Protein 6ERO (pdb70)

Organism: Homo sapiens (NCBI:txid9606)

InterPro domains:
  IPR001737 Ribosomal RNA adenine methyltransferase KsgA/Erm [PF00398] (95-377)
  IPR001737 Ribosomal RNA adenine methyltransferase KsgA/Erm [PS51689] (66-381)
  IPR001737 Ribosomal RNA adenine methyltransferase KsgA/Erm [PTHR11727] (72-380)
  IPR020598 Ribosomal RNA adenine methylase transferase, N-terminal [SM00650] (76-278)
  IPR029063 S-adenosyl-L-methionine-dependent methyltransferase superfamily [G3DSA:3.40.50.150] (61-304)
  IPR029063 S-adenosyl-L-methionine-dependent methyltransferase superfamily [SSF53335] (73-379)

Sequence (573 aa):
KRYVTDRRLAETLAQIYLGHLLLECNPGPGILTQALLEAGAKVVALESDKTFIPHLESLGKNLDGKLRVIHCDFFKLDPRSGGVIKPPAMSSRGLFKNLGIEAVPWTADIPLKVVGMFPSRGEKRALWKLAYDLYSCTSIYKFGRIEVNMFIGEKEFQKLMADPGNPDLYHVLSVIWQLACEIKVLHMEPGSSGKLYLIQMIPRQNLFTKNLTPMNYNIFFHLLKHCFGRRSATVIDHLRSLTPLDARDILMQIGKQEDEKVVNMHPQDFKTLFETIERSKDCAYKWLYDETLEDRRYVTDRRLAETLAQIYLHLLLECNPGPGILTQALLEAGAKVVALESDKTFIPHLESLGKNLDGKLRVIHCDFFKLDPPAMSSRGLFKNLGIEAVPWTADIPLKVVGMFPSRGEKRALWKLAYDLYSCTSIYKFGRIEVNMFIGEKEFQKLMADPGNPDLYHVLSVIWQLACEIKVLHMEPGKLYLIQMIPRQNLFTKNLTPMNYNIFFHLLKHCFGRRSATVIDHLRSLTPLDARDILMQIGKQEDEKVVNMHPQDFKTLFETIERSKDCAYKWLYD

B-factor: mean 57.51, std 21.39, range [27.42, 178.95]

Radius of gyration: 29.41 Å; Cα contacts (8 Å, |Δi|>4): 1023; chains: 2; bounding box: 67×97×58 Å

Structure (mmCIF, N/CA/C/O backbone):
data_6ERO
#
_entry.id   6ERO
#
_cell.length_a   43.950
_cell.length_b   165.650
_cell.length_c   44.730
_cell.angle_alpha   90.00
_cell.angle_beta   97.97
_cell.angle_gamma   90.00
#
_symmetry.space_group_name_H-M   'P 1 21 1'
#
loop_
_entity.id
_entity.type
_entity.pdbx_description
1 polymer 'Dimethyladenosine transferase 2, mitochondrial,Dimethyladenosine transferase 2, mitochondrial'
2 non-polymer 'CHLORIDE ION'
3 non-polymer GLYCEROL
4 water water
#
loop_
_atom_site.group_PDB
_atom_site.id
_atom_site.type_symbol
_atom_site.label_atom_id
_atom_site.label_alt_id
_atom_site.label_comp_id
_atom_site.label_asym_id
_atom_site.label_entity_id
_atom_site.label_seq_id
_atom_site.pdbx_PDB_ins_code
_atom_site.Cartn_x
_atom_site.Cartn_y
_atom_site.Cartn_z
_atom_site.occupancy
_atom_site.B_iso_or_equiv
_atom_site.auth_seq_id
_atom_site.auth_comp_id
_atom_site.auth_asym_id
_atom_site.auth_atom_id
_atom_site.pdbx_PDB_model_num
ATOM 1 N N . LYS A 1 12 ? 7.836 49.138 22.187 1.00 81.34 12 LYS A N 1
ATOM 2 C CA . LYS A 1 12 ? 7.079 49.937 23.144 1.00 78.28 12 LYS A CA 1
ATOM 3 C C . LYS A 1 12 ? 7.683 49.817 24.539 1.00 70.02 12 LYS A C 1
ATOM 4 O O . LYS A 1 12 ? 8.840 49.431 24.706 1.00 71.54 12 LYS A O 1
ATOM 22 N N . ARG A 1 13 ? 6.878 50.166 25.535 1.00 61.34 13 ARG A N 1
ATOM 23 C CA . ARG A 1 13 ? 7.227 50.017 26.941 1.00 50.35 13 ARG A CA 1
ATOM 24 C C . ARG A 1 13 ? 6.621 48.730 27.477 1.00 43.13 13 ARG A C 1
ATOM 25 O O . ARG A 1 13 ? 5.433 48.466 27.267 1.00 43.71 13 ARG A O 1
ATOM 46 N N . TYR A 1 14 ? 7.444 47.920 28.136 1.00 40.93 14 TYR A N 1
ATOM 47 C CA . TYR A 1 14 ? 6.985 46.684 28.750 1.00 41.17 14 TYR A CA 1
ATOM 48 C C . TYR A 1 14 ? 7.588 46.561 30.139 1.00 40.34 14 TYR A C 1
ATOM 49 O O . TYR A 1 14 ? 8.725 46.974 30.379 1.00 40.47 14 TYR A O 1
ATOM 67 N N . VAL A 1 15 ? 6.813 45.984 31.054 1.00 39.50 15 VAL A N 1
ATOM 68 C CA . VAL A 1 15 ? 7.333 45.603 32.362 1.00 41.50 15 VAL A CA 1
ATOM 69 C C . VAL A 1 15 ? 8.113 44.307 32.178 1.00 44.61 15 VAL A C 1
ATOM 70 O O . VAL A 1 15 ? 7.533 43.256 31.899 1.00 44.75 15 VAL A O 1
ATOM 83 N N . THR A 1 16 ? 9.433 44.384 32.330 1.00 44.97 16 THR A N 1
ATOM 84 C CA . THR A 1 16 ? 10.294 43.222 32.193 1.00 49.43 16 THR A CA 1
ATOM 85 C C . THR A 1 16 ? 11.007 42.850 33.484 1.00 46.38 16 THR A C 1
ATOM 86 O O . THR A 1 16 ? 11.627 41.782 33.540 1.00 46.71 16 THR A O 1
ATOM 97 N N . ASP A 1 17 ? 10.947 43.694 34.508 1.00 44.18 17 ASP A N 1
ATOM 98 C CA . ASP A 1 17 ? 11.589 43.424 35.787 1.00 44.55 17 ASP A CA 1
ATOM 99 C C . ASP A 1 17 ? 10.627 42.671 36.701 1.00 43.68 17 ASP A C 1
ATOM 100 O O . ASP A 1 17 ? 9.508 43.134 36.949 1.00 42.44 17 ASP A O 1
ATOM 109 N N . ARG A 1 18 ? 11.064 41.511 37.199 1.00 45.08 18 ARG A N 1
ATOM 110 C CA . ARG A 1 18 ? 10.206 40.693 38.054 1.00 45.25 18 ARG A CA 1
ATOM 111 C C . ARG A 1 18 ? 9.806 41.433 39.323 1.00 44.67 18 ARG A C 1
ATOM 112 O O . ARG A 1 18 ? 8.655 41.343 39.766 1.00 44.02 18 ARG A O 1
ATOM 133 N N . ARG A 1 19 ? 10.745 42.157 39.932 1.00 46.31 19 ARG A N 1
ATOM 134 C CA . ARG A 1 19 ? 10.439 42.877 41.163 1.00 48.72 19 ARG A CA 1
ATOM 135 C C . ARG A 1 19 ? 9.386 43.952 40.923 1.00 42.88 19 ARG A C 1
ATOM 136 O O . ARG A 1 19 ? 8.448 44.101 41.715 1.00 42.40 19 ARG A O 1
ATOM 157 N N . LEU A 1 20 ? 9.518 44.712 39.835 1.00 42.03 20 LEU A N 1
ATOM 158 C CA . LEU A 1 20 ? 8.491 45.694 39.506 1.00 40.46 20 LEU A CA 1
ATOM 159 C C . LEU A 1 20 ? 7.146 45.017 39.289 1.00 39.91 20 LEU A C 1
ATOM 160 O O . LEU A 1 20 ? 6.111 45.513 39.748 1.00 39.05 20 LEU A O 1
ATOM 176 N N . ALA A 1 21 ? 7.144 43.874 38.595 1.00 40.53 21 ALA A N 1
ATOM 177 C CA . ALA A 1 21 ? 5.894 43.169 38.328 1.00 40.18 21 ALA A CA 1
ATOM 178 C C . ALA A 1 21 ? 5.201 42.776 39.624 1.00 40.52 21 ALA A C 1
ATOM 179 O O . ALA A 1 21 ? 3.978 42.910 39.751 1.00 39.81 21 ALA A O 1
ATOM 186 N N . GLU A 1 22 ? 5.965 42.285 40.599 1.00 41.75 22 GLU A N 1
ATOM 187 C CA . GLU A 1 22 ? 5.373 41.890 41.871 1.00 42.34 22 GLU A CA 1
ATOM 188 C C . GLU A 1 22 ? 4.814 43.100 42.611 1.00 41.38 22 GLU A C 1
ATOM 189 O O . GLU A 1 22 ? 3.736 43.023 43.213 1.00 41.25 22 GLU A O 1
ATOM 201 N N . THR A 1 23 ? 5.526 44.228 42.566 1.00 40.83 23 THR A N 1
ATOM 202 C CA . THR A 1 23 ? 5.020 45.454 43.178 1.00 39.94 23 THR A CA 1
ATOM 203 C C . THR A 1 23 ? 3.709 45.886 42.536 1.00 38.64 23 THR A C 1
ATOM 204 O O . THR A 1 23 ? 2.738 46.205 43.233 1.00 38.96 23 THR A O 1
ATOM 215 N N . LEU A 1 24 ? 3.664 45.909 41.202 1.00 37.99 24 LEU A N 1
ATOM 216 C CA . LEU A 1 24 ? 2.451 46.332 40.510 1.00 36.88 24 LEU A CA 1
ATOM 217 C C . LEU A 1 24 ? 1.281 45.412 40.820 1.00 37.18 24 LEU A C 1
ATOM 218 O O . LEU A 1 24 ? 0.147 45.877 40.978 1.00 38.92 24 LEU A O 1
ATOM 234 N N . ALA A 1 25 ? 1.530 44.103 40.905 1.00 38.28 25 ALA A N 1
ATOM 235 C CA . ALA A 1 25 ? 0.443 43.170 41.179 1.00 38.79 25 ALA A CA 1
ATOM 236 C C . ALA A 1 25 ? -0.220 43.478 42.514 1.00 39.04 25 ALA A C 1
ATOM 237 O O . ALA A 1 25 ? -1.451 43.427 42.631 1.00 40.25 25 ALA A O 1
ATOM 244 N N . GLN A 1 26 ? 0.576 43.798 43.535 1.00 39.59 26 GLN A N 1
ATOM 245 C CA . GLN A 1 26 ? 0.001 44.142 44.831 1.00 41.72 26 GLN A CA 1
ATOM 246 C C . GLN A 1 26 ? -0.767 45.454 44.755 1.00 40.48 26 GLN A C 1
ATOM 247 O O . GLN A 1 26 ? -1.842 45.587 45.350 1.00 42.69 26 GLN A O 1
ATOM 261 N N . ILE A 1 27 ? -0.232 46.436 44.030 1.00 38.39 27 ILE A N 1
ATOM 262 C CA . ILE A 1 27 ? -0.957 47.690 43.841 1.00 38.31 27 ILE A CA 1
ATOM 263 C C . ILE A 1 27 ? -2.306 47.421 43.189 1.00 39.47 27 ILE A C 1
ATOM 264 O O . ILE A 1 27 ? -3.355 47.849 43.686 1.00 42.38 27 ILE A O 1
ATOM 280 N N . TYR A 1 28 ? -2.299 46.702 42.064 1.00 38.01 28 TYR A N 1
ATOM 281 C CA . TYR A 1 28 ? -3.517 46.539 41.283 1.00 39.54 28 TYR A CA 1
ATOM 282 C C . TYR A 1 28 ? -4.540 45.639 41.966 1.00 42.94 28 TYR A C 1
ATOM 283 O O . TYR A 1 28 ? -5.735 45.746 41.671 1.00 41.40 28 TYR A O 1
ATOM 301 N N . LEU A 1 29 ? -4.105 44.756 42.861 1.00 48.47 29 LEU A N 1
ATOM 302 C CA . LEU A 1 29 ? -5.028 43.888 43.582 1.00 57.79 29 LEU A CA 1
ATOM 303 C C . LEU A 1 29 ? -5.511 44.504 44.890 1.00 69.58 29 LEU A C 1
ATOM 304 O O . LEU A 1 29 ? -6.710 44.468 45.187 1.00 71.42 29 LEU A O 1
ATOM 320 N N . GLY A 1 30 ? -4.601 45.065 45.678 1.00 76.06 30 GLY A N 1
ATOM 321 C CA . GLY A 1 30 ? -4.968 45.672 46.945 1.00 81.65 30 GLY A CA 1
ATOM 322 C C . GLY A 1 30 ? -5.994 46.778 46.795 1.00 82.60 30 GLY A C 1
ATOM 323 O O . GLY A 1 30 ? -6.879 46.937 47.637 1.00 83.11 30 GLY A O 1
ATOM 327 N N . HIS A 1 37 ? -12.757 42.251 41.101 1.00 87.42 37 HIS A N 1
ATOM 328 C CA . HIS A 1 37 ? -12.763 43.195 39.988 1.00 86.17 37 HIS A CA 1
ATOM 329 C C . HIS A 1 37 ? -11.870 42.732 38.835 1.00 78.24 37 HIS A C 1
ATOM 330 O O . HIS A 1 37 ? -10.812 42.137 39.043 1.00 79.87 37 HIS A O 1
ATOM 344 N N . LEU A 1 38 ? -12.330 43.007 37.617 1.00 69.48 38 LEU A N 1
ATOM 345 C CA . LEU A 1 38 ? -11.650 42.566 36.407 1.00 61.03 38 LEU A CA 1
ATOM 346 C C . LEU A 1 38 ? -10.527 43.521 36.017 1.00 52.12 38 LEU A C 1
ATOM 347 O O . LEU A 1 38 ? -10.647 44.740 36.172 1.00 52.43 38 LEU A O 1
ATOM 363 N N . LEU A 1 39 ? -9.436 42.958 35.500 1.00 48.70 39 LEU A N 1
ATOM 364 C CA . LEU A 1 39 ? -8.250 43.718 35.120 1.00 44.06 39 LEU A CA 1
ATOM 365 C C . LEU A 1 39 ? -7.998 43.512 33.634 1.00 39.06 39 LEU A C 1
ATOM 366 O O . LEU A 1 39 ? -7.838 42.375 33.180 1.00 40.11 39 LEU A O 1
ATOM 382 N N . LEU A 1 40 ? -7.970 44.608 32.882 1.00 37.53 40 LEU A N 1
ATOM 383 C CA . LEU A 1 40 ? -7.559 44.598 31.482 1.00 39.32 40 LEU A CA 1
ATOM 384 C C . LEU A 1 40 ? -6.120 45.086 31.410 1.00 35.96 40 LEU A C 1
ATOM 385 O O . LEU A 1 40 ? -5.846 46.263 31.664 1.00 37.82 40 LEU A O 1
ATOM 401 N N . GLU A 1 41 ? -5.202 44.182 31.077 1.00 35.72 41 GLU A N 1
ATOM 402 C CA . GLU A 1 41 ? -3.789 44.516 30.956 1.00 34.51 41 GLU A CA 1
ATOM 403 C C . GLU A 1 41 ? -3.474 44.790 29.491 1.00 35.18 41 GLU A C 1
ATOM 404 O O . GLU A 1 41 ? -3.677 43.924 28.631 1.00 38.38 41 GLU A O 1
ATOM 416 N N . CYS A 1 42 ? -2.973 45.991 29.213 1.00 35.68 42 CYS A N 1
ATOM 417 C CA . CYS A 1 42 ? -2.649 46.405 27.855 1.00 35.34 42 CYS A CA 1
ATOM 418 C C . CYS A 1 42 ? -1.210 46.045 27.520 1.00 37.99 42 CYS A C 1
ATOM 419 O O . CYS A 1 42 ? -0.302 46.293 28.318 1.00 37.81 42 CYS A O 1
ATOM 427 N N . ASN A 1 43 ? -1.013 45.469 26.337 1.00 37.62 43 ASN A N 1
ATOM 428 C CA . ASN A 1 43 ? 0.311 45.183 25.800 1.00 38.16 43 ASN A CA 1
ATOM 429 C C . ASN A 1 43 ? 1.209 44.515 26.845 1.00 37.30 43 ASN A C 1
ATOM 430 O O . ASN A 1 43 ? 2.275 45.037 27.183 1.00 38.24 43 ASN A O 1
ATOM 441 N N . PRO A 1 44 ? 0.817 43.345 27.350 1.00 38.59 44 PRO A N 1
ATOM 442 C CA . PRO A 1 44 ? 1.662 42.656 28.338 1.00 39.52 44 PRO A CA 1
ATOM 443 C C . PRO A 1 44 ? 3.026 42.270 27.804 1.00 41.60 44 PRO A C 1
ATOM 444 O O . PRO A 1 44 ? 3.952 42.090 28.603 1.00 41.45 44 PRO A O 1
ATOM 455 N N . GLY A 1 45 ? 3.185 42.147 26.489 1.00 41.73 45 GLY A N 1
ATOM 456 C CA . GLY A 1 45 ? 4.453 41.774 25.915 1.00 44.20 45 GLY A CA 1
ATOM 457 C C . GLY A 1 45 ? 4.946 40.437 26.438 1.00 43.85 45 GLY A C 1
ATOM 458 O O . GLY A 1 45 ? 4.242 39.426 26.358 1.00 43.09 45 GLY A O 1
ATOM 462 N N . PRO A 1 46 ? 6.167 40.401 26.984 1.00 46.72 46 PRO A N 1
ATOM 463 C CA . PRO A 1 46 ? 6.692 39.133 27.521 1.00 45.95 46 PRO A CA 1
ATOM 464 C C . PRO A 1 46 ? 5.832 38.513 28.610 1.00 43.17 46 PRO A C 1
ATOM 465 O O . PRO A 1 46 ? 6.038 37.340 28.941 1.00 45.17 46 PRO A O 1
ATOM 476 N N . GLY A 1 47 ? 4.905 39.260 29.203 1.00 41.85 47 GLY A N 1
ATOM 477 C CA . GLY A 1 47 ? 4.017 38.685 30.194 1.00 41.72 47 GLY A CA 1
ATOM 478 C C . GLY A 1 47 ? 4.613 38.517 31.573 1.00 42.20 47 GLY A C 1
ATOM 479 O O . GLY A 1 47 ? 4.197 37.618 32.315 1.00 42.81 47 GLY A O 1
ATOM 483 N N . ILE A 1 48 ? 5.589 39.349 31.942 1.00 40.84 48 ILE A N 1
ATOM 484 C CA . ILE A 1 48 ? 6.133 39.290 33.295 1.00 39.72 48 ILE A CA 1
ATOM 485 C C . ILE A 1 48 ? 5.107 39.814 34.293 1.00 38.25 48 ILE A C 1
ATOM 486 O O . ILE A 1 48 ? 4.871 39.208 35.344 1.00 38.05 48 ILE A O 1
ATOM 502 N N . LEU A 1 49 ? 4.480 40.952 33.979 1.00 37.29 49 LEU A N 1
ATOM 503 C CA . LEU A 1 49 ? 3.397 41.445 34.823 1.00 36.06 49 LEU A CA 1
ATOM 504 C C . LEU A 1 49 ? 2.195 40.510 34.774 1.00 37.40 49 LEU A C 1
ATOM 505 O O . LEU A 1 49 ? 1.562 40.251 35.806 1.00 36.65 49 LEU A O 1
ATOM 521 N N . THR A 1 50 ? 1.869 39.979 33.591 1.00 38.70 50 THR A N 1
ATOM 522 C CA . THR A 1 50 ? 0.745 39.055 33.499 1.00 39.88 50 THR A CA 1
ATOM 523 C C . THR A 1 50 ? 0.930 37.889 34.458 1.00 40.45 50 THR A C 1
ATOM 524 O O . THR A 1 50 ? 0.008 37.524 35.194 1.00 40.41 50 THR A O 1
ATOM 535 N N . GLN A 1 51 ? 2.127 37.298 34.471 1.00 41.04 51 GLN A N 1
ATOM 536 C CA . GLN A 1 51 ? 2.378 36.163 35.353 1.00 41.69 51 GLN A CA 1
ATOM 537 C C . GLN A 1 51 ? 2.295 36.572 36.820 1.00 40.10 51 GLN A C 1
ATOM 538 O O . GLN A 1 51 ? 1.695 35.863 37.637 1.00 40.45 51 GLN A O 1
ATOM 552 N N . ALA A 1 52 ? 2.883 37.716 37.175 1.00 39.04 52 ALA A N 1
ATOM 553 C CA . ALA A 1 52 ? 2.819 38.170 38.561 1.00 38.81 52 ALA A CA 1
ATOM 554 C C . ALA A 1 52 ? 1.375 38.387 38.996 1.00 41.09 52 ALA A C 1
ATOM 555 O O . ALA A 1 52 ? 0.998 38.036 40.121 1.00 43.42 52 ALA A O 1
ATOM 562 N N . LEU A 1 53 ? 0.550 38.960 38.116 1.00 41.59 53 LEU A N 1
ATOM 563 C CA . LEU A 1 53 ? -0.862 39.147 38.434 1.00 40.62 53 LEU A CA 1
ATOM 564 C C . LEU A 1 53 ? -1.550 37.807 38.668 1.00 42.48 53 LEU A C 1
ATOM 565 O O . LEU A 1 53 ? -2.299 37.639 39.638 1.00 42.08 53 LEU A O 1
ATOM 581 N N . LEU A 1 54 ? -1.306 36.834 37.787 1.00 44.20 54 LEU A N 1
ATOM 582 C CA . LEU A 1 54 ? -1.942 35.528 37.946 1.00 46.81 54 LEU A CA 1
ATOM 583 C C . LEU A 1 54 ? -1.465 34.831 39.216 1.00 48.17 54 LEU A C 1
ATOM 584 O O . LEU A 1 54 ? -2.273 34.248 39.948 1.00 50.00 54 LEU A O 1
ATOM 600 N N . GLU A 1 55 ? -0.157 34.859 39.487 1.00 48.22 55 GLU A N 1
ATOM 601 C CA . GLU A 1 55 ? 0.346 34.269 40.725 1.00 49.42 55 GLU A CA 1
ATOM 602 C C . GLU A 1 55 ? -0.319 34.902 41.942 1.00 49.96 55 GLU A C 1
ATOM 603 O O . GLU A 1 55 ? -0.566 34.226 42.946 1.00 52.78 55 GLU A O 1
ATOM 615 N N . ALA A 1 56 ? -0.613 36.199 41.873 1.00 49.35 56 ALA A N 1
ATOM 616 C CA . ALA A 1 56 ? -1.232 36.906 42.986 1.00 50.22 56 ALA A CA 1
ATOM 617 C C . ALA A 1 56 ? -2.739 36.700 43.066 1.00 54.25 56 ALA A C 1
ATOM 618 O O . ALA A 1 56 ? -3.361 37.195 44.011 1.00 56.41 56 ALA A O 1
ATOM 625 N N . GLY A 1 57 ? -3.341 35.991 42.114 1.00 56.65 57 GLY A N 1
ATOM 626 C CA . GLY A 1 57 ? -4.757 35.692 42.167 1.00 59.51 57 GLY A CA 1
ATOM 627 C C . GLY A 1 57 ? -5.646 36.603 41.350 1.00 60.93 57 GLY A C 1
ATOM 628 O O . GLY A 1 57 ? -6.868 36.577 41.540 1.00 63.34 57 GLY A O 1
ATOM 632 N N . ALA A 1 58 ? -5.084 37.394 40.441 1.00 58.44 58 ALA A N 1
ATOM 633 C CA . ALA A 1 58 ? -5.874 38.341 39.671 1.00 55.64 58 ALA A CA 1
ATOM 634 C C . ALA A 1 58 ? -6.663 37.637 38.575 1.00 57.20 58 ALA A C 1
ATOM 635 O O . ALA A 1 58 ? -6.289 36.562 38.098 1.00 58.58 58 ALA A O 1
ATOM 642 N N . LYS A 1 59 ? -7.776 38.258 38.185 1.00 58.11 59 LYS A N 1
ATOM 643 C CA . LYS A 1 59 ? -8.538 37.863 37.005 1.00 59.57 59 LYS A CA 1
ATOM 644 C C . LYS A 1 59 ? -8.183 38.848 35.898 1.00 53.73 59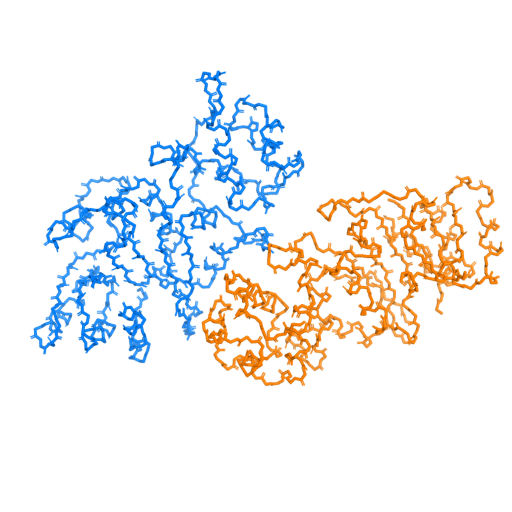 LYS A C 1
ATOM 645 O O . LYS A 1 59 ? -8.496 40.039 35.999 1.00 53.27 59 LYS A O 1
ATOM 664 N N . VAL A 1 60 ? -7.538 38.358 34.842 1.00 50.86 60 VAL A N 1
ATOM 665 C CA . VAL A 1 60 ? -6.873 39.216 33.868 1.00 46.13 60 VAL A CA 1
ATOM 666 C C . VAL A 1 60 ? -7.410 38.924 32.475 1.00 47.49 60 VAL A C 1
ATOM 667 O O . VAL A 1 60 ? -7.607 37.762 32.103 1.00 47.24 60 VAL A O 1
ATOM 680 N N . VAL A 1 61 ? -7.643 39.986 31.709 1.00 47.59 61 VAL A N 1
ATOM 681 C CA . VAL A 1 61 ? -7.838 39.906 30.266 1.00 47.26 61 VAL A CA 1
ATOM 682 C C . VAL A 1 61 ? -6.691 40.665 29.619 1.00 45.21 61 VAL A C 1
ATOM 683 O O . VAL A 1 61 ? -6.528 41.870 29.851 1.00 41.70 61 VAL A O 1
ATOM 696 N N . ALA A 1 62 ? -5.895 39.963 28.821 1.00 43.90 62 ALA A N 1
ATOM 697 C CA . ALA A 1 62 ? -4.762 40.563 28.131 1.00 43.44 62 ALA A CA 1
ATOM 698 C C . ALA A 1 62 ? -5.220 41.121 26.790 1.00 44.14 62 ALA A C 1
ATOM 699 O O . ALA A 1 62 ? -5.775 40.390 25.962 1.00 45.87 62 ALA A O 1
ATOM 706 N N . LEU A 1 63 ? -5.006 42.419 26.590 1.00 42.86 63 LEU A N 1
ATOM 707 C CA . LEU A 1 63 ? -5.230 43.076 25.303 1.00 43.47 63 LEU A CA 1
ATOM 708 C C . LEU A 1 63 ? -3.853 43.301 24.688 1.00 43.78 63 LEU A C 1
ATOM 709 O O . LEU A 1 63 ? -3.197 44.312 24.942 1.00 42.43 63 LEU A O 1
ATOM 725 N N . GLU A 1 64 ? -3.404 42.342 23.884 1.00 45.65 64 GLU A N 1
ATOM 726 C CA . GLU A 1 64 ? -2.066 42.371 23.307 1.00 46.22 64 GLU A CA 1
ATOM 727 C C . GLU A 1 64 ? -2.157 42.828 21.856 1.00 47.40 64 GLU A C 1
ATOM 728 O O . GLU A 1 64 ? -2.864 42.216 21.049 1.00 48.99 64 GLU A O 1
ATOM 740 N N . SER A 1 65 ? -1.449 43.911 21.531 1.00 46.68 65 SER A N 1
ATOM 741 C CA . SER A 1 65 ? -1.473 44.441 20.174 1.00 49.04 65 SER A CA 1
ATOM 742 C C . SER A 1 65 ? -0.608 43.626 19.218 1.00 50.38 65 SER A C 1
ATOM 743 O O . SER A 1 65 ? -0.887 43.599 18.014 1.00 51.40 65 SER A O 1
ATOM 751 N N . ASP A 1 66 ? 0.435 42.971 19.724 1.00 50.94 66 ASP A N 1
ATOM 752 C CA . ASP A 1 66 ? 1.440 42.306 18.898 1.00 54.98 66 ASP A CA 1
ATOM 753 C C . ASP A 1 66 ? 1.261 40.793 18.982 1.00 55.91 66 ASP A C 1
ATOM 754 O O . ASP A 1 66 ? 1.439 40.202 20.053 1.00 52.56 66 ASP A O 1
ATOM 763 N N . LYS A 1 67 ? 0.929 40.171 17.843 1.00 60.74 67 LYS A N 1
ATOM 764 C CA . LYS A 1 67 ? 0.623 38.741 17.812 1.00 65.69 67 LYS A CA 1
ATOM 765 C C . LYS A 1 67 ? 1.763 37.872 18.324 1.00 65.77 67 LYS A C 1
ATOM 766 O O . LYS A 1 67 ? 1.512 36.793 18.873 1.00 66.86 67 LYS A O 1
ATOM 785 N N . THR A 1 68 ? 3.013 38.296 18.143 1.00 66.06 68 THR A N 1
ATOM 786 C CA . THR A 1 68 ? 4.129 37.412 18.463 1.00 67.66 68 THR A CA 1
ATOM 787 C C . THR A 1 68 ? 4.203 37.081 19.947 1.00 58.72 68 THR A C 1
ATOM 788 O O . THR A 1 68 ? 4.804 36.064 20.310 1.00 59.40 68 THR A O 1
ATOM 799 N N . PHE A 1 69 ? 3.607 37.902 20.812 1.00 53.68 69 PHE A N 1
ATOM 800 C CA . PHE A 1 69 ? 3.626 37.630 22.243 1.00 50.47 69 PHE A CA 1
ATOM 801 C C . PHE A 1 69 ? 2.518 36.686 22.689 1.00 52.15 69 PHE A C 1
ATOM 802 O O . PHE A 1 69 ? 2.568 36.195 23.823 1.00 50.49 69 PHE A O 1
ATOM 819 N N . ILE A 1 70 ? 1.531 36.417 21.839 1.00 52.95 70 ILE A N 1
ATOM 820 C CA . ILE A 1 70 ? 0.308 35.738 22.265 1.00 53.81 70 ILE A CA 1
ATOM 821 C C . ILE A 1 70 ? 0.580 34.279 22.620 1.00 55.07 70 ILE A C 1
ATOM 822 O O . ILE A 1 70 ? 0.010 33.783 23.603 1.00 53.48 70 ILE A O 1
ATOM 838 N N . PRO A 1 71 ? 1.407 33.546 21.866 1.00 56.54 71 PRO A N 1
ATOM 839 C CA . PRO A 1 71 ? 1.659 32.142 22.242 1.00 58.65 71 PRO A CA 1
ATOM 840 C C . PRO A 1 71 ? 2.109 31.964 23.684 1.00 56.59 71 PRO A C 1
ATOM 841 O O . PRO A 1 71 ? 1.572 31.103 24.393 1.00 56.41 71 PRO A O 1
ATOM 852 N N . HIS A 1 72 ? 3.071 32.764 24.151 1.00 53.72 72 HIS A N 1
ATOM 853 C CA . HIS A 1 72 ? 3.524 32.621 25.531 1.00 51.60 72 HIS A CA 1
ATOM 854 C C . HIS A 1 72 ? 2.434 33.027 26.516 1.00 50.10 72 HIS A C 1
ATOM 855 O O . HIS A 1 72 ? 2.254 32.376 27.552 1.00 51.20 72 HIS A O 1
ATOM 869 N N . LEU A 1 73 ? 1.711 34.109 26.224 1.00 48.81 73 LEU A N 1
ATOM 870 C CA . LEU A 1 73 ? 0.614 34.516 27.097 1.00 47.75 73 LEU A CA 1
ATOM 871 C C . LEU A 1 73 ? -0.411 33.397 27.236 1.00 49.25 73 LEU A C 1
ATOM 872 O O . LEU A 1 73 ? -0.845 33.070 28.346 1.00 48.37 73 LEU A O 1
ATOM 888 N N . GLU A 1 74 ? -0.803 32.787 26.114 1.00 51.59 74 GLU A N 1
ATOM 889 C CA . GLU A 1 74 ? -1.750 31.679 26.176 1.00 57.00 74 GLU A CA 1
ATOM 890 C C . GLU A 1 74 ? -1.146 30.480 26.894 1.00 56.94 74 GLU A C 1
ATOM 891 O O . GLU A 1 74 ? -1.873 29.710 27.531 1.00 58.82 74 GLU A O 1
ATOM 903 N N . SER A 1 75 ? 0.173 30.301 26.800 1.00 55.27 75 SER A N 1
ATOM 904 C CA . SER A 1 75 ? 0.832 29.254 27.573 1.00 57.21 75 SER A CA 1
ATOM 905 C C . SER A 1 75 ? 0.723 29.528 29.069 1.00 53.51 75 SER A C 1
ATOM 906 O O . SER A 1 75 ? 0.594 28.595 29.871 1.00 55.00 75 SER A O 1
ATOM 914 N N . LEU A 1 76 ? 0.771 30.803 29.466 1.00 53.07 76 LEU A N 1
ATOM 915 C CA . LEU A 1 76 ? 0.636 31.140 30.881 1.00 51.35 76 LEU A CA 1
ATOM 916 C C . LEU A 1 76 ? -0.737 30.773 31.424 1.00 55.43 76 LEU A C 1
ATOM 917 O O . LEU A 1 76 ? -0.853 30.331 32.572 1.00 56.69 76 LEU A O 1
ATOM 933 N N . GLY A 1 77 ? -1.794 30.946 30.626 1.00 58.65 77 GLY A N 1
ATOM 934 C CA . GLY A 1 77 ? -3.112 30.725 31.189 1.00 62.30 77 GLY A CA 1
ATOM 935 C C . GLY A 1 77 ? -3.497 29.269 31.288 1.00 69.70 77 GLY A C 1
ATOM 936 O O . GLY A 1 77 ? -4.353 28.920 32.107 1.00 69.71 77 GLY A O 1
ATOM 940 N N . LYS A 1 78 ? -2.876 28.404 30.487 1.00 75.85 78 LYS A N 1
ATOM 941 C CA . LYS A 1 78 ? -3.190 26.985 30.580 1.00 85.03 78 LYS A CA 1
ATOM 942 C C . LYS A 1 78 ? -2.608 26.392 31.857 1.00 86.92 78 LYS A C 1
ATOM 943 O O . LYS A 1 78 ? -3.214 25.505 32.469 1.00 88.01 78 LYS A O 1
ATOM 962 N N . ASN A 1 79 ? -1.425 26.864 32.269 1.00 87.48 79 ASN A N 1
ATOM 963 C CA . ASN A 1 79 ? -0.657 26.197 33.311 1.00 90.93 79 ASN A CA 1
ATOM 964 C C . ASN A 1 79 ? -0.705 26.883 34.674 1.00 87.76 79 ASN A C 1
ATOM 965 O O . ASN A 1 79 ? -0.279 26.274 35.659 1.00 93.28 79 ASN A O 1
ATOM 976 N N . LEU A 1 80 ? -1.216 28.108 34.774 1.00 87.47 80 LEU A N 1
ATOM 977 C CA . LEU A 1 80 ? -1.242 28.823 36.044 1.00 81.07 80 LEU A CA 1
ATOM 978 C C . LEU A 1 80 ? -2.642 28.860 36.638 1.00 96.01 80 LEU A C 1
ATOM 979 O O . LEU A 1 80 ? -3.649 28.788 35.926 1.00 88.69 80 LEU A O 1
ATOM 995 N N . ASP A 1 81 ? -2.683 28.985 37.966 1.00 107.77 81 ASP A N 1
ATOM 996 C CA . ASP A 1 81 ? -3.936 29.087 38.712 1.00 120.87 81 ASP A CA 1
ATOM 997 C C . ASP A 1 81 ? -4.442 30.527 38.633 1.00 119.28 81 ASP A C 1
ATOM 998 O O . ASP A 1 81 ? -4.428 31.293 39.599 1.00 119.01 81 ASP A O 1
ATOM 1007 N N . GLY A 1 82 ? -4.897 30.887 37.439 1.00 119.07 82 GLY A N 1
ATOM 1008 C CA . GLY A 1 82 ? -5.534 32.166 37.212 1.00 114.66 82 GLY A CA 1
ATOM 1009 C C . GLY A 1 82 ? -6.225 32.182 35.868 1.00 111.99 82 GLY A C 1
ATOM 1010 O O . GLY A 1 82 ? -5.606 31.867 34.846 1.00 115.84 82 GLY A O 1
ATOM 1014 N N . LYS A 1 83 ? -7.508 32.528 35.850 1.00 103.87 83 LYS A N 1
ATOM 1015 C CA . LYS A 1 83 ? -8.244 32.587 34.593 1.00 96.05 83 LYS A CA 1
ATOM 1016 C C . LYS A 1 83 ? -7.733 33.760 33.768 1.00 83.75 83 LYS A C 1
ATOM 1017 O O . LYS A 1 83 ? -7.880 34.924 34.156 1.00 86.23 83 LYS A O 1
ATOM 1036 N N . LEU A 1 84 ? -7.122 33.440 32.632 1.00 75.71 84 LEU A N 1
ATOM 1037 C CA . LEU A 1 84 ? -6.556 34.416 31.715 1.00 63.68 84 LEU A CA 1
ATOM 1038 C C . LEU A 1 84 ? -7.244 34.298 30.367 1.00 59.13 84 LEU A C 1
ATOM 1039 O O . LEU A 1 84 ? -7.425 33.189 29.853 1.00 57.48 84 LEU A O 1
ATOM 1055 N N . ARG A 1 85 ? -7.624 35.439 29.802 1.00 53.73 85 ARG A N 1
ATOM 1056 C CA . ARG A 1 85 ? -8.091 35.518 28.426 1.00 57.95 85 ARG A CA 1
ATOM 1057 C C . ARG A 1 85 ? -7.170 36.460 27.670 1.00 50.30 85 ARG A C 1
ATOM 1058 O O . ARG A 1 85 ? -6.855 37.550 28.156 1.00 50.02 85 ARG A O 1
ATOM 1079 N N . VAL A 1 86 ? -6.733 36.032 26.490 1.00 51.15 86 VAL A N 1
ATOM 1080 C CA . VAL A 1 86 ? -5.804 36.794 25.665 1.00 49.45 86 VAL A CA 1
ATOM 1081 C C . VAL A 1 86 ? -6.540 37.197 24.397 1.00 51.11 86 VAL A C 1
ATOM 1082 O O . VAL A 1 86 ? -7.067 36.340 23.676 1.00 52.87 86 VAL A O 1
ATOM 1095 N N . ILE A 1 87 ? -6.587 38.500 24.133 1.00 47.35 87 ILE A N 1
ATOM 1096 C CA . ILE A 1 87 ? -7.234 39.047 22.948 1.00 49.41 87 ILE A CA 1
ATOM 1097 C C . ILE A 1 87 ? -6.173 39.770 22.133 1.00 49.07 87 ILE A C 1
ATOM 1098 O O . ILE A 1 87 ? -5.373 40.534 22.687 1.00 47.23 87 ILE A O 1
ATOM 1114 N N . HIS A 1 88 ? -6.167 39.533 20.824 1.00 51.63 88 HIS A N 1
ATOM 1115 C CA . HIS A 1 88 ? -5.334 40.318 19.916 1.00 51.93 88 HIS A CA 1
ATOM 1116 C C . HIS A 1 88 ? -6.048 41.644 19.701 1.00 50.83 88 HIS A C 1
ATOM 1117 O O . HIS A 1 88 ? -6.914 41.783 18.837 1.00 52.91 88 HIS A O 1
ATOM 1131 N N . CYS A 1 89 ? -5.682 42.629 20.515 1.00 47.61 89 CYS A N 1
ATOM 1132 C CA . CYS A 1 89 ? -6.390 43.899 20.549 1.00 47.80 89 CYS A CA 1
ATOM 1133 C C . CYS A 1 89 ? -5.428 44.976 21.021 1.00 43.68 89 CYS A C 1
ATOM 1134 O O . CYS A 1 89 ? -4.756 44.800 22.041 1.00 41.33 89 CYS A O 1
ATOM 1142 N N . ASP A 1 90 ? -5.367 46.079 20.279 1.00 43.86 90 ASP A N 1
ATOM 1143 C CA . ASP A 1 90 ? -4.564 47.242 20.654 1.00 41.56 90 ASP A CA 1
ATOM 1144 C C . ASP A 1 90 ? -5.494 48.226 21.360 1.00 38.98 90 ASP A C 1
ATOM 1145 O O . ASP A 1 90 ? -6.308 48.897 20.721 1.00 40.34 90 ASP A O 1
ATOM 1154 N N . PHE A 1 91 ? -5.370 48.302 22.687 1.00 37.50 91 PHE A N 1
ATOM 1155 C CA . PHE A 1 91 ? -6.264 49.146 23.476 1.00 38.70 91 PHE A CA 1
ATOM 1156 C C . PHE A 1 91 ? -6.257 50.584 22.980 1.00 35.37 91 PHE A C 1
ATOM 1157 O O . PHE A 1 91 ? -7.297 51.252 22.970 1.00 35.99 91 PHE A O 1
ATOM 1174 N N . PHE A 1 92 ? -5.099 51.075 22.559 1.00 37.27 92 PHE A N 1
ATOM 1175 C CA . PHE A 1 92 ? -4.974 52.466 22.149 1.00 39.39 92 PHE A CA 1
ATOM 1176 C C . PHE A 1 92 ? -5.531 52.740 20.756 1.00 41.98 92 PHE A C 1
ATOM 1177 O O . PHE A 1 92 ? -5.508 53.898 20.321 1.00 43.21 92 PHE A O 1
ATOM 1194 N N . LYS A 1 93 ? -6.046 51.726 20.055 1.00 41.56 93 LYS A N 1
ATOM 1195 C CA . LYS A 1 93 ? -6.709 51.924 18.770 1.00 46.03 93 LYS A CA 1
ATOM 1196 C C . LYS A 1 93 ? -8.201 51.611 18.815 1.00 41.97 93 LYS A C 1
ATOM 1197 O O . LYS A 1 93 ? -8.850 51.590 17.763 1.00 46.43 93 LYS A O 1
ATOM 1216 N N . LEU A 1 94 ? -8.763 51.372 19.998 1.00 51.19 94 LEU A N 1
ATOM 1217 C CA . LEU A 1 94 ? -10.191 51.102 20.109 1.00 48.74 94 LEU A CA 1
ATOM 1218 C C . LEU A 1 94 ? -11.015 52.298 19.648 1.00 48.99 94 LEU A C 1
ATOM 1219 O O . LEU A 1 94 ? -10.668 53.450 19.916 1.00 49.37 94 LEU A O 1
ATOM 1235 N N . ASP A 1 95 ? -12.108 52.014 18.938 1.00 48.89 95 ASP A N 1
ATOM 1236 C CA . ASP A 1 95 ? -13.104 53.015 18.563 1.00 55.62 95 ASP A CA 1
ATOM 1237 C C . ASP A 1 95 ? -12.455 54.274 18.000 1.00 59.91 95 ASP A C 1
ATOM 1238 O O . ASP A 1 95 ? -12.514 55.334 18.637 1.00 62.98 95 ASP A O 1
ATOM 1247 N N . PRO A 1 96 ? -11.834 54.207 16.826 1.00 60.60 96 PRO A N 1
ATOM 1248 C CA . PRO A 1 96 ? -11.208 55.407 16.257 1.00 62.26 96 PRO A CA 1
ATOM 1249 C C . PRO A 1 96 ? -12.194 56.566 16.183 1.00 72.96 96 PRO A C 1
ATOM 1250 O O . PRO A 1 96 ? -13.350 56.397 15.788 1.00 64.65 96 PRO A O 1
ATOM 1261 N N . ARG A 1 97 ? -11.725 57.755 16.580 1.00 85.42 97 ARG A N 1
ATOM 1262 C CA . ARG A 1 97 ? -12.597 58.926 16.638 1.00 102.38 97 ARG A CA 1
ATOM 1263 C C . ARG A 1 97 ? -13.328 59.143 15.321 1.00 104.85 97 ARG A C 1
ATOM 1264 O O . ARG A 1 97 ? -14.482 59.589 15.315 1.00 106.55 97 ARG A O 1
ATOM 1285 N N . SER A 1 98 ? -12.676 58.844 14.201 1.00 107.23 98 SER A N 1
ATOM 1286 C CA . SER A 1 98 ? -13.347 58.763 12.913 1.00 107.46 98 SER A CA 1
ATOM 1287 C C . SER A 1 98 ? -12.658 57.683 12.096 1.00 112.79 98 SER A C 1
ATOM 1288 O O . SER A 1 98 ? -11.429 57.573 12.106 1.00 112.80 98 SER A O 1
ATOM 1296 N N . GLY A 1 99 ? -13.455 56.891 11.403 1.00 118.27 99 GLY A N 1
ATOM 1297 C CA . GLY A 1 99 ? -12.961 55.711 10.721 1.00 125.76 99 GLY A CA 1
ATOM 1298 C C . GLY A 1 99 ? -14.047 54.662 10.634 1.00 128.17 99 GLY A C 1
ATOM 1299 O O . GLY A 1 99 ? -15.133 54.803 11.191 1.00 127.56 99 GLY A O 1
ATOM 1303 N N . GLY A 1 100 ? -13.728 53.586 9.923 1.00 131.02 100 GLY A N 1
ATOM 1304 C CA . GLY A 1 100 ? -14.701 52.563 9.603 1.00 129.63 100 GLY A CA 1
ATOM 1305 C C . GLY A 1 100 ? -14.628 51.292 10.420 1.00 126.35 100 GLY A C 1
ATOM 1306 O O . GLY A 1 100 ? -15.373 50.350 10.122 1.00 125.78 100 GLY A O 1
ATOM 1310 N N . VAL A 1 101 ? -13.778 51.230 11.446 1.00 124.09 101 VAL A N 1
ATOM 1311 C CA . VAL A 1 101 ? -13.558 49.987 12.180 1.00 120.82 101 VAL A CA 1
ATOM 1312 C C . VAL A 1 101 ? -13.306 48.888 11.156 1.00 119.84 101 VAL A C 1
ATOM 1313 O O . VAL A 1 101 ? -14.149 48.010 10.945 1.00 119.43 101 VAL A O 1
ATOM 1326 N N . ILE A 1 102 ? -12.159 48.956 10.480 1.00 119.27 102 ILE A N 1
ATOM 1327 C CA . ILE A 1 102 ? -11.785 47.938 9.505 1.00 118.99 102 ILE A CA 1
ATOM 1328 C C . ILE A 1 102 ? -10.317 47.588 9.707 1.00 122.28 102 ILE A C 1
ATOM 1329 O O . ILE A 1 102 ? -9.472 47.870 8.851 1.00 125.31 102 ILE A O 1
ATOM 1345 N N . LYS A 1 103 ? -10.009 46.968 10.847 1.00 121.81 103 LYS A N 1
ATOM 1346 C CA . LYS A 1 103 ? -8.663 46.537 11.176 1.00 125.74 103 LYS A CA 1
ATOM 1347 C C . LYS A 1 103 ? -8.801 45.372 12.150 1.00 131.28 103 LYS A C 1
ATOM 1348 O O . LYS A 1 103 ? -9.522 45.506 13.147 1.00 126.72 103 LYS A O 1
ATOM 1367 N N . PRO A 1 104 ? -8.158 44.236 11.900 1.00 141.20 104 PRO A N 1
ATOM 1368 C CA . PRO A 1 104 ? -8.310 43.087 12.804 1.00 142.34 104 PRO A CA 1
ATOM 1369 C C . PRO A 1 104 ? -7.915 43.439 14.227 1.00 138.21 104 PRO A C 1
ATOM 1370 O O . PRO A 1 104 ? -8.677 43.174 15.169 1.00 139.51 104 PRO A O 1
ATOM 1374 N N . PRO A 1 105 ? -6.730 44.034 14.438 1.00 134.64 105 PRO A N 1
ATOM 1375 C CA . PRO A 1 105 ? -6.301 44.333 15.814 1.00 125.89 105 PRO A CA 1
ATOM 1376 C C . PRO A 1 105 ? -7.008 45.533 16.432 1.00 122.58 105 PRO A C 1
ATOM 1377 O O . PRO A 1 105 ? -7.158 45.600 17.656 1.00 111.92 105 PRO A O 1
ATOM 1381 N N . ALA A 1 106 ? -7.440 46.485 15.607 1.00 122.48 106 ALA A N 1
ATOM 1382 C CA . ALA A 1 106 ? -8.208 47.635 16.073 1.00 121.40 106 ALA A CA 1
ATOM 1383 C C . ALA A 1 106 ? -9.691 47.285 16.029 1.00 112.24 106 ALA A C 1
ATOM 1384 O O . ALA A 1 106 ? -10.199 46.858 14.989 1.00 116.60 106 ALA A O 1
ATOM 1391 N N . MET A 1 107 ? -10.389 47.487 17.144 1.00 101.34 107 MET A N 1
ATOM 1392 C CA . MET A 1 107 ? -11.760 47.007 17.272 1.00 90.51 107 MET A CA 1
ATOM 1393 C C . MET A 1 107 ? -12.633 48.085 17.897 1.00 79.58 107 MET A C 1
ATOM 1394 O O . MET A 1 107 ? -12.206 49.224 18.111 1.00 77.96 107 MET A O 1
ATOM 1408 N N . SER A 1 108 ? -13.874 47.696 18.180 1.00 71.59 108 SER A N 1
ATOM 1409 C CA . SER A 1 108 ? -14.821 48.515 18.918 1.00 64.71 108 SER A CA 1
ATOM 1410 C C . SER A 1 108 ? -14.927 47.984 20.341 1.00 56.17 108 SER A C 1
ATOM 1411 O O . SER A 1 108 ? -14.965 46.769 20.561 1.00 57.16 108 SER A O 1
ATOM 1419 N N . SER A 1 109 ? -14.981 48.901 21.305 1.00 55.56 109 SER A N 1
ATOM 1420 C CA . SER A 1 109 ? -15.117 48.494 22.697 1.00 50.64 109 SER A CA 1
ATOM 1421 C C . SER A 1 109 ? -16.457 47.818 22.951 1.00 51.81 109 SER A C 1
ATOM 1422 O O . SER A 1 109 ? -16.548 46.926 23.803 1.00 51.21 109 SER A O 1
ATOM 1430 N N . ARG A 1 110 ? -17.504 48.223 22.227 1.00 55.30 110 ARG A N 1
ATOM 1431 C CA . ARG A 1 110 ? -18.812 47.602 22.406 1.00 63.07 110 ARG A CA 1
ATOM 1432 C C . ARG A 1 110 ? -18.757 46.106 22.120 1.00 63.02 110 ARG A C 1
ATOM 1433 O O . ARG A 1 110 ? -19.321 45.302 22.871 1.00 63.37 110 ARG A O 1
ATOM 1454 N N . GLY A 1 111 ? -18.081 45.713 21.040 1.00 62.23 111 GLY A N 1
ATOM 1455 C CA . GLY A 1 111 ? -17.978 44.297 20.725 1.00 62.63 111 GLY A CA 1
ATOM 1456 C C . GLY A 1 111 ? -17.064 43.557 21.681 1.00 60.54 111 GLY A C 1
ATOM 1457 O O . GLY A 1 111 ? -17.346 42.420 22.069 1.00 60.87 111 GLY A O 1
ATOM 1461 N N . LEU A 1 112 ? -15.957 44.189 22.072 1.00 57.38 112 LEU A N 1
ATOM 1462 C CA . LEU A 1 112 ? -15.043 43.579 23.032 1.00 57.42 112 LEU A CA 1
ATOM 1463 C C . LEU A 1 112 ? -15.721 43.375 24.382 1.00 56.41 112 LEU A C 1
ATOM 1464 O O . LEU A 1 112 ? -15.690 42.276 24.947 1.00 56.99 112 LEU A O 1
ATOM 1480 N N . PHE A 1 113 ? -16.339 44.431 24.918 1.00 53.39 113 PHE A N 1
ATOM 1481 C CA . PHE A 1 113 ? -16.952 44.337 26.239 1.00 53.67 113 PHE A CA 1
ATOM 1482 C C . PHE A 1 113 ? -18.117 43.356 26.258 1.00 55.87 113 PHE A C 1
ATOM 1483 O O . PHE A 1 113 ? -18.362 42.705 27.280 1.00 56.57 113 PHE A O 1
ATOM 1500 N N . LYS A 1 114 ? -18.845 43.234 25.147 1.00 57.09 114 LYS A N 1
ATOM 1501 C CA . LYS A 1 114 ? -19.912 42.241 25.077 1.00 60.09 114 LYS A CA 1
ATOM 1502 C C . LYS A 1 114 ? -19.341 40.833 25.193 1.00 66.45 114 LYS A C 1
ATOM 1503 O O . LYS A 1 114 ? -19.831 40.013 25.979 1.00 65.00 114 LYS A O 1
ATOM 1522 N N . ASN A 1 115 ? -18.301 40.533 24.410 1.00 70.99 115 ASN A N 1
ATOM 1523 C CA . ASN A 1 115 ? -17.677 39.215 24.479 1.00 77.67 115 ASN A CA 1
ATOM 1524 C C . ASN A 1 115 ? -17.149 38.926 25.879 1.00 73.44 115 ASN A C 1
ATOM 1525 O O . ASN A 1 115 ? -17.226 37.788 26.355 1.00 75.33 115 ASN A O 1
ATOM 1536 N N . LEU A 1 116 ? -16.604 39.939 26.553 1.00 69.49 116 LEU A N 1
ATOM 1537 C CA . LEU A 1 116 ? -16.072 39.756 27.897 1.00 65.40 116 LEU A CA 1
ATOM 1538 C C . LEU A 1 116 ? -17.152 39.774 28.972 1.00 63.40 116 LEU A C 1
ATOM 1539 O O . LEU A 1 116 ? -16.841 39.525 30.142 1.00 63.70 116 LEU A O 1
ATOM 1555 N N . GLY A 1 117 ? -18.399 40.061 28.611 1.00 62.06 117 GLY A N 1
ATOM 1556 C CA . GLY A 1 117 ? -19.468 40.117 29.588 1.00 62.49 117 GLY A CA 1
ATOM 1557 C C . GLY A 1 117 ? -19.401 41.310 30.515 1.00 61.74 117 GLY A C 1
ATOM 1558 O O . GLY A 1 117 ? -19.863 41.222 31.658 1.00 62.09 117 GLY A O 1
ATOM 1562 N N . ILE A 1 118 ? -18.844 42.428 30.054 1.00 59.84 118 ILE A N 1
ATOM 1563 C CA . ILE A 1 118 ? -18.768 43.643 30.856 1.00 58.37 118 ILE A CA 1
ATOM 1564 C C . ILE A 1 118 ? -20.040 44.448 30.624 1.00 60.16 118 ILE A C 1
ATOM 1565 O O . ILE A 1 118 ? -20.411 44.726 29.477 1.00 60.66 118 ILE A O 1
ATOM 1581 N N . GLU A 1 119 ? -20.707 44.821 31.712 1.00 60.69 119 GLU A N 1
ATOM 1582 C CA . GLU A 1 119 ? -21.992 45.503 31.665 1.00 63.77 119 GLU A CA 1
ATOM 1583 C C . GLU A 1 119 ? -21.828 46.978 32.016 1.00 55.94 119 GLU A C 1
ATOM 1584 O O . GLU A 1 119 ? -21.121 47.324 32.968 1.00 54.39 119 GLU A O 1
ATOM 1596 N N . ALA A 1 120 ? -22.486 47.839 31.243 1.00 55.67 120 ALA A N 1
ATOM 1597 C CA . ALA A 1 120 ? -22.439 49.276 31.485 1.00 54.25 120 ALA A CA 1
ATOM 1598 C C . ALA A 1 120 ? -23.175 49.653 32.767 1.00 54.68 120 ALA A C 1
ATOM 1599 O O . ALA A 1 120 ? -24.202 49.061 33.113 1.00 56.44 120 ALA A O 1
ATOM 1606 N N . VAL A 1 121 ? -22.644 50.654 33.465 1.00 53.12 121 VAL A N 1
ATOM 1607 C CA . VAL A 1 121 ? -23.245 51.165 34.696 1.00 53.35 121 VAL A CA 1
ATOM 1608 C C . VAL A 1 121 ? -23.335 52.682 34.594 1.00 52.14 121 VAL A C 1
ATOM 1609 O O . VAL A 1 121 ? -22.580 53.316 33.839 1.00 50.73 121 VAL A O 1
ATOM 1622 N N . PRO A 1 122 ? -24.246 53.299 35.346 1.00 52.70 122 PRO A N 1
ATOM 1623 C CA . PRO A 1 122 ? -24.357 54.760 35.290 1.00 51.61 122 PRO A CA 1
ATOM 1624 C C . PRO A 1 122 ? -23.075 55.437 35.754 1.00 49.58 122 PRO A C 1
ATOM 1625 O O . 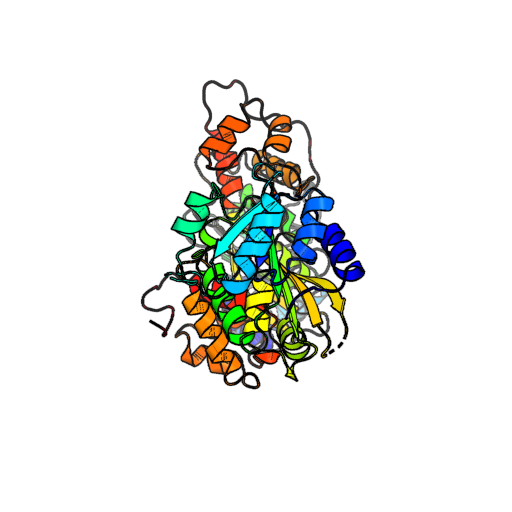PRO A 1 122 ? -22.294 54.885 36.534 1.00 49.16 122 PRO A O 1
ATOM 1636 N N . TRP A 1 123 ? -22.866 56.651 35.245 1.00 48.35 123 TRP A N 1
ATOM 1637 C CA . TRP A 1 123 ? -21.677 57.419 35.594 1.00 46.42 123 TRP A CA 1
ATOM 1638 C C . TRP A 1 123 ? -21.498 57.510 37.103 1.00 46.25 123 TRP A C 1
ATOM 1639 O O . TRP A 1 123 ? -20.374 57.441 37.613 1.00 45.10 123 TRP A O 1
ATOM 1660 N N . THR A 1 124 ? -22.603 57.656 37.834 1.00 47.96 124 THR A N 1
ATOM 1661 C CA . THR A 1 124 ? -22.539 57.841 39.278 1.00 53.51 124 THR A CA 1
ATOM 1662 C C . THR A 1 124 ? -22.177 56.560 40.019 1.00 54.91 124 THR A C 1
ATOM 1663 O O . THR A 1 124 ? -21.741 56.631 41.173 1.00 56.83 124 THR A O 1
ATOM 1674 N N . ALA A 1 125 ? -22.333 55.399 39.386 1.00 54.19 125 ALA A N 1
ATOM 1675 C CA . ALA A 1 125 ? -22.031 54.138 40.044 1.00 52.22 125 ALA A CA 1
ATOM 1676 C C . ALA A 1 125 ? -20.522 53.969 40.213 1.00 51.29 125 ALA A C 1
ATOM 1677 O O . ALA A 1 125 ? -19.711 54.706 39.644 1.00 49.18 125 ALA A O 1
ATOM 1684 N N . ASP A 1 126 ? -20.148 52.970 41.005 1.00 53.95 126 ASP A N 1
ATOM 1685 C CA . ASP A 1 126 ? -18.745 52.760 41.312 1.00 57.50 126 ASP A CA 1
ATOM 1686 C C . ASP A 1 126 ? -18.020 52.169 40.104 1.00 57.84 126 ASP A C 1
ATOM 1687 O O . ASP A 1 126 ? -18.629 51.695 39.140 1.00 57.36 126 ASP A O 1
ATOM 1696 N N . ILE A 1 127 ? -16.694 52.215 40.169 1.00 58.09 127 ILE A N 1
ATOM 1697 C CA . ILE A 1 127 ? -15.816 51.824 39.067 1.00 58.66 127 ILE A CA 1
ATOM 1698 C C . ILE A 1 127 ? -16.142 50.403 38.614 1.00 58.76 127 ILE A C 1
ATOM 1699 O O . ILE A 1 127 ? -15.934 49.450 39.377 1.00 61.80 127 ILE A O 1
ATOM 1715 N N . PRO A 1 128 ? -16.634 50.206 37.386 1.00 58.09 128 PRO A N 1
ATOM 1716 C CA . PRO A 1 128 ? -16.934 48.838 36.937 1.00 56.40 128 PRO A CA 1
ATOM 1717 C C . PRO A 1 128 ? -15.699 48.010 36.624 1.00 56.21 128 PRO A C 1
ATOM 1718 O O . PRO A 1 128 ? -15.751 46.780 36.743 1.00 57.39 128 PRO A O 1
ATOM 1729 N N . LEU A 1 129 ? -14.593 48.633 36.223 1.00 52.09 129 LEU A N 1
ATOM 1730 C CA . LEU A 1 129 ? -13.484 47.873 35.667 1.00 48.74 129 LEU A CA 1
ATOM 1731 C C . LEU A 1 129 ? -12.194 48.673 35.790 1.00 45.70 129 LEU A C 1
ATOM 1732 O O . LEU A 1 129 ? -12.220 49.889 35.982 1.00 42.39 129 LEU A O 1
ATOM 1748 N N . LYS A 1 130 ? -11.061 47.976 35.677 1.00 35.26 130 LYS A N 1
ATOM 1749 C CA . LYS A 1 130 ? -9.747 48.609 35.769 1.00 42.14 130 LYS A CA 1
ATOM 1750 C C . LYS A 1 130 ? -8.907 48.245 34.550 1.00 38.02 130 LYS A C 1
ATOM 1751 O O . LYS A 1 130 ? -8.808 47.066 34.193 1.00 39.06 130 LYS A O 1
ATOM 1770 N N . VAL A 1 131 ? -8.274 49.251 33.943 1.00 36.91 131 VAL A N 1
ATOM 1771 C CA . VAL A 1 131 ? -7.363 49.078 32.812 1.00 35.62 131 VAL A CA 1
ATOM 1772 C C . VAL A 1 131 ? -5.967 49.508 33.247 1.00 33.63 131 VAL A C 1
ATOM 1773 O O . VAL A 1 131 ? -5.796 50.601 33.796 1.00 33.91 131 VAL A O 1
ATOM 1786 N N . VAL A 1 132 ? -4.969 48.660 32.992 1.00 33.43 132 VAL A N 1
ATOM 1787 C CA . VAL A 1 132 ? -3.594 48.949 33.388 1.00 32.67 132 VAL A CA 1
ATOM 1788 C C . VAL A 1 132 ? -2.659 48.783 32.198 1.00 32.50 132 VAL A C 1
ATOM 1789 O O . VAL A 1 132 ? -2.880 47.952 31.311 1.00 33.53 132 VAL A O 1
ATOM 1802 N N . GLY A 1 133 ? -1.599 49.582 32.185 1.00 32.47 133 GLY A N 1
ATOM 1803 C CA . GLY A 1 133 ? -0.580 49.424 31.160 1.00 33.74 133 GLY A CA 1
ATOM 1804 C C . GLY A 1 133 ? 0.404 50.572 31.163 1.00 33.48 133 GLY A C 1
ATOM 1805 O O . GLY A 1 133 ? 0.673 51.183 32.206 1.00 32.97 133 GLY A O 1
ATOM 1809 N N . MET A 1 134 ? 0.931 50.857 29.975 1.00 34.76 134 MET A N 1
ATOM 1810 C CA . MET A 1 134 ? 1.942 51.887 29.783 1.00 34.17 134 MET A CA 1
ATOM 1811 C C . MET A 1 134 ? 1.619 52.645 28.505 1.00 34.41 134 MET A C 1
ATOM 1812 O O . MET A 1 134 ? 1.403 52.030 27.457 1.00 35.98 134 MET A O 1
ATOM 1826 N N . PHE A 1 135 ? 1.561 53.971 28.592 1.00 35.87 135 PHE A N 1
ATOM 1827 C CA . PHE A 1 135 ? 1.398 54.765 27.386 1.00 35.99 135 PHE A CA 1
ATOM 1828 C C . PHE A 1 135 ? 2.553 54.482 26.426 1.00 35.70 135 PHE A C 1
ATOM 1829 O O . PHE A 1 135 ? 3.670 54.192 26.860 1.00 36.07 135 PHE A O 1
ATOM 1846 N N . PRO A 1 136 ? 2.317 54.547 25.115 1.00 38.84 136 PRO A N 1
ATOM 1847 C CA . PRO A 1 136 ? 3.435 54.443 24.168 1.00 41.55 136 PRO A CA 1
ATOM 1848 C C . PRO A 1 136 ? 4.429 55.578 24.375 1.00 42.14 136 PRO A C 1
ATOM 1849 O O . PRO A 1 136 ? 4.048 56.731 24.586 1.00 41.64 136 PRO A O 1
ATOM 1860 N N . SER A 1 137 ? 5.719 55.242 24.304 1.00 42.62 137 SER A N 1
ATOM 1861 C CA . SER A 1 137 ? 6.757 56.203 24.668 1.00 45.62 137 SER A CA 1
ATOM 1862 C C . SER A 1 137 ? 6.695 57.474 23.825 1.00 50.59 137 SER A C 1
ATOM 1863 O O . SER A 1 137 ? 7.051 58.554 24.313 1.00 54.70 137 SER A O 1
ATOM 1871 N N . ARG A 1 138 ? 6.282 57.376 22.561 1.00 48.29 138 ARG A N 1
ATOM 1872 C CA . ARG A 1 138 ? 6.223 58.552 21.698 1.00 52.29 138 ARG A CA 1
ATOM 1873 C C . ARG A 1 138 ? 4.807 58.905 21.247 1.00 55.02 138 ARG A C 1
ATOM 1874 O O . ARG A 1 138 ? 4.639 59.643 20.271 1.00 58.78 138 ARG A O 1
ATOM 1895 N N . GLY A 1 139 ? 3.786 58.415 21.943 1.00 52.98 139 GLY A N 1
ATOM 1896 C CA . GLY A 1 139 ? 2.417 58.759 21.606 1.00 49.42 139 GLY A CA 1
ATOM 1897 C C . GLY A 1 139 ? 1.607 59.161 22.820 1.00 43.04 139 GLY A C 1
ATOM 1898 O O . GLY A 1 139 ? 0.386 58.984 22.847 1.00 41.09 139 GLY A O 1
ATOM 1902 N N . GLU A 1 140 ? 2.276 59.728 23.827 1.00 40.85 140 GLU A N 1
ATOM 1903 C CA . GLU A 1 140 ? 1.606 60.027 25.090 1.00 37.02 140 GLU A CA 1
ATOM 1904 C C . GLU A 1 140 ? 0.555 61.118 24.920 1.00 33.32 140 GLU A C 1
ATOM 1905 O O . GLU A 1 140 ? -0.586 60.960 25.362 1.00 33.62 140 GLU A O 1
ATOM 1917 N N . LYS A 1 141 ? 0.916 62.236 24.288 1.00 36.52 141 LYS A N 1
ATOM 1918 C CA . LYS A 1 141 ? -0.065 63.298 24.086 1.00 39.45 141 LYS A CA 1
ATOM 1919 C C . LYS A 1 141 ? -1.225 62.808 23.232 1.00 35.35 141 LYS A C 1
ATOM 1920 O O . LYS A 1 141 ? -2.396 63.046 23.552 1.00 34.13 141 LYS A O 1
ATOM 1939 N N . ARG A 1 142 ? -0.914 62.118 22.136 1.00 33.88 142 ARG A N 1
ATOM 1940 C CA . ARG A 1 142 ? -1.958 61.571 21.278 1.00 33.82 142 ARG A CA 1
ATOM 1941 C C . ARG A 1 142 ? -2.906 60.684 22.075 1.00 32.79 142 ARG A C 1
ATOM 1942 O O . ARG A 1 142 ? -4.131 60.783 21.938 1.00 33.52 142 ARG A O 1
ATOM 1963 N N . ALA A 1 143 ? -2.356 59.812 22.924 1.00 32.73 143 ALA A N 1
ATOM 1964 C CA . ALA A 1 143 ? -3.200 58.897 23.688 1.00 31.93 143 ALA A CA 1
ATOM 1965 C C . ALA A 1 143 ? -4.038 59.648 24.712 1.00 30.57 143 ALA A C 1
ATOM 1966 O O . ALA A 1 143 ? -5.209 59.316 24.924 1.00 34.20 143 ALA A O 1
ATOM 1973 N N . LEU A 1 144 ? -3.451 60.662 25.355 1.00 31.30 144 LEU A N 1
ATOM 1974 C CA . LEU A 1 144 ? -4.179 61.451 26.342 1.00 29.97 144 LEU A CA 1
ATOM 1975 C C . LEU A 1 144 ? -5.329 62.218 25.703 1.00 29.95 144 LEU A C 1
ATOM 1976 O O . LEU A 1 144 ? -6.404 62.347 26.299 1.00 31.97 144 LEU A O 1
ATOM 1992 N N . TRP A 1 145 ? -5.120 62.751 24.498 1.00 30.12 145 TRP A N 1
ATOM 1993 C CA . TRP A 1 145 ? -6.212 63.427 23.804 1.00 31.18 145 TRP A CA 1
ATOM 1994 C C . TRP A 1 145 ? -7.318 62.444 23.445 1.00 30.26 145 TRP A C 1
ATOM 1995 O O . TRP A 1 145 ? -8.505 62.728 23.638 1.00 32.19 145 TRP A O 1
ATOM 2016 N N . LYS A 1 146 ? -6.945 61.280 22.916 1.00 34.45 146 LYS A N 1
ATOM 2017 C CA . LYS A 1 146 ? -7.945 60.298 22.511 1.00 32.78 146 LYS A CA 1
ATOM 2018 C C . LYS A 1 146 ? -8.795 59.872 23.699 1.00 30.66 146 LYS A C 1
ATOM 2019 O O . LYS A 1 146 ? -10.030 59.827 23.612 1.00 32.75 146 LYS A O 1
ATOM 2038 N N . LEU A 1 147 ? -8.149 59.555 24.824 1.00 32.54 147 LEU A N 1
ATOM 2039 C CA . LEU A 1 147 ? -8.891 59.145 26.011 1.00 33.26 147 LEU A CA 1
ATOM 2040 C C . LEU A 1 147 ? -9.760 60.279 26.535 1.00 30.18 147 LEU A C 1
ATOM 2041 O O . LEU A 1 147 ? -10.875 60.044 27.012 1.00 33.36 147 LEU A O 1
ATOM 2057 N N . ALA A 1 148 ? -9.271 61.520 26.447 1.00 32.51 148 ALA A N 1
ATOM 2058 C CA . ALA A 1 148 ? -10.050 62.657 26.928 1.00 28.56 148 ALA A CA 1
ATOM 2059 C C . ALA A 1 148 ? -11.325 62.841 26.113 1.00 28.11 148 ALA A C 1
ATOM 2060 O O . ALA A 1 148 ? -12.402 63.071 26.677 1.00 31.84 148 ALA A O 1
ATOM 2067 N N . TYR A 1 149 ? -11.227 62.757 24.784 1.00 31.08 149 TYR A N 1
ATOM 2068 C CA . TYR A 1 149 ? -12.425 62.834 23.953 1.00 33.50 149 TYR A CA 1
ATOM 2069 C C . TYR A 1 149 ? -13.401 61.721 24.310 1.00 34.08 149 TYR A C 1
ATOM 2070 O O . TYR A 1 149 ? -14.606 61.957 24.452 1.00 34.32 149 TYR A O 1
ATOM 2088 N N . ASP A 1 150 ? -12.891 60.497 24.470 1.00 34.98 150 ASP A N 1
ATOM 2089 C CA . ASP A 1 150 ? -13.744 59.374 24.852 1.00 34.25 150 ASP A CA 1
ATOM 2090 C C . ASP A 1 150 ? -14.406 59.618 26.204 1.00 30.61 150 ASP A C 1
ATOM 2091 O O . ASP A 1 150 ? -15.596 59.327 26.385 1.00 32.96 150 ASP A O 1
ATOM 2100 N N . LEU A 1 151 ? -13.644 60.131 27.172 1.00 31.39 151 LEU A N 1
ATOM 2101 C CA . LEU A 1 151 ? -14.164 60.319 28.523 1.00 32.43 151 LEU A CA 1
ATOM 2102 C C . LEU A 1 151 ? -15.247 61.393 28.553 1.00 32.69 151 LEU A C 1
ATOM 2103 O O . LEU A 1 151 ? -16.357 61.152 29.041 1.00 32.14 151 LEU A O 1
ATOM 2119 N N . TYR A 1 152 ? -14.940 62.593 28.046 1.00 32.34 152 TYR A N 1
ATOM 2120 C CA . TYR A 1 152 ? -15.908 63.688 28.097 1.00 33.25 152 TYR A CA 1
ATOM 2121 C C . TYR A 1 152 ? -17.151 63.397 27.259 1.00 34.19 152 TYR A C 1
ATOM 2122 O O . TYR A 1 152 ? -18.225 63.938 27.546 1.00 36.16 152 TYR A O 1
ATOM 2140 N N . SER A 1 153 ? -17.032 62.573 26.217 1.00 34.98 153 SER A N 1
ATOM 2141 C CA . SER A 1 153 ? -18.179 62.206 25.393 1.00 34.35 153 SER A CA 1
ATOM 2142 C C . SER A 1 153 ? -18.890 60.951 25.884 1.00 35.52 153 SER A C 1
ATOM 2143 O O . SER A 1 153 ? -19.953 60.615 25.352 1.00 35.59 153 SER A O 1
ATOM 2151 N N . CYS A 1 154 ? -18.335 60.259 26.878 1.00 35.06 154 CYS A N 1
ATOM 2152 C CA . CYS A 1 154 ? -18.884 58.995 27.363 1.00 36.01 154 CYS A CA 1
ATOM 2153 C C . CYS A 1 154 ? -19.074 58.000 26.220 1.00 36.01 154 CYS A C 1
ATOM 2154 O O . CYS A 1 154 ? -20.117 57.353 26.087 1.00 37.61 154 CYS A O 1
ATOM 2162 N N . THR A 1 155 ? -18.050 57.889 25.382 1.00 35.74 155 THR A N 1
ATOM 2163 C CA . THR A 1 155 ? -18.011 56.907 24.307 1.00 34.36 155 THR A CA 1
ATOM 2164 C C . THR A 1 155 ? -16.806 55.993 24.505 1.00 35.95 155 THR A C 1
ATOM 2165 O O . THR A 1 155 ? -16.030 56.140 25.452 1.00 34.31 155 THR A O 1
ATOM 2176 N N . SER A 1 156 ? -16.646 55.044 23.585 1.00 36.78 156 SER A N 1
ATOM 2177 C CA . SER A 1 156 ? -15.631 54.012 23.739 1.00 40.03 156 SER A CA 1
ATOM 2178 C C . SER A 1 156 ? -15.816 53.347 25.099 1.00 37.86 156 SER A C 1
ATOM 2179 O O . SER A 1 156 ? -16.950 53.042 25.484 1.00 39.79 156 SER A O 1
ATOM 2187 N N . ILE A 1 157 ? -14.727 53.126 25.843 1.00 36.57 157 ILE A N 1
ATOM 2188 C CA . ILE A 1 157 ? -14.836 52.395 27.105 1.00 34.98 157 ILE A CA 1
ATOM 2189 C C . ILE A 1 157 ? -15.706 53.151 28.099 1.00 35.04 157 ILE A C 1
ATOM 2190 O O . ILE A 1 157 ? -16.358 52.540 28.954 1.00 37.32 157 ILE A O 1
ATOM 2206 N N . TYR A 1 158 ? -15.725 54.484 28.018 1.00 34.89 158 TYR A N 1
ATOM 2207 C CA . TYR A 1 158 ? -16.461 55.288 28.987 1.00 33.58 158 TYR A CA 1
ATOM 2208 C C . TYR A 1 158 ? -17.963 55.272 28.751 1.00 35.26 158 TYR A C 1
ATOM 2209 O O . TYR A 1 158 ? -18.711 55.813 29.573 1.00 36.63 158 TYR A O 1
ATOM 2227 N N . LYS A 1 159 ? -18.420 54.664 27.657 1.00 38.88 159 LYS A N 1
ATOM 2228 C CA . LYS A 1 159 ? -19.831 54.329 27.534 1.00 42.36 159 LYS A CA 1
ATOM 2229 C C . LYS A 1 159 ? -20.288 53.404 28.651 1.00 40.58 159 LYS A C 1
ATOM 2230 O O . LYS A 1 159 ? -21.484 53.360 28.957 1.00 42.32 159 LYS A O 1
ATOM 2249 N N . PHE A 1 160 ? -19.363 52.682 29.278 1.00 38.57 160 PHE A N 1
ATOM 2250 C CA . PHE A 1 160 ? -19.701 51.681 30.278 1.00 41.82 160 PHE A CA 1
ATOM 2251 C C . PHE A 1 160 ? -19.560 52.182 31.710 1.00 41.90 160 PHE A C 1
ATOM 2252 O O . PHE A 1 160 ? -19.908 51.448 32.642 1.00 42.47 160 PHE A O 1
ATOM 2269 N N . GLY A 1 161 ? -19.080 53.408 31.915 1.00 39.98 161 GLY A N 1
ATOM 2270 C CA . GLY A 1 161 ? -18.976 53.980 33.239 1.00 38.54 161 GLY A CA 1
ATOM 2271 C C . GLY A 1 161 ? -17.618 54.597 33.467 1.00 35.32 161 GLY A C 1
ATOM 2272 O O . GLY A 1 161 ? -16.831 54.806 32.536 1.00 35.53 161 GLY A O 1
ATOM 2276 N N . ARG A 1 162 ? -17.335 54.900 34.736 1.00 33.31 162 ARG A N 1
ATOM 2277 C CA . ARG A 1 162 ? -16.098 55.583 35.122 1.00 31.30 162 ARG A CA 1
ATOM 2278 C C . ARG A 1 162 ? -14.973 54.554 35.228 1.00 34.17 162 ARG A C 1
ATOM 2279 O O . ARG A 1 162 ? -14.569 54.123 36.311 1.00 34.85 162 ARG A O 1
ATOM 2300 N N . ILE A 1 163 ? -14.438 54.182 34.064 1.00 36.61 163 ILE A N 1
ATOM 2301 C CA . ILE A 1 163 ? -13.355 53.205 33.999 1.00 36.30 163 ILE A CA 1
ATOM 2302 C C . ILE A 1 163 ? -12.112 53.777 34.667 1.00 32.93 163 ILE A C 1
ATOM 2303 O O . ILE A 1 163 ? -11.666 54.884 34.340 1.00 31.83 163 ILE A O 1
ATOM 2319 N N . GLU A 1 164 ? -11.535 53.014 35.596 1.00 34.40 164 GLU A N 1
ATOM 2320 C CA . GLU A 1 164 ? -10.250 53.375 36.177 1.00 33.63 164 GLU A CA 1
ATOM 2321 C C . GLU A 1 164 ? -9.136 52.973 35.221 1.00 32.90 164 GLU A C 1
ATOM 2322 O O . GLU A 1 164 ? -9.068 51.821 34.781 1.00 34.69 164 GLU A O 1
ATOM 2334 N N . VAL A 1 165 ? -8.268 53.924 34.899 1.00 33.27 165 VAL A N 1
ATOM 2335 C CA . VAL A 1 165 ? -7.152 53.699 33.988 1.00 34.70 165 VAL A CA 1
ATOM 2336 C C . VAL A 1 165 ? -5.870 54.019 34.741 1.00 33.57 165 VAL A C 1
ATOM 2337 O O . VAL A 1 165 ? -5.717 55.128 35.269 1.00 34.70 165 VAL A O 1
ATOM 2350 N N . ASN A 1 166 ? -4.960 53.049 34.801 1.00 34.30 166 ASN A N 1
ATOM 2351 C CA . ASN A 1 166 ? -3.639 53.236 35.392 1.00 32.99 166 ASN A CA 1
ATOM 2352 C C . ASN A 1 166 ? -2.597 53.052 34.298 1.00 27.58 166 ASN A C 1
ATOM 2353 O O . ASN A 1 166 ? -2.498 51.972 33.708 1.00 32.89 166 ASN A O 1
ATOM 2364 N N . MET A 1 167 ? -1.812 54.095 34.037 1.00 35.22 167 MET A N 1
ATOM 2365 C CA . MET A 1 167 ? -0.859 54.073 32.937 1.00 29.16 167 MET A CA 1
ATOM 2366 C C . MET A 1 167 ? 0.465 54.672 33.379 1.00 27.68 167 MET A C 1
ATOM 2367 O O . MET A 1 167 ? 0.501 55.723 34.025 1.00 35.18 167 MET A O 1
ATOM 2381 N N . PHE A 1 168 ? 1.553 54.007 33.007 1.00 29.81 168 PHE A N 1
ATOM 2382 C CA . PHE A 1 168 ? 2.869 54.615 33.122 1.00 31.38 168 PHE A CA 1
ATOM 2383 C C . PHE A 1 168 ? 3.020 55.715 32.081 1.00 27.76 168 PHE A C 1
ATOM 2384 O O . PHE A 1 168 ? 2.638 55.550 30.918 1.00 31.09 168 PHE A O 1
ATOM 2401 N N . ILE A 1 169 ? 3.567 56.852 32.514 1.00 30.26 169 ILE A N 1
ATOM 2402 C CA . ILE A 1 169 ? 3.785 58.003 31.650 1.00 30.29 169 ILE A CA 1
ATOM 2403 C C . ILE A 1 169 ? 5.166 58.567 31.944 1.00 31.12 169 ILE A C 1
ATOM 2404 O O . ILE A 1 169 ? 5.660 58.496 33.074 1.00 32.52 169 ILE A O 1
ATOM 2420 N N . GLY A 1 170 ? 5.796 59.127 30.914 1.00 32.84 170 GLY A N 1
ATOM 2421 C CA . GLY A 1 170 ? 7.092 59.740 31.098 1.00 32.47 170 GLY A CA 1
ATOM 2422 C C . GLY A 1 170 ? 7.008 61.017 31.911 1.00 31.86 170 GLY A C 1
ATOM 2423 O O . GLY A 1 170 ? 5.948 61.627 32.065 1.00 33.10 170 GLY A O 1
ATOM 2427 N N . GLU A 1 171 ? 8.169 61.439 32.417 1.00 34.88 171 GLU A N 1
ATOM 2428 C CA . GLU A 1 171 ? 8.209 62.542 33.373 1.00 37.23 171 GLU A CA 1
ATOM 2429 C C . GLU A 1 171 ? 7.784 63.858 32.734 1.00 35.73 171 GLU A C 1
ATOM 2430 O O . GLU A 1 171 ? 7.040 64.635 33.343 1.00 35.56 171 GLU A O 1
ATOM 2442 N N . LYS A 1 172 ? 8.245 64.130 31.512 1.00 36.49 172 LYS A N 1
ATOM 2443 C CA . LYS A 1 172 ? 7.929 65.408 30.880 1.00 38.90 172 LYS A CA 1
ATOM 2444 C C . LYS A 1 172 ? 6.423 65.599 30.751 1.00 35.96 172 LYS A C 1
ATOM 2445 O O . LYS A 1 172 ? 5.886 66.647 31.129 1.00 35.86 172 LYS A O 1
ATOM 2464 N N . GLU A 1 173 ? 5.718 64.598 30.214 1.00 32.90 173 GLU A N 1
ATOM 2465 C C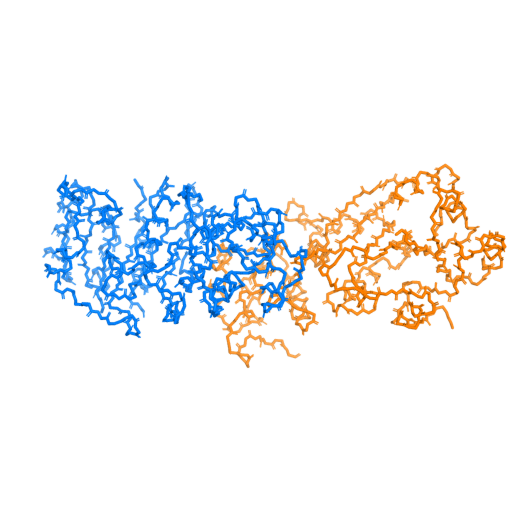A . GLU A 1 173 ? 4.270 64.728 30.076 1.00 33.45 173 GLU A CA 1
ATOM 2466 C C . GLU A 1 173 ? 3.565 64.651 31.423 1.00 30.83 173 GLU A C 1
ATOM 2467 O O . GLU A 1 173 ? 2.513 65.275 31.601 1.00 32.27 173 GLU A O 1
ATOM 2479 N N . PHE A 1 174 ? 4.113 63.894 32.379 1.00 33.61 174 PHE A N 1
ATOM 2480 C CA . PHE A 1 174 ? 3.540 63.884 33.722 1.00 31.52 174 PHE A CA 1
ATOM 2481 C C . PHE A 1 174 ? 3.562 65.282 34.329 1.00 30.53 174 PHE A C 1
ATOM 2482 O O . PHE A 1 174 ? 2.548 65.761 34.848 1.00 33.05 174 PHE A O 1
ATOM 2499 N N . GLN A 1 175 ? 4.714 65.954 34.271 1.00 32.99 175 GLN A N 1
ATOM 2500 C CA . GLN A 1 175 ? 4.822 67.281 34.872 1.00 34.03 175 GLN A CA 1
ATOM 2501 C C . GLN A 1 175 ? 3.896 68.278 34.185 1.00 35.92 175 GLN A C 1
ATOM 2502 O O . GLN A 1 175 ? 3.309 69.145 34.842 1.00 36.41 175 GLN A O 1
ATOM 2516 N N . LYS A 1 176 ? 3.750 68.173 32.864 1.00 35.60 176 LYS A N 1
ATOM 2517 C CA . LYS A 1 176 ? 2.802 69.033 32.161 1.00 37.60 176 LYS A CA 1
ATOM 2518 C C . LYS A 1 176 ? 1.367 68.725 32.570 1.00 30.93 176 LYS A C 1
ATOM 2519 O O . LYS A 1 176 ? 0.565 69.642 32.782 1.00 34.05 176 LYS A O 1
ATOM 2538 N N . LEU A 1 177 ? 1.031 67.442 32.718 1.00 30.89 177 LEU A N 1
ATOM 2539 C CA . LEU A 1 177 ? -0.337 67.069 33.066 1.00 28.58 177 LEU A CA 1
ATOM 2540 C C . LEU A 1 177 ? -0.744 67.610 34.430 1.00 32.83 177 LEU A C 1
ATOM 2541 O O . LEU A 1 177 ? -1.910 67.973 34.630 1.00 33.93 177 LEU A O 1
ATOM 2557 N N . MET A 1 178 ? 0.192 67.672 35.373 1.00 33.38 178 MET A N 1
ATOM 2558 C CA . MET A 1 178 ? -0.107 68.077 36.739 1.00 35.17 178 MET A CA 1
ATOM 2559 C C . MET A 1 178 ? 0.139 69.558 36.983 1.00 36.69 178 MET A C 1
ATOM 2560 O O . MET A 1 178 ? -0.070 70.027 38.106 1.00 40.12 178 MET A O 1
ATOM 2574 N N . ALA A 1 179 ? 0.582 70.301 35.974 1.00 34.80 179 ALA A N 1
ATOM 2575 C CA . ALA A 1 179 ? 0.878 71.711 36.165 1.00 36.25 179 ALA A CA 1
ATOM 2576 C C . ALA A 1 179 ? -0.412 72.516 36.310 1.00 34.60 179 ALA A C 1
ATOM 2577 O O . ALA A 1 179 ? -1.505 72.071 35.947 1.00 33.19 179 ALA A O 1
ATOM 2584 N N . ASP A 1 180 ? -0.269 73.723 36.848 1.00 37.90 180 ASP A N 1
ATOM 2585 C CA . ASP A 1 180 ? -1.393 74.624 37.078 1.00 37.71 180 ASP A CA 1
ATOM 2586 C C . ASP A 1 180 ? -0.804 76.021 37.227 1.00 38.64 180 ASP A C 1
ATOM 2587 O O . ASP A 1 180 ? 0.392 76.197 36.965 1.00 38.59 180 ASP A O 1
ATOM 2596 N N . PRO A 1 181 ? -1.580 77.042 37.601 1.00 40.55 181 PRO A N 1
ATOM 2597 C CA . PRO A 1 181 ? -0.980 78.379 37.752 1.00 42.81 181 PRO A CA 1
ATOM 2598 C C . PRO A 1 181 ? 0.206 78.406 38.698 1.00 46.33 181 PRO A C 1
ATOM 2599 O O . PRO A 1 181 ? 1.027 79.329 38.610 1.00 48.05 181 PRO A O 1
ATOM 2610 N N . GLY A 1 182 ? 0.328 77.433 39.603 1.00 47.71 182 GLY A N 1
ATOM 2611 C CA . GLY A 1 182 ? 1.475 77.400 40.489 1.00 52.57 182 GLY A CA 1
ATOM 2612 C C . GLY A 1 182 ? 2.773 77.119 39.761 1.00 53.68 182 GLY A C 1
ATOM 2613 O O . GLY A 1 182 ? 3.849 77.496 40.237 1.00 56.27 182 GLY A O 1
ATOM 2617 N N . ASN A 1 183 ? 2.697 76.436 38.620 1.00 53.41 183 ASN A N 1
ATOM 2618 C CA . ASN A 1 183 ? 3.849 76.160 37.760 1.00 56.85 183 ASN A CA 1
ATOM 2619 C C . ASN A 1 183 ? 3.446 76.517 36.335 1.00 52.18 183 ASN A C 1
ATOM 2620 O O . ASN A 1 183 ? 3.143 75.632 35.523 1.00 52.34 183 ASN A O 1
ATOM 2631 N N . PRO A 1 184 ? 3.440 77.808 35.990 1.00 54.53 184 PRO A N 1
ATOM 2632 C CA . PRO A 1 184 ? 2.783 78.219 34.737 1.00 52.41 184 PRO A CA 1
ATOM 2633 C C . PRO A 1 184 ? 3.471 77.731 33.471 1.00 53.10 184 PRO A C 1
ATOM 2634 O O . PRO A 1 184 ? 2.783 77.466 32.477 1.00 50.15 184 PRO A O 1
ATOM 2645 N N . ASP A 1 185 ? 4.800 77.595 33.470 1.00 53.93 185 ASP A N 1
ATOM 2646 C CA . ASP A 1 185 ? 5.520 77.327 32.227 1.00 54.33 185 ASP A CA 1
ATOM 2647 C C . ASP A 1 185 ? 5.099 76.010 31.577 1.00 49.75 185 ASP A C 1
ATOM 2648 O O . ASP A 1 185 ? 5.228 75.856 30.357 1.00 50.69 185 ASP A O 1
ATOM 2657 N N . LEU A 1 186 ? 4.598 75.056 32.358 1.00 45.37 186 LEU A N 1
ATOM 2658 C CA . LEU A 1 186 ? 4.199 73.752 31.839 1.00 44.23 186 LEU A CA 1
ATOM 2659 C C . LEU A 1 186 ? 2.686 73.589 31.733 1.00 40.13 186 LEU A C 1
ATOM 2660 O O . LEU A 1 186 ? 2.215 72.544 31.273 1.00 40.58 186 LEU A O 1
ATOM 2676 N N . TYR A 1 187 ? 1.925 74.590 32.155 1.00 35.22 187 TYR A N 1
ATOM 2677 C CA . TYR A 1 187 ? 0.467 74.528 32.195 1.00 35.62 187 TYR A CA 1
ATOM 2678 C C . TYR A 1 187 ? -0.107 74.617 30.782 1.00 35.57 187 TYR A C 1
ATOM 2679 O O . TYR A 1 187 ? 0.189 75.567 30.050 1.00 36.93 187 TYR A O 1
ATOM 2697 N N . HIS A 1 188 ? -0.918 73.633 30.385 1.00 36.16 188 HIS A N 1
ATOM 2698 C CA . HIS A 1 188 ? -1.456 73.621 29.029 1.00 38.87 188 HIS A CA 1
ATOM 2699 C C . HIS A 1 188 ? -2.834 72.961 29.029 1.00 33.85 188 HIS A C 1
ATOM 2700 O O . HIS A 1 188 ? -3.371 72.591 30.078 1.00 32.49 188 HIS A O 1
ATOM 2714 N N . VAL A 1 189 ? -3.401 72.802 27.825 1.00 32.97 189 VAL A N 1
ATOM 2715 C CA . VAL A 1 189 ? -4.815 72.445 27.701 1.00 32.36 189 VAL A CA 1
ATOM 2716 C C . VAL A 1 189 ? -5.093 71.100 28.355 1.00 28.56 189 VAL A C 1
ATOM 2717 O O . VAL A 1 189 ? -6.097 70.934 29.059 1.00 30.04 189 VAL A O 1
ATOM 2730 N N . LEU A 1 190 ? -4.224 70.112 28.125 1.00 30.92 190 LEU A N 1
ATOM 2731 C CA . LEU A 1 190 ? -4.468 68.787 28.687 1.00 28.86 190 LEU A CA 1
ATOM 2732 C C . LEU A 1 190 ? -4.400 68.800 30.208 1.00 27.91 190 LEU A C 1
ATOM 2733 O O . LEU A 1 190 ? -5.046 67.971 30.855 1.00 31.03 190 LEU A O 1
ATOM 2749 N N . SER A 1 191 ? -3.625 69.718 30.794 1.00 29.89 191 SER A N 1
ATOM 2750 C CA . SER A 1 191 ? -3.614 69.868 32.248 1.00 28.37 191 SER A CA 1
ATOM 2751 C C . SER A 1 191 ? -5.017 70.136 32.775 1.00 30.15 191 SER A C 1
ATOM 2752 O O . SER A 1 191 ? -5.472 69.495 33.729 1.00 30.42 191 SER A O 1
ATOM 2760 N N . VAL A 1 192 ? -5.709 71.103 32.172 1.00 29.18 192 VAL A N 1
ATOM 2761 C CA . VAL A 1 192 ? -7.059 71.452 32.603 1.00 30.08 192 VAL A CA 1
ATOM 2762 C C . VAL A 1 192 ? -8.014 70.296 32.332 1.00 28.42 192 VAL A C 1
ATOM 2763 O O . VAL A 1 192 ? -8.807 69.905 33.196 1.00 29.83 192 VAL A O 1
ATOM 2776 N N . ILE A 1 193 ? -7.953 69.739 31.123 1.00 27.79 193 ILE A N 1
ATOM 2777 C CA . ILE A 1 193 ? -8.892 68.695 30.722 1.00 29.89 193 ILE A CA 1
ATOM 2778 C C . ILE A 1 193 ? -8.814 67.514 31.681 1.00 28.49 193 ILE A C 1
ATOM 2779 O O . ILE A 1 193 ? -9.837 67.007 32.157 1.00 30.60 193 ILE A O 1
ATOM 2795 N N . TRP A 1 194 ? -7.601 67.061 31.990 1.00 29.44 194 TRP A N 1
ATOM 2796 C CA . TRP A 1 194 ? -7.474 65.851 32.792 1.00 28.03 194 TRP A CA 1
ATOM 2797 C C . TRP A 1 194 ? -7.646 66.111 34.282 1.00 28.78 194 TRP A C 1
ATOM 2798 O O . TRP A 1 194 ? -8.187 65.254 34.990 1.00 31.86 194 TRP A O 1
ATOM 2819 N N . GLN A 1 195 ? -7.239 67.280 34.783 1.00 29.71 195 GLN A N 1
ATOM 2820 C CA . GLN A 1 195 ? -7.444 67.549 36.202 1.00 28.84 195 GLN A CA 1
ATOM 2821 C C . GLN A 1 195 ? -8.921 67.760 36.522 1.00 28.56 195 GLN A C 1
ATOM 2822 O O . GLN A 1 195 ? -9.368 67.424 37.625 1.00 31.09 195 GLN A O 1
ATOM 2836 N N . LEU A 1 196 ? -9.695 68.307 35.582 1.00 30.41 196 LEU A N 1
ATOM 2837 C CA . LEU A 1 196 ? -11.139 68.384 35.781 1.00 30.31 196 LEU A CA 1
ATOM 2838 C C . LEU A 1 196 ? -11.789 67.016 35.647 1.00 28.91 196 LEU A C 1
ATOM 2839 O O . LEU A 1 196 ? -12.770 66.726 36.338 1.00 32.44 196 LEU A O 1
ATOM 2855 N N . ALA A 1 197 ? -11.256 66.168 34.770 1.00 30.95 197 ALA A N 1
ATOM 2856 C CA . ALA A 1 197 ? -11.881 64.878 34.504 1.00 29.77 197 ALA A CA 1
ATOM 2857 C C . ALA A 1 197 ? -11.625 63.884 35.630 1.00 31.19 197 ALA A C 1
ATOM 2858 O O . ALA A 1 197 ? -12.507 63.085 35.964 1.00 35.32 197 ALA A O 1
ATOM 2865 N N . CYS A 1 198 ? -10.434 63.921 36.222 1.00 35.80 198 CYS A N 1
ATOM 2866 C CA . CYS A 1 198 ? -9.969 62.856 37.095 1.00 33.80 198 CYS A CA 1
ATOM 2867 C C . CYS A 1 198 ? -9.239 63.439 38.291 1.00 36.27 198 CYS A C 1
ATOM 2868 O O . CYS A 1 198 ? -8.579 64.477 38.196 1.00 37.92 198 CYS A O 1
ATOM 2876 N N . GLU A 1 199 ? -9.353 62.752 39.419 1.00 40.26 199 GLU A N 1
ATOM 2877 C CA . GLU A 1 199 ? -8.363 62.891 40.474 1.00 48.81 199 GLU A CA 1
ATOM 2878 C C . GLU A 1 199 ? -7.190 61.996 40.094 1.00 45.37 199 GLU A C 1
ATOM 2879 O O . GLU A 1 199 ? -7.354 60.777 39.955 1.00 48.07 199 GLU A O 1
ATOM 2891 N N . ILE A 1 200 ? -6.026 62.601 39.873 1.00 41.86 200 ILE A N 1
ATOM 2892 C CA . ILE A 1 200 ? -4.852 61.896 39.365 1.00 37.50 200 ILE A CA 1
ATOM 2893 C C . ILE A 1 200 ? -3.863 61.703 40.505 1.00 35.29 200 ILE A C 1
ATOM 2894 O O . ILE A 1 200 ? -3.530 62.656 41.219 1.00 36.55 200 ILE A O 1
ATOM 2910 N N . LYS A 1 201 ? -3.412 60.467 40.692 1.00 35.54 201 LYS A N 1
ATOM 2911 C CA . LYS A 1 201 ? -2.497 60.116 41.767 1.00 38.25 201 LYS A CA 1
ATOM 2912 C C . LYS A 1 201 ? -1.366 59.260 41.219 1.00 34.05 201 LYS A C 1
ATOM 2913 O O . LYS A 1 201 ? -1.582 58.443 40.319 1.00 34.82 201 LYS A O 1
ATOM 2932 N N . VAL A 1 202 ? -0.164 59.454 41.756 1.00 32.03 202 VAL A N 1
ATOM 2933 C CA . VAL A 1 202 ? 0.967 58.592 41.428 1.00 30.79 202 VAL A CA 1
ATOM 2934 C C . VAL A 1 202 ? 0.915 57.357 42.320 1.00 28.84 202 VAL A C 1
ATOM 2935 O O . VAL A 1 202 ? 0.926 57.464 43.551 1.00 33.47 202 VAL A O 1
ATOM 2948 N N . LEU A 1 203 ? 0.861 56.182 41.694 1.00 29.05 203 LEU A N 1
ATOM 2949 C CA . LEU A 1 203 ? 0.865 54.907 42.399 1.00 33.16 203 LEU A CA 1
ATOM 2950 C C . LEU A 1 203 ? 2.252 54.304 42.501 1.00 32.63 203 LEU A C 1
ATOM 2951 O O . LEU A 1 203 ? 2.494 53.476 43.388 1.00 34.13 203 LEU A O 1
ATOM 2967 N N . HIS A 1 204 ? 3.157 54.695 41.612 1.00 34.70 204 HIS A N 1
ATOM 2968 C CA . HIS A 1 204 ? 4.505 54.161 41.595 1.00 30.56 204 HIS A CA 1
ATOM 2969 C C . HIS A 1 204 ? 5.348 55.047 40.695 1.00 32.01 204 HIS A C 1
ATOM 2970 O O . HIS A 1 204 ? 4.844 55.627 39.730 1.00 30.86 204 HIS A O 1
ATOM 2984 N N . MET A 1 205 ? 6.633 55.130 41.015 1.00 31.45 205 MET A N 1
ATOM 2985 C CA . MET A 1 205 ? 7.610 55.793 40.168 1.00 34.08 205 MET A CA 1
ATOM 2986 C C . MET A 1 205 ? 8.750 54.814 39.956 1.00 32.78 205 MET A C 1
ATOM 2987 O O . MET A 1 205 ? 9.321 54.303 40.924 1.00 34.01 205 MET A O 1
ATOM 3001 N N . GLU A 1 206 ? 9.090 54.567 38.694 1.00 34.00 206 GLU A N 1
ATOM 3002 C CA . GLU A 1 206 ? 10.124 53.600 38.352 1.00 35.90 206 GLU A CA 1
ATOM 3003 C C . GLU A 1 206 ? 11.253 54.334 37.649 1.00 35.14 206 GLU A C 1
ATOM 3004 O O . GLU A 1 206 ? 11.020 54.934 36.587 1.00 36.45 206 GLU A O 1
ATOM 3016 N N . PRO A 1 207 ? 12.480 54.302 38.175 1.00 39.32 207 PRO A N 1
ATOM 3017 C CA . PRO A 1 207 ? 13.623 54.909 37.481 1.00 43.37 207 PRO A CA 1
ATOM 3018 C C . PRO A 1 207 ? 14.232 53.943 36.477 1.00 53.23 207 PRO A C 1
ATOM 3019 O O . PRO A 1 207 ? 14.874 52.956 36.848 1.00 60.40 207 PRO A O 1
ATOM 3030 N N . GLY A 1 208 ? 14.025 54.227 35.195 1.00 53.34 208 GLY A N 1
ATOM 3031 C CA . GLY A 1 208 ? 14.577 53.401 34.140 1.00 54.47 208 GLY A CA 1
ATOM 3032 C C . GLY A 1 208 ? 15.735 54.069 33.432 1.00 56.21 208 GLY A C 1
ATOM 3033 O O . GLY A 1 208 ? 15.912 55.287 33.535 1.00 55.36 208 GLY A O 1
ATOM 3037 N N . SER A 1 209 ? 16.538 53.280 32.711 1.00 56.33 209 SER A N 1
ATOM 3038 C CA . SER A 1 209 ? 17.665 53.842 31.973 1.00 59.09 209 SER A CA 1
ATOM 3039 C C . SER A 1 209 ? 17.219 54.921 30.993 1.00 62.61 209 SER A C 1
ATOM 3040 O O . SER A 1 209 ? 17.993 55.834 30.686 1.00 64.47 209 SER A O 1
ATOM 3048 N N . SER A 1 210 ? 15.986 54.840 30.498 1.00 63.52 210 SER A N 1
ATOM 3049 C CA . SER A 1 210 ? 15.474 55.794 29.521 1.00 68.03 210 SER A CA 1
ATOM 3050 C C . SER A 1 210 ? 14.750 56.974 30.157 1.00 64.52 210 SER A C 1
ATOM 3051 O O . SER A 1 210 ? 14.252 57.838 29.428 1.00 68.72 210 SER A O 1
ATOM 3059 N N . GLY A 1 211 ? 14.678 57.036 31.484 1.00 59.72 211 GLY A N 1
ATOM 3060 C CA . GLY A 1 211 ? 14.018 58.137 32.160 1.00 50.58 211 GLY A CA 1
ATOM 3061 C C . GLY A 1 211 ? 12.994 57.675 33.176 1.00 44.43 211 GLY A C 1
ATOM 3062 O O . GLY A 1 211 ? 12.558 56.520 33.147 1.00 43.50 211 GLY A O 1
ATOM 3066 N N . LYS A 1 212 ? 12.601 58.571 34.079 1.00 41.38 212 LYS A N 1
ATOM 3067 C CA . LYS A 1 212 ? 11.622 58.232 35.103 1.00 40.07 212 LYS A CA 1
ATOM 3068 C C . LYS A 1 212 ? 10.244 58.011 34.496 1.00 36.19 212 LYS A C 1
ATOM 3069 O O . LYS A 1 212 ? 9.780 58.793 33.661 1.00 37.81 212 LYS A O 1
ATOM 3088 N N . LEU A 1 213 ? 9.584 56.944 34.934 1.00 34.90 213 LEU A N 1
ATOM 3089 C CA . LEU A 1 213 ? 8.215 56.645 34.543 1.00 32.26 213 LEU A CA 1
ATOM 3090 C C . LEU A 1 213 ? 7.316 56.765 35.768 1.00 31.20 213 LEU A C 1
ATOM 3091 O O . LEU A 1 213 ? 7.655 56.256 36.841 1.00 34.81 213 LEU A O 1
ATOM 3107 N N . TYR A 1 214 ? 6.184 57.443 35.608 1.00 31.03 214 TYR A N 1
ATOM 3108 C CA . TYR A 1 214 ? 5.200 57.611 36.670 1.00 31.14 214 TYR A CA 1
ATOM 3109 C C . TYR A 1 214 ? 3.964 56.794 36.332 1.00 29.69 214 TYR A C 1
ATOM 3110 O O . TYR A 1 214 ? 3.393 56.950 35.248 1.00 32.25 214 TYR A O 1
ATOM 3128 N N . LEU A 1 215 ? 3.542 55.940 37.261 1.00 29.71 215 LEU A N 1
ATOM 3129 C CA . LEU A 1 215 ? 2.274 55.232 37.136 1.00 27.60 215 LEU A CA 1
ATOM 3130 C C . LEU A 1 215 ? 1.187 56.128 37.713 1.00 27.56 215 LEU A C 1
ATOM 3131 O O . LEU A 1 215 ? 1.118 56.320 38.932 1.00 32.61 215 LEU A O 1
ATOM 3147 N N . ILE A 1 216 ? 0.351 56.692 36.844 1.00 28.12 216 ILE A N 1
ATOM 3148 C CA . ILE A 1 216 ? -0.717 57.583 37.274 1.00 32.97 216 ILE A CA 1
ATOM 3149 C C . ILE A 1 216 ? -2.041 56.844 37.219 1.00 31.75 216 ILE A C 1
ATOM 3150 O O . ILE A 1 216 ? -2.334 56.108 36.265 1.00 31.01 216 ILE A O 1
ATOM 3166 N N . GLN A 1 217 ? -2.848 57.065 38.247 1.00 32.81 217 GLN A N 1
ATOM 3167 C CA . GLN A 1 217 ? -4.185 56.511 38.353 1.00 35.03 217 GLN A CA 1
ATOM 3168 C C . GLN A 1 217 ? -5.177 57.578 37.917 1.00 32.14 217 GLN A C 1
ATOM 3169 O O . GLN A 1 217 ? -5.207 58.670 38.491 1.00 35.69 217 GLN A O 1
ATOM 3183 N N . MET A 1 218 ? -5.967 57.271 36.897 1.00 30.24 218 MET A N 1
ATOM 3184 C CA . MET A 1 218 ? -6.941 58.205 36.340 1.00 31.38 218 MET A CA 1
ATOM 3185 C C . MET A 1 218 ? -8.332 57.629 36.591 1.00 29.76 218 MET A C 1
ATOM 3186 O O . MET A 1 218 ? -8.801 56.768 35.840 1.00 32.50 218 MET A O 1
ATOM 3200 N N . ILE A 1 219 ? -8.988 58.107 37.640 1.00 31.53 219 ILE A N 1
ATOM 3201 C CA . ILE A 1 219 ? -10.353 57.715 37.975 1.00 31.93 219 ILE A CA 1
ATOM 3202 C C . ILE A 1 219 ? -11.267 58.888 37.631 1.00 31.91 219 ILE A C 1
ATOM 3203 O O . ILE A 1 219 ? -11.122 59.967 38.222 1.00 32.04 219 ILE A O 1
ATOM 3219 N N . PRO A 1 220 ? -12.210 58.733 36.702 1.00 34.12 220 PRO A N 1
ATOM 3220 C CA . PRO A 1 220 ? -13.103 59.850 36.365 1.00 34.45 220 PRO A CA 1
ATOM 3221 C C . PRO A 1 220 ? -13.895 60.327 37.576 1.00 34.68 220 PRO A C 1
ATOM 3222 O O . PRO A 1 220 ? -14.366 59.529 38.390 1.00 32.19 220 PRO A O 1
ATOM 3233 N N . ARG A 1 221 ? -14.042 61.646 37.686 1.00 33.76 221 ARG A N 1
ATOM 3234 C CA . ARG A 1 221 ? -14.764 62.223 38.810 1.00 32.54 221 ARG A CA 1
ATOM 3235 C C . ARG A 1 221 ? -16.265 62.017 38.657 1.00 31.21 221 ARG A C 1
ATOM 3236 O O . ARG A 1 221 ? -16.834 62.211 37.580 1.00 33.85 221 ARG A O 1
ATOM 3257 N N . GLN A 1 222 ? -16.910 61.647 39.763 1.00 34.76 222 GLN A N 1
ATOM 3258 C CA . GLN A 1 222 ? -18.362 61.513 39.778 1.00 37.50 222 GLN A CA 1
ATOM 3259 C C . GLN A 1 222 ? -19.053 62.803 39.359 1.00 36.86 222 GLN A C 1
ATOM 3260 O O . GLN A 1 222 ? -20.106 62.763 38.715 1.00 36.41 222 GLN A O 1
ATOM 3274 N N . ASN A 1 223 ? -18.474 63.953 39.701 1.00 37.17 223 ASN A N 1
ATOM 3275 C CA . ASN A 1 223 ? -19.106 65.242 39.465 1.00 38.83 223 ASN A CA 1
ATOM 3276 C C . ASN A 1 223 ? -18.518 65.983 38.264 1.00 35.20 223 ASN A C 1
ATOM 3277 O O . ASN A 1 223 ? -18.676 67.203 38.165 1.00 37.36 223 ASN A O 1
ATOM 3288 N N . LEU A 1 224 ? -17.848 65.282 37.345 1.00 34.31 224 LEU A N 1
ATOM 3289 C CA . LEU A 1 224 ? -17.361 65.954 36.142 1.00 32.74 224 LEU A CA 1
ATOM 3290 C C . LEU A 1 224 ? -18.512 66.618 35.397 1.00 35.93 224 LEU A C 1
ATOM 3291 O O . LEU A 1 224 ? -18.475 67.822 35.109 1.00 36.55 224 LEU A O 1
ATOM 3307 N N . PHE A 1 225 ? -19.550 65.850 35.088 1.00 34.02 225 PHE A N 1
ATOM 3308 C CA . PHE A 1 225 ? -20.659 66.363 34.305 1.00 35.10 225 PHE A CA 1
ATOM 3309 C C . PHE A 1 225 ? -21.667 67.066 35.203 1.00 33.35 225 PHE A C 1
ATOM 3310 O O . PHE A 1 225 ? -21.964 66.614 36.315 1.00 35.66 225 PHE A O 1
ATOM 3327 N N . THR A 1 226 ? -22.177 68.191 34.712 1.00 35.08 226 THR A N 1
ATOM 3328 C CA . THR A 1 226 ? -23.126 69.009 35.452 1.00 35.19 226 THR A CA 1
ATOM 3329 C C . THR A 1 226 ? -24.323 69.342 34.576 1.00 35.85 226 THR A C 1
ATOM 3330 O O . THR A 1 226 ? -24.447 68.832 33.458 1.00 37.82 226 THR A O 1
ATOM 3341 N N . LYS A 1 227 ? -25.207 70.208 35.072 1.00 37.73 227 LYS A N 1
ATOM 3342 C CA . LYS A 1 227 ? -26.314 70.671 34.247 1.00 39.07 227 LYS A CA 1
ATOM 3343 C C . LYS A 1 227 ? -25.824 71.367 32.988 1.00 37.31 227 LYS A C 1
ATOM 3344 O O . LYS A 1 227 ? -26.500 71.327 31.954 1.00 39.65 227 LYS A O 1
ATOM 3363 N N . ASN A 1 228 ? -24.651 71.993 33.047 1.00 35.62 228 ASN A N 1
ATOM 3364 C CA . ASN A 1 228 ? -24.186 72.851 31.970 1.00 35.14 228 ASN A CA 1
ATOM 3365 C C . ASN A 1 228 ? -22.948 72.335 31.248 1.00 33.81 228 ASN A C 1
ATOM 3366 O O . ASN A 1 228 ? -22.633 72.841 30.166 1.00 34.55 228 ASN A O 1
ATOM 3377 N N . LEU A 1 229 ? -22.239 71.355 31.805 1.00 35.15 229 LEU A N 1
ATOM 3378 C CA . LEU A 1 229 ? -21.171 70.655 31.096 1.00 31.92 229 LEU A CA 1
ATOM 3379 C C . LEU A 1 229 ? -21.596 69.202 30.938 1.00 33.14 229 LEU A C 1
ATOM 3380 O O . LEU A 1 229 ? -21.694 68.473 31.930 1.00 35.77 229 LEU A O 1
ATOM 3396 N N . THR A 1 230 ? -21.837 68.782 29.704 1.00 34.69 230 THR A N 1
ATOM 3397 C CA . THR A 1 230 ? -22.431 67.488 29.403 1.00 36.69 230 THR A CA 1
ATOM 3398 C C . THR A 1 230 ? -21.646 66.778 28.318 1.00 36.12 230 THR A C 1
ATOM 3399 O O . THR A 1 230 ? -20.804 67.379 27.642 1.00 36.26 230 THR A O 1
ATOM 3410 N N . PRO A 1 231 ? -21.909 65.483 28.113 1.00 36.83 231 PRO A N 1
ATOM 3411 C CA . PRO A 1 231 ? -21.323 64.788 26.955 1.00 38.18 231 PRO A CA 1
ATOM 3412 C C . PRO A 1 231 ? -21.784 65.338 25.616 1.00 39.67 231 PRO A C 1
ATOM 3413 O O . PRO A 1 231 ? -21.212 64.959 24.587 1.00 40.71 231 PRO A O 1
ATOM 3424 N N . MET A 1 232 ? -22.792 66.212 25.588 1.00 41.02 232 MET A N 1
ATOM 3425 C CA . MET A 1 232 ? -23.271 66.778 24.335 1.00 45.18 232 MET A CA 1
ATOM 3426 C C . MET A 1 232 ? -22.650 68.127 23.996 1.00 41.97 232 MET A C 1
ATOM 3427 O O . MET A 1 232 ? -22.715 68.538 22.833 1.00 44.85 232 MET A O 1
ATOM 3441 N N . ASN A 1 233 ? -22.059 68.833 24.965 1.00 38.68 233 ASN A N 1
ATOM 3442 C CA . ASN A 1 233 ? -21.488 70.146 24.689 1.00 37.95 233 ASN A CA 1
ATOM 3443 C C . ASN A 1 233 ? -20.035 70.280 25.132 1.00 36.60 233 ASN A C 1
ATOM 3444 O O . ASN A 1 233 ? -19.491 71.390 25.085 1.00 36.68 233 ASN A O 1
ATOM 3455 N N . TYR A 1 234 ? -19.388 69.186 25.555 1.00 36.21 234 TYR A N 1
ATOM 3456 C CA . TYR A 1 234 ? -17.997 69.272 25.993 1.00 36.46 234 TYR A CA 1
ATOM 3457 C C . TYR A 1 234 ? -17.093 69.840 24.905 1.00 30.74 234 TYR A C 1
ATOM 3458 O O . TYR A 1 234 ? -16.055 70.437 25.214 1.00 34.80 234 TYR A O 1
ATOM 3476 N N . ASN A 1 235 ? -17.453 69.654 23.631 1.00 35.35 235 ASN A N 1
ATOM 3477 C CA . ASN A 1 235 ? -16.600 70.143 22.551 1.00 35.64 235 ASN A CA 1
ATOM 3478 C C . ASN A 1 235 ? -16.491 71.662 22.574 1.00 35.57 235 ASN A C 1
ATOM 3479 O O . ASN A 1 235 ? -15.444 72.214 22.217 1.00 35.88 235 ASN A O 1
ATOM 3490 N N . ILE A 1 236 ? -17.554 72.354 22.990 1.00 34.49 236 ILE A N 1
ATOM 3491 C CA . ILE A 1 236 ? -17.482 73.806 23.131 1.00 33.59 236 ILE A CA 1
ATOM 3492 C C . ILE A 1 236 ? -16.521 74.179 24.255 1.00 30.46 236 ILE A C 1
ATOM 3493 O O . ILE A 1 236 ? -15.789 75.173 24.166 1.00 33.54 236 ILE A O 1
ATOM 3509 N N . PHE A 1 237 ? -16.503 73.385 25.327 1.00 28.46 237 PHE A N 1
ATOM 3510 C CA . PHE A 1 237 ? -15.555 73.605 26.415 1.00 30.52 237 PHE A CA 1
ATOM 3511 C C . PHE A 1 237 ? -14.125 73.365 25.947 1.00 27.68 237 PHE A C 1
ATOM 3512 O O . PHE A 1 237 ? -13.225 74.154 26.251 1.00 31.55 237 PHE A O 1
ATOM 3529 N N . PHE A 1 238 ? -13.890 72.272 25.212 1.00 31.51 238 PHE A N 1
ATOM 3530 C CA . PHE A 1 238 ? -12.566 72.037 24.644 1.00 28.64 238 PHE A CA 1
ATOM 3531 C C . PHE A 1 238 ? -12.143 73.199 23.752 1.00 29.40 238 PHE A C 1
ATOM 3532 O O . PHE A 1 238 ? -10.978 73.611 23.762 1.00 30.18 238 PHE A O 1
ATOM 3549 N N . HIS A 1 239 ? -13.078 73.724 22.960 1.00 31.09 239 HIS A N 1
ATOM 3550 C CA . HIS A 1 239 ? -12.770 74.844 22.079 1.00 30.30 239 HIS A CA 1
ATOM 3551 C C . HIS A 1 239 ? -12.349 76.070 22.880 1.00 30.16 239 HIS A C 1
ATOM 3552 O O . HIS A 1 239 ? -11.381 76.752 22.521 1.00 33.66 239 HIS A O 1
ATOM 3566 N N . LEU A 1 240 ? -13.070 76.370 23.961 1.00 31.18 240 LEU A N 1
ATOM 3567 C CA . LEU A 1 240 ? -12.690 77.486 24.822 1.00 31.45 240 LEU A CA 1
ATOM 3568 C C . LEU A 1 240 ? -11.262 77.327 25.329 1.00 30.25 240 LEU A C 1
ATOM 3569 O O . LEU A 1 240 ? -10.471 78.276 25.302 1.00 33.50 240 LEU A O 1
ATOM 3585 N N . LEU A 1 241 ? -10.918 76.131 25.809 1.00 30.40 241 LEU A N 1
ATOM 3586 C CA . LEU A 1 241 ? -9.586 75.905 26.363 1.00 29.92 241 LEU A CA 1
ATOM 3587 C C . LEU A 1 241 ? -8.511 76.028 25.292 1.00 31.38 241 LEU A C 1
ATOM 3588 O O . LEU A 1 241 ? -7.495 76.705 25.492 1.00 33.60 241 LEU A O 1
ATOM 3604 N N . LYS A 1 242 ? -8.709 75.372 24.145 1.00 33.61 242 LYS A N 1
ATOM 3605 C CA . LYS A 1 242 ? -7.724 75.465 23.075 1.00 33.04 242 LYS A CA 1
ATOM 3606 C C . LYS A 1 242 ? -7.553 76.903 22.623 1.00 33.70 242 LYS A C 1
ATOM 3607 O O . LYS A 1 242 ? -6.434 77.345 22.336 1.00 34.35 242 LYS A O 1
ATOM 3626 N N . HIS A 1 243 ? -8.653 77.650 22.550 1.00 35.99 243 HIS A N 1
ATOM 3627 C CA . HIS A 1 243 ? -8.561 79.048 22.151 1.00 36.47 243 HIS A CA 1
ATOM 3628 C C . HIS A 1 243 ? -7.711 79.827 23.149 1.00 31.83 243 HIS A C 1
ATOM 3629 O O . HIS A 1 243 ? -6.769 80.531 22.767 1.00 38.46 243 HIS A O 1
ATOM 3643 N N . CYS A 1 244 ? -8.017 79.685 24.442 1.00 42.16 244 CYS A N 1
ATOM 3644 C CA . CYS A 1 244 ? -7.300 80.422 25.479 1.00 31.58 244 CYS A CA 1
ATOM 3645 C C . CYS A 1 244 ? -5.818 80.067 25.497 1.00 37.55 244 CYS A C 1
ATOM 3646 O O . CYS A 1 244 ? -4.957 80.953 25.533 1.00 38.54 244 CYS A O 1
ATOM 3654 N N . PHE A 1 245 ? -5.495 78.775 25.478 1.00 33.53 245 PHE A N 1
ATOM 3655 C CA . PHE A 1 245 ? -4.094 78.381 25.546 1.00 37.66 245 PHE A CA 1
ATOM 3656 C C . PHE A 1 245 ? -3.358 78.592 24.227 1.00 41.70 245 PHE A C 1
ATOM 3657 O O . PHE A 1 245 ? -2.134 78.424 24.184 1.00 43.59 245 PHE A O 1
ATOM 3674 N N . GLY A 1 246 ? -4.067 78.963 23.158 1.00 41.92 246 GLY A N 1
ATOM 3675 C CA . GLY A 1 246 ? -3.399 79.401 21.944 1.00 44.50 246 GLY A CA 1
ATOM 3676 C C . GLY A 1 246 ? -2.601 80.678 22.129 1.00 46.27 246 GLY A C 1
ATOM 3677 O O . GLY A 1 246 ? -1.596 80.891 21.445 1.00 49.00 246 GLY A O 1
ATOM 3681 N N . ARG A 1 247 ? -3.043 81.553 23.037 1.00 44.96 247 ARG A N 1
ATOM 3682 C CA . ARG A 1 247 ? -2.299 82.757 23.428 1.00 48.20 247 ARG A CA 1
ATOM 3683 C C . ARG A 1 247 ? -2.365 82.813 24.952 1.00 45.24 247 ARG A C 1
ATOM 3684 O O . ARG A 1 247 ? -3.156 83.556 25.539 1.00 43.61 247 ARG A O 1
ATOM 3705 N N . ARG A 1 248 ? -1.514 82.009 25.587 1.00 48.47 248 ARG A N 1
ATOM 3706 C CA . ARG A 1 248 ? -1.596 81.769 27.022 1.00 50.37 248 ARG A CA 1
ATOM 3707 C C . ARG A 1 248 ? -1.220 82.988 27.855 1.00 50.50 248 ARG A C 1
ATOM 3708 O O . ARG A 1 248 ? -1.650 83.084 29.009 1.00 49.29 248 ARG A O 1
ATOM 3729 N N . SER A 1 249 ? -0.423 83.906 27.308 1.00 50.64 249 SER A N 1
ATOM 3730 C CA . SER A 1 249 ? -0.048 85.132 28.003 1.00 52.78 249 SER A 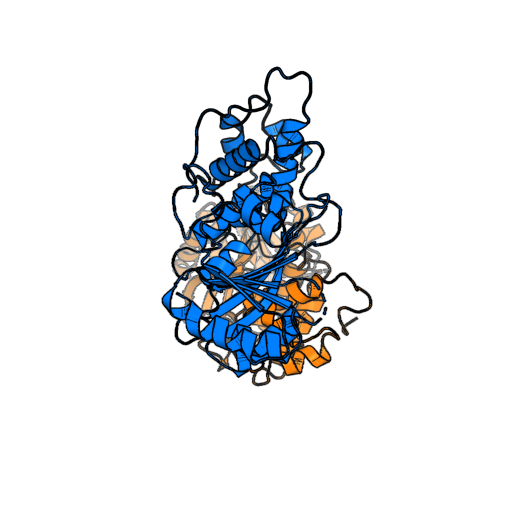CA 1
ATOM 3731 C C . SER A 1 249 ? -1.121 86.214 27.941 1.00 49.94 249 SER A C 1
ATOM 3732 O O . SER A 1 249 ? -1.033 87.190 28.695 1.00 49.83 249 SER A O 1
ATOM 3740 N N . ALA A 1 250 ? -2.108 86.080 27.061 1.00 46.66 250 ALA A N 1
ATOM 3741 C CA . ALA A 1 250 ? -3.126 87.102 26.892 1.00 45.78 250 ALA A CA 1
ATOM 3742 C C . ALA A 1 250 ? -4.144 87.064 28.030 1.00 43.29 250 ALA A C 1
ATOM 3743 O O . ALA A 1 250 ? -4.191 86.133 28.840 1.00 42.77 250 ALA A O 1
ATOM 3750 N N . THR A 1 251 ? -4.974 88.103 28.078 1.00 42.61 251 THR A N 1
ATOM 3751 C CA . THR A 1 251 ? -6.029 88.179 29.072 1.00 40.24 251 THR A CA 1
ATOM 3752 C C . THR A 1 251 ? -7.183 87.280 28.658 1.00 38.77 251 THR A C 1
ATOM 3753 O O . THR A 1 251 ? -7.444 87.076 27.467 1.00 37.58 251 THR A O 1
ATOM 3764 N N . VAL A 1 252 ? -7.873 86.733 29.658 1.00 35.84 252 VAL A N 1
ATOM 3765 C CA . VAL A 1 252 ? -9.065 85.938 29.378 1.00 34.30 252 VAL A CA 1
ATOM 3766 C C . VAL A 1 252 ? -10.083 86.771 28.609 1.00 33.38 252 VAL A C 1
ATOM 3767 O O . VAL A 1 252 ? -10.763 86.272 27.704 1.00 35.22 252 VAL A O 1
ATOM 3780 N N . ILE A 1 253 ? -10.193 88.057 28.945 1.00 36.68 253 ILE A N 1
ATOM 3781 C CA . ILE A 1 253 ? -11.185 88.914 28.300 1.00 38.68 253 ILE A CA 1
ATOM 3782 C C . ILE A 1 253 ? -10.869 89.072 26.814 1.00 40.86 253 ILE A C 1
ATOM 3783 O O . ILE A 1 253 ? -11.775 89.117 25.973 1.00 40.64 253 ILE A O 1
ATOM 3799 N N . ASP A 1 254 ? -9.584 89.160 26.467 1.00 41.05 254 ASP A N 1
ATOM 3800 C CA . ASP A 1 254 ? -9.195 89.199 25.059 1.00 43.37 254 ASP A CA 1
ATOM 3801 C C . ASP A 1 254 ? -9.736 87.982 24.313 1.00 38.94 254 ASP A C 1
ATOM 3802 O O . ASP A 1 254 ? -10.286 88.104 23.213 1.00 39.00 254 ASP A O 1
ATOM 3811 N N . HIS A 1 255 ? -9.597 86.795 24.906 1.00 38.13 255 HIS A N 1
ATOM 3812 C CA . HIS A 1 255 ? -10.088 85.580 24.262 1.00 34.49 255 HIS A CA 1
ATOM 3813 C C . HIS A 1 255 ? -11.610 85.549 24.202 1.00 32.40 255 HIS A C 1
ATOM 3814 O O . HIS A 1 255 ? -12.186 85.143 23.186 1.00 32.01 255 HIS A O 1
ATOM 3829 N N . LEU A 1 256 ? -12.281 85.958 25.283 1.00 33.71 256 LEU A N 1
ATOM 3830 C CA . LEU A 1 256 ? -13.740 85.890 25.319 1.00 33.39 256 LEU A CA 1
ATOM 3831 C C . LEU A 1 256 ? -14.380 86.710 24.207 1.00 32.63 256 LEU A C 1
ATOM 3832 O O . LEU A 1 256 ? -15.455 86.353 23.715 1.00 32.74 256 LEU A O 1
ATOM 3848 N N . ARG A 1 257 ? -13.747 87.806 23.795 1.00 35.09 257 ARG A N 1
ATOM 3849 C CA . ARG A 1 257 ? -14.323 88.626 22.736 1.00 40.03 257 ARG A CA 1
ATOM 3850 C C . ARG A 1 257 ? -14.396 87.882 21.408 1.00 36.69 257 ARG A C 1
ATOM 3851 O O . ARG A 1 257 ? -15.169 88.284 20.533 1.00 37.92 257 ARG A O 1
ATOM 3872 N N . SER A 1 258 ? -13.624 86.808 21.239 1.00 36.08 258 SER A N 1
ATOM 3873 C CA . SER A 1 258 ? -13.722 85.953 20.064 1.00 36.90 258 SER A CA 1
ATOM 3874 C C . SER A 1 258 ? -14.452 84.645 20.350 1.00 37.16 258 SER A C 1
ATOM 3875 O O . SER A 1 258 ? -14.512 83.775 19.472 1.00 38.73 258 SER A O 1
ATOM 3883 N N . LEU A 1 259 ? -15.020 84.489 21.546 1.00 34.26 259 LEU A N 1
ATOM 3884 C CA . LEU A 1 259 ? -15.695 83.256 21.932 1.00 32.47 259 LEU A CA 1
ATOM 3885 C C . LEU A 1 259 ? -17.181 83.416 22.216 1.00 34.29 259 LEU A C 1
ATOM 3886 O O . LEU A 1 259 ? -17.935 82.469 21.991 1.00 33.14 259 LEU A O 1
ATOM 3902 N N . THR A 1 260 ? -17.624 84.572 22.703 1.00 34.08 260 THR A N 1
ATOM 3903 C CA . THR A 1 260 ? -19.009 84.757 23.113 1.00 33.90 260 THR A CA 1
ATOM 3904 C C . THR A 1 260 ? -19.472 86.161 22.757 1.00 34.86 260 THR A C 1
ATOM 3905 O O . THR A 1 260 ? -18.674 87.106 22.787 1.00 35.67 260 THR A O 1
ATOM 3916 N N . PRO A 1 261 ? -20.750 86.327 22.399 1.00 33.83 261 PRO A N 1
ATOM 3917 C CA . PRO A 1 261 ? -21.301 87.680 22.249 1.00 34.36 261 PRO A CA 1
ATOM 3918 C C . PRO A 1 261 ? -21.583 88.371 23.570 1.00 34.67 261 PRO A C 1
ATOM 3919 O O . PRO A 1 261 ? -21.846 89.584 23.571 1.00 36.22 261 PRO A O 1
ATOM 3930 N N . LEU A 1 262 ? -21.562 87.637 24.679 1.00 34.77 262 LEU A N 1
ATOM 3931 C CA . LEU A 1 262 ? -21.901 88.203 25.975 1.00 36.68 262 LEU A CA 1
ATOM 3932 C C . LEU A 1 262 ? -20.805 89.141 26.468 1.00 36.03 262 LEU A C 1
ATOM 3933 O O . LEU A 1 262 ? -19.645 89.065 26.057 1.00 37.01 262 LEU A O 1
ATOM 3949 N N . ASP A 1 263 ? -21.196 90.035 27.373 1.00 35.92 263 ASP A N 1
ATOM 3950 C CA . ASP A 1 263 ? -20.285 91.032 27.917 1.00 36.80 263 ASP A CA 1
ATOM 3951 C C . ASP A 1 263 ? -19.173 90.321 28.680 1.00 37.52 263 ASP A C 1
ATOM 3952 O O . ASP A 1 263 ? -19.418 89.732 29.737 1.00 38.31 263 ASP A O 1
ATOM 3961 N N . ALA A 1 264 ? -17.946 90.370 28.154 1.00 37.08 264 ALA A N 1
ATOM 3962 C CA . ALA A 1 264 ? -16.864 89.572 28.726 1.00 37.92 264 ALA A CA 1
ATOM 3963 C C . ALA A 1 264 ? -16.501 90.047 30.126 1.00 34.97 264 ALA A C 1
ATOM 3964 O O . ALA A 1 264 ? -16.174 89.235 31.000 1.00 34.01 264 ALA A O 1
ATOM 3971 N N . ARG A 1 265 ? -16.543 91.357 30.361 1.00 38.27 265 ARG A N 1
ATOM 3972 C CA . ARG A 1 265 ? -16.209 91.857 31.687 1.00 41.15 265 ARG A CA 1
ATOM 3973 C C . ARG A 1 265 ? -17.228 91.379 32.713 1.00 41.33 265 ARG A C 1
ATOM 3974 O O . ARG A 1 265 ? -16.860 90.964 33.818 1.00 40.69 265 ARG A O 1
ATOM 3995 N N . ASP A 1 266 ? -18.515 91.457 32.370 1.00 39.27 266 ASP A N 1
ATOM 3996 C CA . ASP A 1 266 ? -19.558 90.968 33.264 1.00 40.54 266 ASP A CA 1
ATOM 3997 C C . ASP A 1 266 ? -19.376 89.485 33.567 1.00 37.62 266 ASP A C 1
ATOM 3998 O O . ASP A 1 266 ? -19.508 89.062 34.720 1.00 38.82 266 ASP A O 1
ATOM 4007 N N . ILE A 1 267 ? -19.046 88.682 32.552 1.00 35.69 267 ILE A N 1
ATOM 4008 C CA . ILE A 1 267 ? -18.805 87.256 32.777 1.00 37.95 267 ILE A CA 1
ATOM 4009 C C . ILE A 1 267 ? -17.705 87.062 33.809 1.00 39.15 267 ILE A C 1
ATOM 4010 O O . ILE A 1 267 ? -17.861 86.307 34.778 1.00 39.03 267 ILE A O 1
ATOM 4026 N N . LEU A 1 268 ? -16.561 87.710 33.594 1.00 39.20 268 LEU A N 1
ATOM 4027 C CA . LEU A 1 268 ? -15.426 87.509 34.482 1.00 38.22 268 LEU A CA 1
ATOM 4028 C C . LEU A 1 268 ? -15.752 87.934 35.905 1.00 37.91 268 LEU A C 1
ATOM 4029 O O . LEU A 1 268 ? -15.295 87.302 36.863 1.00 40.23 268 LEU A O 1
ATOM 4045 N N . MET A 1 269 ? -16.541 89.000 36.071 1.00 38.15 269 MET A N 1
ATOM 4046 C CA . MET A 1 269 ? -16.899 89.425 37.421 1.00 40.89 269 MET A CA 1
ATOM 4047 C C . MET A 1 269 ? -17.680 88.342 38.151 1.00 42.15 269 MET A C 1
ATOM 4048 O O . MET A 1 269 ? -17.500 88.145 39.360 1.00 41.46 269 MET A O 1
ATOM 4062 N N . GLN A 1 270 ? -18.584 87.658 37.444 1.00 43.40 270 GLN A N 1
ATOM 4063 C CA . GLN A 1 270 ? -19.402 86.637 38.087 1.00 43.04 270 GLN A CA 1
ATOM 4064 C C . GLN A 1 270 ? -18.547 85.528 38.678 1.00 43.29 270 GLN A C 1
ATOM 4065 O O . GLN A 1 270 ? -18.920 84.942 39.699 1.00 45.04 270 GLN A O 1
ATOM 4079 N N . ILE A 1 271 ? -17.399 85.230 38.066 1.00 42.97 271 ILE A N 1
ATOM 4080 C CA . ILE A 1 271 ? -16.522 84.175 38.560 1.00 42.42 271 ILE A CA 1
ATOM 4081 C C . ILE A 1 271 ? -15.397 84.741 39.420 1.00 43.98 271 ILE A C 1
ATOM 4082 O O . ILE A 1 271 ? -14.437 84.028 39.733 1.00 41.65 271 ILE A O 1
ATOM 4098 N N . GLY A 1 272 ? -15.500 86.009 39.814 1.00 43.09 272 GLY A N 1
ATOM 4099 C CA . GLY A 1 272 ? -14.567 86.615 40.741 1.00 48.92 272 GLY A CA 1
ATOM 4100 C C . GLY A 1 272 ? -13.217 86.970 40.168 1.00 49.93 272 GLY A C 1
ATOM 4101 O O . GLY A 1 272 ? -12.257 87.114 40.931 1.00 52.16 272 GLY A O 1
ATOM 4105 N N . LYS A 1 273 ? -13.113 87.143 38.853 1.00 47.18 273 LYS A N 1
ATOM 4106 C CA . LYS A 1 273 ? -11.853 87.479 38.204 1.00 47.32 273 LYS A CA 1
ATOM 4107 C C . LYS A 1 273 ? -11.874 88.919 37.705 1.00 50.42 273 LYS A C 1
ATOM 4108 O O . LYS A 1 273 ? -12.911 89.434 37.278 1.00 50.30 273 LYS A O 1
ATOM 4127 N N . GLN A 1 274 ? -10.702 89.548 37.731 1.00 51.83 274 GLN A N 1
ATOM 4128 C CA . GLN A 1 274 ? -10.525 90.918 37.277 1.00 58.29 274 GLN A CA 1
ATOM 4129 C C . GLN A 1 274 ? -10.374 90.972 35.757 1.00 54.00 274 GLN A C 1
ATOM 4130 O O . GLN A 1 274 ? -10.141 89.960 35.090 1.00 50.32 274 GLN A O 1
ATOM 4144 N N . GLU A 1 275 ? -10.509 92.184 35.206 1.00 51.61 275 GLU A N 1
ATOM 4145 C CA . GLU A 1 275 ? -10.401 92.359 33.760 1.00 49.63 275 GLU A CA 1
ATOM 4146 C C . GLU A 1 275 ? -9.043 91.926 33.234 1.00 46.80 275 GLU A C 1
ATOM 4147 O O . GLU A 1 275 ? -8.946 91.422 32.108 1.00 48.48 275 GLU A O 1
ATOM 4159 N N . ASP A 1 276 ? -7.985 92.122 34.016 1.00 47.89 276 ASP A N 1
ATOM 4160 C CA . ASP A 1 276 ? -6.630 91.833 33.569 1.00 51.28 276 ASP A CA 1
ATOM 4161 C C . ASP A 1 276 ? -6.207 90.395 33.844 1.00 47.70 276 ASP A C 1
ATOM 4162 O O . ASP A 1 276 ? -5.029 90.066 33.669 1.00 49.29 276 ASP A O 1
ATOM 4171 N N . GLU A 1 277 ? -7.134 89.533 34.256 1.00 44.63 277 GLU A N 1
ATOM 4172 C CA . GLU A 1 277 ? -6.801 88.135 34.498 1.00 44.56 277 GLU A CA 1
ATOM 4173 C C . GLU A 1 277 ? -6.215 87.505 33.240 1.00 42.38 277 GLU A C 1
ATOM 4174 O O . GLU A 1 277 ? -6.761 87.658 32.143 1.00 41.16 277 GLU A O 1
ATOM 4186 N N . LYS A 1 278 ? -5.108 86.784 33.404 1.00 42.70 278 LYS A N 1
ATOM 4187 C CA . LYS A 1 278 ? -4.454 86.096 32.302 1.00 40.48 278 LYS A CA 1
ATOM 4188 C C . LYS A 1 278 ? -4.865 84.631 32.263 1.00 38.49 278 LYS A C 1
ATOM 4189 O O . LYS A 1 278 ? -5.224 84.034 33.280 1.00 39.59 278 LYS A O 1
ATOM 4208 N N . VAL A 1 279 ? -4.804 84.061 31.060 1.00 36.59 279 VAL A N 1
ATOM 4209 C CA . VAL A 1 279 ? -5.173 82.660 30.869 1.00 35.06 279 VAL A CA 1
ATOM 4210 C C . VAL A 1 279 ? -4.398 81.773 31.834 1.00 38.58 279 VAL A C 1
ATOM 4211 O O . VAL A 1 279 ? -4.966 80.897 32.498 1.00 38.17 279 VAL A O 1
ATOM 4224 N N . VAL A 1 280 ? -3.085 81.990 31.931 1.00 41.31 280 VAL A N 1
ATOM 4225 C CA . VAL A 1 280 ? -2.234 81.104 32.715 1.00 45.80 280 VAL A CA 1
ATOM 4226 C C . VAL A 1 280 ? -2.482 81.210 34.212 1.00 41.64 280 VAL A C 1
ATOM 4227 O O . VAL A 1 280 ? -2.021 80.347 34.968 1.00 44.20 280 VAL A O 1
ATOM 4240 N N . ASN A 1 281 ? -3.187 82.246 34.667 1.00 39.77 281 ASN A N 1
ATOM 4241 C CA . ASN A 1 281 ? -3.524 82.385 36.078 1.00 40.05 281 ASN A CA 1
ATOM 4242 C C . ASN A 1 281 ? -4.836 81.701 36.444 1.00 36.33 281 ASN A C 1
ATOM 4243 O O . ASN A 1 281 ? -5.182 81.648 37.629 1.00 39.95 281 ASN A O 1
ATOM 4254 N N . MET A 1 282 ? -5.572 81.191 35.462 1.00 36.35 282 MET A N 1
ATOM 4255 C CA . MET A 1 282 ? -6.834 80.513 35.716 1.00 33.56 282 MET A CA 1
ATOM 4256 C C . MET A 1 282 ? -6.583 79.070 36.134 1.00 35.14 282 MET A C 1
ATOM 4257 O O . MET A 1 282 ? -5.901 78.322 35.426 1.00 36.00 282 MET A O 1
ATOM 4271 N N . HIS A 1 283 ? -7.155 78.673 37.268 1.00 37.41 283 HIS A N 1
ATOM 4272 C CA . HIS A 1 283 ? -7.092 77.282 37.684 1.00 35.44 283 HIS A CA 1
ATOM 4273 C C . HIS A 1 283 ? -8.065 76.445 36.858 1.00 31.09 283 HIS A C 1
ATOM 4274 O O . HIS A 1 283 ? -8.993 76.977 36.246 1.00 33.98 283 HIS A O 1
ATOM 4288 N N . PRO A 1 284 ? -7.872 75.125 36.812 1.00 32.66 284 PRO A N 1
ATOM 4289 C CA . PRO A 1 284 ? -8.820 74.295 36.055 1.00 31.98 284 PRO A CA 1
ATOM 4290 C C . PRO A 1 284 ? -10.273 74.555 36.422 1.00 29.46 284 PRO A C 1
ATOM 4291 O O . PRO A 1 284 ? -11.116 74.650 35.522 1.00 31.75 284 PRO A O 1
ATOM 4302 N N . GLN A 1 285 ? -10.591 74.681 37.713 1.00 32.32 285 GLN A N 1
ATOM 4303 C CA . GLN A 1 285 ? -11.970 74.952 38.111 1.00 34.59 285 GLN A CA 1
ATOM 4304 C C . GLN A 1 285 ? -12.434 76.327 37.655 1.00 34.60 285 GLN A C 1
ATOM 4305 O O . GLN A 1 285 ? -13.632 76.521 37.416 1.00 35.41 285 GLN A O 1
ATOM 4319 N N . ASP A 1 286 ? -11.519 77.294 37.540 1.00 33.96 286 ASP A N 1
ATOM 4320 C CA . ASP A 1 286 ? -11.909 78.601 37.020 1.00 34.85 286 ASP A CA 1
ATOM 4321 C C . ASP A 1 286 ? -12.399 78.484 35.584 1.00 31.65 286 ASP A C 1
ATOM 4322 O O . ASP A 1 286 ? -13.398 79.109 35.207 1.00 33.58 286 ASP A O 1
ATOM 4331 N N . PHE A 1 287 ? -11.715 77.681 34.765 1.00 30.43 287 PHE A N 1
ATOM 4332 C CA . PHE A 1 287 ? -12.172 77.471 33.397 1.00 28.18 287 PHE A CA 1
ATOM 4333 C C . PHE A 1 287 ? -13.544 76.808 33.372 1.00 28.94 287 PHE A C 1
ATOM 4334 O O . PHE A 1 287 ? -14.406 77.182 32.570 1.00 31.04 287 PHE A O 1
ATOM 4351 N N . LYS A 1 288 ? -13.764 75.815 34.238 1.00 31.28 288 LYS A N 1
ATOM 4352 C CA . LYS A 1 288 ? -15.050 75.122 34.256 1.00 28.44 288 LYS A CA 1
ATOM 4353 C C . LYS A 1 288 ? -16.177 76.081 34.626 1.00 28.19 288 LYS A C 1
ATOM 4354 O O . LYS A 1 288 ? -17.228 76.103 33.974 1.00 32.69 288 LYS A O 1
ATOM 4373 N N . THR A 1 289 ? -15.970 76.888 35.670 1.00 29.61 289 THR A N 1
ATOM 4374 C CA . THR A 1 289 ? -16.998 77.838 36.092 1.00 33.36 289 THR A CA 1
ATOM 4375 C C . THR A 1 289 ? -17.225 78.902 35.027 1.00 31.64 289 THR A C 1
ATOM 4376 O O . THR A 1 289 ? -18.362 79.339 34.806 1.00 32.82 289 THR A O 1
ATOM 4387 N N . LEU A 1 290 ? -16.153 79.342 34.367 1.00 32.97 290 LEU A N 1
ATOM 4388 C CA . LEU A 1 290 ? -16.298 80.260 33.243 1.00 30.68 290 LEU A CA 1
ATOM 4389 C C . LEU A 1 290 ? -17.213 79.669 32.179 1.00 29.68 290 LEU A C 1
ATOM 4390 O O . LEU A 1 290 ? -18.175 80.309 31.739 1.00 32.16 290 LEU A O 1
ATOM 4406 N N . PHE A 1 291 ? -16.943 78.426 31.777 1.00 30.68 291 PHE A N 1
ATOM 4407 C CA . PHE A 1 291 ? -17.755 77.781 30.754 1.00 31.22 291 PHE A CA 1
ATOM 4408 C C . PHE A 1 291 ? -19.202 77.644 31.208 1.00 31.20 291 PHE A C 1
ATOM 4409 O O . PHE A 1 291 ? -20.134 77.922 30.444 1.00 32.72 291 PHE A O 1
ATOM 4426 N N . GLU A 1 292 ? -19.412 77.190 32.444 1.00 31.50 292 GLU A N 1
ATOM 4427 C CA . GLU A 1 292 ? -20.774 77.016 32.937 1.00 33.21 292 GLU A CA 1
ATOM 4428 C C . GLU A 1 292 ? -21.494 78.350 33.075 1.00 32.74 292 GLU A C 1
ATOM 4429 O O . GLU A 1 292 ? -22.709 78.424 32.864 1.00 36.26 292 GLU A O 1
ATOM 4441 N N . THR A 1 293 ? -20.766 79.406 33.440 1.00 31.97 293 THR A N 1
ATOM 4442 C CA . THR A 1 293 ? -21.387 80.717 33.594 1.00 32.45 293 THR A CA 1
ATOM 4443 C C . THR A 1 293 ? -21.928 81.223 32.261 1.00 31.94 293 THR A C 1
ATOM 4444 O O . THR A 1 293 ? -23.019 81.805 32.201 1.00 33.54 293 THR A O 1
ATOM 4455 N N . ILE A 1 294 ? -21.185 81.001 31.178 1.00 33.36 294 ILE A N 1
ATOM 4456 C CA . ILE A 1 294 ? -21.661 81.414 29.865 1.00 32.88 294 ILE A CA 1
ATOM 4457 C C . ILE A 1 294 ? -22.843 80.548 29.450 1.00 33.65 294 ILE A C 1
ATOM 4458 O O . ILE A 1 294 ? -23.867 81.057 28.980 1.00 35.54 294 ILE A O 1
ATOM 4474 N N . GLU A 1 295 ? -22.735 79.231 29.646 1.00 33.74 295 GLU A N 1
ATOM 4475 C CA . GLU A 1 295 ? -23.833 78.333 29.298 1.00 36.14 295 GLU A CA 1
ATOM 4476 C C . GLU A 1 295 ? -25.105 78.672 30.061 1.00 36.04 295 GLU A C 1
ATOM 4477 O O . GLU A 1 295 ? -26.211 78.477 29.542 1.00 45.07 295 GLU A O 1
ATOM 4489 N N . ARG A 1 296 ? -24.969 79.153 31.299 1.00 49.85 296 ARG A N 1
ATOM 4490 C CA . ARG A 1 296 ? -26.127 79.446 32.141 1.00 51.97 296 ARG A CA 1
ATOM 4491 C C . ARG A 1 296 ? -26.946 80.622 31.629 1.00 51.43 296 ARG A C 1
ATOM 4492 O O . ARG A 1 296 ? -28.152 80.687 31.887 1.00 53.31 296 ARG A O 1
ATOM 4513 N N . SER A 1 297 ? -26.315 81.570 30.940 1.00 49.19 297 SER A N 1
ATOM 4514 C CA . SER A 1 297 ? -26.956 82.854 30.695 1.00 54.34 297 SER A CA 1
ATOM 4515 C C . SER A 1 297 ? -28.265 82.698 29.924 1.00 58.88 297 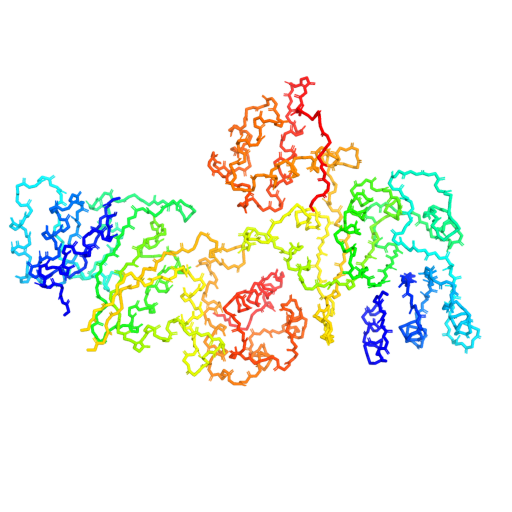SER A C 1
ATOM 4516 O O . SER A 1 297 ? -28.411 81.834 29.056 1.00 54.62 297 SER A O 1
ATOM 4524 N N . LYS A 1 298 ? -29.219 83.563 30.262 1.00 62.93 298 LYS A N 1
ATOM 4525 C CA . LYS A 1 298 ? -30.582 83.542 29.749 1.00 71.65 298 LYS A CA 1
ATOM 4526 C C . LYS A 1 298 ? -30.845 84.688 28.782 1.00 81.80 298 LYS A C 1
ATOM 4527 O O . LYS A 1 298 ? -30.082 85.651 28.684 1.00 77.03 298 LYS A O 1
ATOM 4546 N N . ASP A 1 299 ? -31.982 84.578 28.097 1.00 95.46 299 ASP A N 1
ATOM 4547 C CA . ASP A 1 299 ? -32.398 85.516 27.058 1.00 107.37 299 ASP A CA 1
ATOM 4548 C C . ASP A 1 299 ? -31.265 85.747 26.061 1.00 105.51 299 ASP A C 1
ATOM 4549 O O . ASP A 1 299 ? -30.791 86.864 25.848 1.00 107.61 299 ASP A O 1
ATOM 4558 N N . CYS A 1 300 ? -30.850 84.651 25.433 1.00 93.56 300 CYS A N 1
ATOM 4559 C CA . CYS A 1 300 ? -29.733 84.660 24.497 1.00 81.86 300 CYS A CA 1
ATOM 4560 C C . CYS A 1 300 ? -30.078 83.760 23.328 1.00 68.91 300 CYS A C 1
ATOM 4561 O O . CYS A 1 300 ? -30.304 82.561 23.513 1.00 67.46 300 CYS A O 1
ATOM 4569 N N . ALA A 1 301 ? -30.141 84.339 22.130 1.00 61.06 301 ALA A N 1
ATOM 4570 C CA . ALA A 1 301 ? -30.291 83.509 20.946 1.00 55.54 301 ALA A CA 1
ATOM 4571 C C . ALA A 1 301 ? -29.110 82.561 20.808 1.00 50.83 301 ALA A C 1
ATOM 4572 O O . ALA A 1 301 ? -29.237 81.488 20.204 1.00 53.07 301 ALA A O 1
ATOM 4579 N N . TYR A 1 302 ? -27.962 82.930 21.378 1.00 45.26 302 TYR A N 1
ATOM 4580 C CA . TYR A 1 302 ? -26.738 82.157 21.225 1.00 43.74 302 TYR A CA 1
ATOM 4581 C C . TYR A 1 302 ? -25.696 82.657 22.215 1.00 43.08 302 TYR A C 1
ATOM 4582 O O . TYR A 1 302 ? -25.612 83.856 22.491 1.00 42.60 302 TYR A O 1
ATOM 4600 N N . LYS A 1 303 ? -24.935 81.713 22.766 1.00 43.15 303 LYS A N 1
ATOM 4601 C CA . LYS A 1 303 ? -23.957 81.961 23.814 1.00 42.68 303 LYS A CA 1
ATOM 4602 C C . LYS A 1 303 ? -22.521 81.929 23.317 1.00 42.19 303 LYS A C 1
ATOM 4603 O O . LYS A 1 303 ? -21.642 82.488 23.981 1.00 41.73 303 LYS A O 1
ATOM 4622 N N . TRP A 1 304 ? -22.253 81.231 22.213 1.00 42.41 304 TRP A N 1
ATOM 4623 C CA . TRP A 1 304 ? -20.898 81.020 21.735 1.00 42.16 304 TRP A CA 1
ATOM 4624 C C . TRP A 1 304 ? -20.767 81.435 20.278 1.00 42.13 304 TRP A C 1
ATOM 4625 O O . TRP A 1 304 ? -21.744 81.449 19.526 1.00 42.43 304 TRP A O 1
ATOM 4646 N N . LEU A 1 305 ? -19.543 81.811 19.910 1.00 41.82 305 LEU A N 1
ATOM 4647 C CA . LEU A 1 305 ? -19.144 82.090 18.531 1.00 41.89 305 LEU A CA 1
ATOM 4648 C C . LEU A 1 305 ? -18.346 80.936 17.943 1.00 46.73 305 LEU A C 1
ATOM 4649 O O . LEU A 1 305 ? -17.406 81.150 17.172 1.00 51.35 305 LEU A O 1
ATOM 4665 N N . TYR A 1 306 ? -18.706 79.702 18.274 1.00 48.04 306 TYR A N 1
ATOM 4666 C CA . TYR A 1 306 ? -17.931 78.547 17.836 1.00 50.96 306 TYR A CA 1
ATOM 4667 C C . TYR A 1 306 ? -18.132 78.348 16.340 1.00 46.43 306 TYR A C 1
ATOM 4668 O O . TYR A 1 306 ? -19.234 78.034 15.882 1.00 47.43 306 TYR A O 1
ATOM 4686 N N . ASP A 1 307 ? -17.043 78.535 15.574 1.00 44.18 307 ASP A N 1
ATOM 4687 C CA . ASP A 1 307 ? -17.103 78.467 14.118 1.00 45.56 307 ASP A CA 1
ATOM 4688 C C . ASP A 1 307 ? -15.784 77.993 13.513 1.00 45.31 307 ASP A C 1
ATOM 4689 O O . ASP A 1 307 ? -15.479 78.328 12.362 1.00 45.66 307 ASP A O 1
ATOM 4698 N N . GLU A 1 308 ? -14.989 77.238 14.266 1.00 45.68 308 GLU A N 1
ATOM 4699 C CA . GLU A 1 308 ? -13.681 76.808 13.791 1.00 48.31 308 GLU A CA 1
ATOM 4700 C C . GLU A 1 308 ? -13.239 75.605 14.609 1.00 46.42 308 GLU A C 1
ATOM 4701 O O . GLU A 1 308 ? -13.526 75.514 15.804 1.00 45.89 308 GLU A O 1
ATOM 4713 N N . THR A 1 309 ? -12.543 74.685 13.949 1.00 47.40 309 THR A N 1
ATOM 4714 C CA . THR A 1 309 ? -11.996 73.500 14.597 1.00 47.89 309 THR A CA 1
ATOM 4715 C C . THR A 1 309 ? -10.525 73.746 14.907 1.00 47.82 309 THR A C 1
ATOM 4716 O O . THR A 1 309 ? -9.715 73.921 13.991 1.00 48.40 309 THR A O 1
ATOM 4727 N N . LEU A 1 310 ? -10.186 73.765 16.192 1.00 47.19 310 LEU A N 1
ATOM 4728 C CA . LEU A 1 310 ? -8.821 74.007 16.633 1.00 47.13 310 LEU A CA 1
ATOM 4729 C C . LEU A 1 310 ? -8.115 72.682 16.886 1.00 47.93 310 LEU A C 1
ATOM 4730 O O . LEU A 1 310 ? -8.721 71.724 17.372 1.00 48.10 310 LEU A O 1
ATOM 4746 N N . GLU A 1 311 ? -6.828 72.643 16.553 1.00 48.51 311 GLU A N 1
ATOM 4747 C CA . GLU A 1 311 ? -6.057 71.409 16.594 1.00 49.68 311 GLU A CA 1
ATOM 4748 C C . GLU A 1 311 ? -5.786 70.970 18.030 1.00 48.97 311 GLU A C 1
ATOM 4749 O O . GLU A 1 311 ? -5.726 71.785 18.955 1.00 48.01 311 GLU A O 1
ATOM 4761 N N . ASP A 1 312 ? -5.628 69.656 18.208 1.00 49.72 312 ASP A N 1
ATOM 4762 C CA . ASP A 1 312 ? -5.213 69.087 19.488 1.00 49.76 312 ASP A CA 1
ATOM 4763 C C . ASP A 1 312 ? -3.750 69.428 19.741 1.00 57.75 312 ASP A C 1
ATOM 4764 O O . ASP A 1 312 ? -2.863 68.921 19.047 1.00 61.14 312 ASP A O 1
ATOM 4773 N N . ARG A 1 313 ? -3.489 70.272 20.731 1.00 61.24 313 ARG A N 1
ATOM 4774 C CA . ARG A 1 313 ? -2.115 70.575 21.118 1.00 69.00 313 ARG A CA 1
ATOM 4775 C C . ARG A 1 313 ? -1.928 70.384 22.618 1.00 72.37 313 ARG A C 1
ATOM 4776 O O . ARG A 1 313 ? -1.608 69.288 23.075 1.00 74.79 313 ARG A O 1
ATOM 4797 N N . ARG B 1 13 ? 27.837 101.680 56.385 1.00 65.57 13 ARG B N 1
ATOM 4798 C CA . ARG B 1 13 ? 27.503 101.265 55.029 1.00 62.08 13 ARG B CA 1
ATOM 4799 C C . ARG B 1 13 ? 26.652 102.363 54.375 1.00 55.10 13 ARG B C 1
ATOM 4800 O O . ARG B 1 13 ? 25.445 102.442 54.606 1.00 51.99 13 ARG B O 1
ATOM 4820 N N . TYR B 1 14 ? 27.285 103.203 53.553 1.00 50.03 14 TYR B N 1
ATOM 4821 C CA . TYR B 1 14 ? 26.592 104.257 52.822 1.00 47.49 14 TYR B CA 1
ATOM 4822 C C . TYR B 1 14 ? 27.168 104.373 51.420 1.00 43.30 14 TYR B C 1
ATOM 4823 O O . TYR B 1 14 ? 28.372 104.200 51.213 1.00 46.52 14 TYR B O 1
ATOM 4841 N N . VAL B 1 15 ? 26.304 104.692 50.460 1.00 42.41 15 VAL B N 1
ATOM 4842 C CA . VAL B 1 15 ? 26.757 105.072 49.127 1.00 42.77 15 VAL B CA 1
ATOM 4843 C C . VAL B 1 15 ? 27.198 106.529 49.201 1.00 43.29 15 VAL B C 1
ATOM 4844 O O . VAL B 1 15 ? 26.368 107.429 49.337 1.00 43.13 15 VAL B O 1
ATOM 4857 N N . THR B 1 16 ? 28.510 106.760 49.126 1.00 45.89 16 THR B N 1
ATOM 4858 C CA . THR B 1 16 ? 29.071 108.102 49.163 1.00 48.71 16 THR B CA 1
ATOM 4859 C C . THR B 1 16 ? 29.838 108.478 47.904 1.00 49.58 16 THR B C 1
ATOM 4860 O O . THR B 1 16 ? 30.202 109.651 47.753 1.00 48.72 16 THR B O 1
ATOM 4871 N N . ASP B 1 17 ? 30.078 107.536 46.995 1.00 49.26 17 ASP B N 1
ATOM 4872 C CA . ASP B 1 17 ? 30.807 107.827 45.768 1.00 53.42 17 ASP B CA 1
ATOM 4873 C C . ASP B 1 17 ? 29.826 108.376 44.742 1.00 48.29 17 ASP B C 1
ATOM 4874 O O . ASP B 1 17 ? 28.809 107.740 44.441 1.00 47.20 17 ASP B O 1
ATOM 4883 N N . ARG B 1 18 ? 30.133 109.559 44.211 1.00 48.00 18 ARG B N 1
ATOM 4884 C CA . ARG B 1 18 ? 29.199 110.236 43.319 1.00 51.13 18 ARG B CA 1
ATOM 4885 C C . ARG B 1 18 ? 28.928 109.401 42.071 1.00 50.20 18 ARG B C 1
ATOM 4886 O O . ARG B 1 18 ? 27.783 109.306 41.613 1.00 47.77 18 ARG B O 1
ATOM 4907 N N . ARG B 1 19 ? 29.972 108.786 41.510 1.00 51.54 19 ARG B N 1
ATOM 4908 C CA . ARG B 1 19 ? 29.812 107.986 40.298 1.00 56.08 19 ARG B CA 1
ATOM 4909 C C . ARG B 1 19 ? 28.932 106.769 40.558 1.00 50.82 19 ARG B C 1
ATOM 4910 O O . ARG B 1 19 ? 28.026 106.459 39.775 1.00 49.79 19 ARG B O 1
ATOM 4931 N N . LEU B 1 20 ? 29.188 106.062 41.660 1.00 47.25 20 LEU B N 1
ATOM 4932 C CA . LEU B 1 20 ? 28.353 104.921 42.023 1.00 46.16 20 LEU B CA 1
ATOM 4933 C C . LEU B 1 20 ? 26.909 105.349 42.255 1.00 45.31 20 LEU B C 1
ATOM 4934 O O . LEU B 1 20 ? 25.973 104.651 41.850 1.00 44.90 20 LEU B O 1
ATOM 4950 N N . ALA B 1 21 ? 26.708 106.492 42.913 1.00 45.19 21 ALA B N 1
ATOM 4951 C CA . ALA B 1 21 ? 25.353 106.957 43.181 1.00 44.63 21 ALA B CA 1
ATOM 4952 C C . ALA B 1 21 ? 24.576 107.165 41.887 1.00 45.23 21 ALA B C 1
ATOM 4953 O O . ALA B 1 21 ? 23.415 106.755 41.780 1.00 44.79 21 ALA B O 1
ATOM 4960 N N . GLU B 1 22 ? 25.201 107.798 40.891 1.00 46.41 22 GLU B N 1
ATOM 4961 C CA . GLU B 1 22 ? 24.517 108.036 39.623 1.00 47.29 22 GLU B CA 1
ATOM 4962 C C . GLU B 1 22 ? 24.254 106.730 38.882 1.00 47.20 22 GLU B C 1
ATOM 4963 O O . GLU B 1 22 ? 23.194 106.559 38.270 1.00 47.37 22 GLU B O 1
ATOM 4975 N N . THR B 1 23 ? 25.204 105.795 38.928 1.00 47.08 23 THR B N 1
ATOM 4976 C CA . THR B 1 23 ? 24.979 104.484 38.326 1.00 49.44 23 THR B CA 1
ATOM 4977 C C . THR B 1 23 ? 23.780 103.795 38.965 1.00 46.76 23 THR B C 1
ATOM 4978 O O . THR B 1 23 ? 22.903 103.269 38.269 1.00 46.84 23 THR B O 1
ATOM 4989 N N . LEU B 1 24 ? 23.730 103.780 40.299 1.00 44.82 24 LEU B N 1
ATOM 4990 C CA . LEU B 1 24 ? 22.614 103.143 40.989 1.00 43.88 24 LEU B CA 1
ATOM 4991 C C . LEU B 1 24 ? 21.303 103.847 40.672 1.00 44.05 24 LEU B C 1
ATOM 4992 O O . LEU B 1 24 ? 20.263 103.200 40.509 1.00 43.86 24 LEU B O 1
ATOM 5008 N N . ALA B 1 25 ? 21.331 105.177 40.572 1.00 44.60 25 ALA B N 1
ATOM 5009 C CA . ALA B 1 25 ? 20.104 105.909 40.281 1.00 45.05 25 ALA B CA 1
ATOM 5010 C C . ALA B 1 25 ? 19.494 105.451 38.963 1.00 46.00 25 ALA B C 1
ATOM 5011 O O . ALA B 1 25 ? 18.273 105.284 38.862 1.00 46.00 25 ALA B O 1
ATOM 5018 N N . GLN B 1 26 ? 20.327 105.231 37.944 1.00 48.45 26 GLN B N 1
ATOM 5019 C CA . GLN B 1 26 ? 19.811 104.778 36.656 1.00 53.64 26 GLN B CA 1
ATOM 5020 C C . GLN B 1 26 ? 19.227 103.376 36.759 1.00 52.42 26 GLN B C 1
ATOM 5021 O O . GLN B 1 26 ? 18.187 103.086 36.157 1.00 53.22 26 GLN B O 1
ATOM 5035 N N . ILE B 1 27 ? 19.884 102.492 37.512 1.00 53.26 27 ILE B N 1
ATOM 5036 C CA . ILE B 1 27 ? 19.349 101.151 37.734 1.00 52.46 27 ILE B CA 1
ATOM 5037 C C . ILE B 1 27 ? 17.971 101.232 38.378 1.00 53.91 27 ILE B C 1
ATOM 5038 O O . ILE B 1 27 ? 17.007 100.609 37.916 1.00 55.62 27 ILE B O 1
ATOM 5054 N N . TYR B 1 28 ? 17.859 102.005 39.459 1.00 51.88 28 TYR B N 1
ATOM 5055 C CA . TYR B 1 28 ? 16.639 102.021 40.257 1.00 51.62 28 TYR B CA 1
ATOM 5056 C C . TYR B 1 28 ? 15.452 102.636 39.523 1.00 59.28 28 TYR B C 1
ATOM 5057 O O . TYR B 1 28 ? 14.310 102.413 39.936 1.00 59.79 28 TYR B O 1
ATOM 5075 N N . LEU B 1 29 ? 15.677 103.388 38.451 1.00 66.51 29 LEU B N 1
ATOM 5076 C CA . LEU B 1 29 ? 14.554 103.964 37.721 1.00 74.22 29 LEU B CA 1
ATOM 5077 C C . LEU B 1 29 ? 13.988 102.936 36.748 1.00 75.90 29 LEU B C 1
ATOM 5078 O O . LEU B 1 29 ? 14.199 103.031 35.540 1.00 77.62 29 LEU B O 1
ATOM 5094 N N . HIS B 1 37 ? 6.860 104.196 40.830 1.00 104.60 37 HIS B N 1
ATOM 5095 C CA . HIS B 1 37 ? 8.021 105.067 40.701 1.00 102.38 37 HIS B CA 1
ATOM 5096 C C . HIS B 1 37 ? 8.501 105.519 42.072 1.00 91.28 37 HIS B C 1
ATOM 5097 O O . HIS B 1 37 ? 9.531 106.185 42.186 1.00 93.34 37 HIS B O 1
ATOM 5105 N N . LEU B 1 38 ? 7.761 105.158 43.118 1.00 79.19 38 LEU B N 1
ATOM 5106 C CA . LEU B 1 38 ? 8.100 105.618 44.454 1.00 68.31 38 LEU B CA 1
ATOM 5107 C C . LEU B 1 38 ? 9.218 104.758 45.022 1.00 61.61 38 LEU B C 1
ATOM 5108 O O . LEU B 1 38 ? 9.209 103.529 44.898 1.00 61.01 38 LEU B O 1
ATOM 5124 N N . LEU B 1 39 ? 10.179 105.419 45.657 1.00 58.17 39 LEU B N 1
ATOM 5125 C CA . LEU B 1 39 ? 11.403 104.786 46.126 1.00 56.69 39 LEU B CA 1
ATOM 5126 C C . LEU B 1 39 ? 11.582 105.072 47.609 1.00 52.00 39 LEU B C 1
ATOM 5127 O O . LEU B 1 39 ? 11.608 106.237 48.019 1.00 53.00 39 LEU B O 1
ATOM 5143 N N . LEU B 1 40 ? 11.707 104.017 48.407 1.00 46.31 40 LEU B N 1
ATOM 5144 C CA . LEU B 1 40 ? 12.047 104.136 49.820 1.00 42.90 40 LEU B CA 1
ATOM 5145 C C . LEU B 1 40 ? 13.538 103.844 49.972 1.00 42.05 40 LEU B C 1
ATOM 5146 O O . LEU B 1 40 ? 13.972 102.701 49.799 1.00 41.56 40 LEU B O 1
ATOM 5162 N N . GLU B 1 41 ? 14.324 104.873 50.289 1.00 42.04 41 GLU B N 1
ATOM 5163 C CA . GLU B 1 41 ? 15.765 104.728 50.470 1.00 41.48 41 GLU B CA 1
ATOM 5164 C C . GLU B 1 41 ? 16.081 104.557 51.951 1.00 41.43 41 GLU B C 1
ATOM 5165 O O . GLU B 1 41 ? 15.741 105.422 52.767 1.00 41.89 41 GLU B O 1
ATOM 5177 N N . CYS B 1 42 ? 16.746 103.454 52.289 1.00 41.06 42 CYS B N 1
ATOM 5178 C CA . CYS B 1 42 ? 17.095 103.149 53.670 1.00 41.23 42 CYS B CA 1
ATOM 5179 C C . CYS B 1 42 ? 18.458 103.730 54.028 1.00 41.23 42 CYS B C 1
ATOM 5180 O O . CYS B 1 42 ? 19.429 103.563 53.282 1.00 40.97 42 CYS B O 1
ATOM 5188 N N . ASN B 1 43 ? 18.527 104.383 55.183 1.00 41.69 43 ASN B N 1
ATOM 5189 C CA . ASN B 1 43 ? 19.778 104.874 55.747 1.00 41.92 43 ASN B CA 1
ATOM 5190 C C . ASN B 1 43 ? 20.621 105.617 54.705 1.00 41.72 43 ASN B C 1
ATOM 5191 O O . ASN B 1 43 ? 21.737 105.194 54.387 1.00 41.65 43 ASN B O 1
ATOM 5202 N N . PRO B 1 44 ? 20.107 106.719 54.147 1.00 41.85 44 PRO B N 1
ATOM 5203 C CA . PRO B 1 44 ? 20.903 107.488 53.177 1.00 41.91 44 PRO B CA 1
ATOM 5204 C C . PRO B 1 44 ? 22.155 108.115 53.763 1.00 42.32 44 PRO B C 1
ATOM 5205 O O . PRO B 1 44 ? 23.072 108.444 53.001 1.00 42.46 44 PRO B O 1
ATOM 5216 N N . GLY B 1 45 ? 22.221 108.315 55.074 1.00 42.70 45 GLY B N 1
ATOM 5217 C CA . GLY B 1 45 ? 23.363 108.960 55.670 1.00 43.60 45 GLY B CA 1
ATOM 5218 C C . GLY B 1 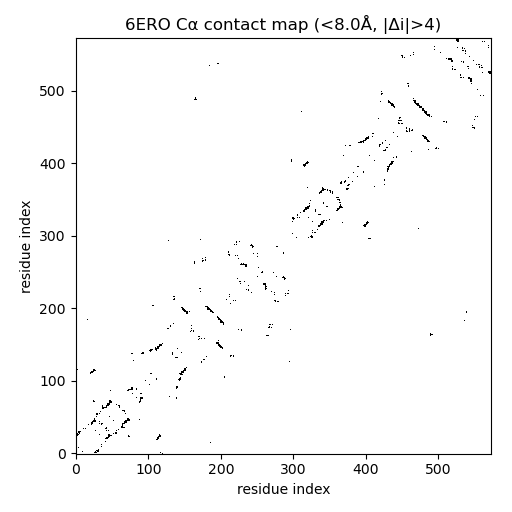45 ? 23.560 110.344 55.081 1.00 43.68 45 GLY B C 1
ATOM 5219 O O . GLY B 1 45 ? 22.638 111.164 55.074 1.00 43.92 45 GLY B O 1
ATOM 5223 N N . PRO B 1 46 ? 24.758 110.632 54.562 1.00 43.96 46 PRO B N 1
ATOM 5224 C CA . PRO B 1 46 ? 24.991 111.952 53.949 1.00 44.55 46 PRO B CA 1
ATOM 5225 C C . PRO B 1 46 ? 24.059 112.275 52.790 1.00 44.39 46 PRO B C 1
ATOM 5226 O O . PRO B 1 46 ? 23.965 113.448 52.405 1.00 45.07 46 PRO B O 1
ATOM 5237 N N . GLY B 1 47 ? 23.374 111.286 52.220 1.00 43.71 47 GLY B N 1
ATOM 5238 C CA . GLY B 1 47 ? 22.433 111.547 51.148 1.00 43.75 47 GLY B CA 1
ATOM 5239 C C . GLY B 1 47 ? 23.036 111.720 49.770 1.00 44.06 47 GLY B C 1
ATOM 5240 O O . GLY B 1 47 ? 22.454 112.416 48.935 1.00 44.59 47 GLY B O 1
ATOM 5244 N N . ILE B 1 48 ? 24.178 111.090 49.494 1.00 43.95 48 ILE B N 1
ATOM 5245 C CA . ILE B 1 48 ? 24.765 111.176 48.157 1.00 44.42 48 ILE B CA 1
ATOM 5246 C C . ILE B 1 48 ? 23.899 110.430 47.147 1.00 44.10 48 ILE B C 1
ATOM 5247 O O . ILE B 1 48 ? 23.625 110.927 46.048 1.00 44.73 48 ILE B O 1
ATOM 5263 N N . LEU B 1 49 ? 23.457 109.222 47.499 1.00 43.28 49 LEU B N 1
ATOM 5264 C CA . LEU B 1 49 ? 22.531 108.507 46.627 1.00 43.04 49 LEU B CA 1
ATOM 5265 C C . LEU B 1 49 ? 21.203 109.249 46.526 1.00 43.33 49 LEU B C 1
ATOM 5266 O O . LEU B 1 49 ? 20.594 109.306 45.452 1.00 43.77 49 LEU B O 1
ATOM 5282 N N . THR B 1 50 ? 20.742 109.829 47.637 1.00 43.29 50 THR B N 1
ATOM 5283 C CA . THR B 1 50 ? 19.486 110.572 47.624 1.00 43.81 50 THR B CA 1
ATOM 5284 C C . THR B 1 50 ? 19.521 111.669 46.569 1.00 44.88 50 THR B C 1
ATOM 5285 O O . THR B 1 50 ? 18.566 111.844 45.802 1.00 45.47 50 THR B O 1
ATOM 5296 N N . GLN B 1 51 ? 20.623 112.420 46.515 1.00 45.32 51 GLN B N 1
ATOM 5297 C CA . GLN B 1 51 ? 20.742 113.495 45.535 1.00 46.56 51 GLN B CA 1
ATOM 5298 C C . GLN B 1 51 ? 20.714 112.944 44.116 1.00 46.88 51 GLN B C 1
ATOM 5299 O O . GLN B 1 51 ? 20.059 113.511 43.233 1.00 47.93 51 GLN B O 1
ATOM 5313 N N . ALA B 1 52 ? 21.431 111.846 43.875 1.00 46.18 52 ALA B N 1
ATOM 5314 C CA . ALA B 1 52 ? 21.435 111.241 42.548 1.00 46.57 52 ALA B CA 1
ATOM 5315 C C . ALA B 1 52 ? 20.040 110.774 42.153 1.00 46.54 52 ALA B C 1
ATOM 5316 O O . ALA B 1 52 ? 19.619 110.958 41.004 1.00 47.54 52 ALA B O 1
ATOM 5323 N N . LEU B 1 53 ? 19.307 110.173 43.093 1.00 45.60 53 LEU B N 1
ATOM 5324 C CA . LEU B 1 53 ? 17.948 109.723 42.806 1.00 46.06 53 LEU B CA 1
ATOM 5325 C C . LEU B 1 53 ? 17.051 110.895 42.431 1.00 49.71 53 LEU B C 1
ATOM 5326 O O . LEU B 1 53 ? 16.300 110.830 41.451 1.00 52.89 53 LEU B O 1
ATOM 5342 N N . LEU B 1 54 ? 17.117 111.980 43.204 1.00 47.98 54 LEU B N 1
ATOM 5343 C CA . LEU B 1 54 ? 16.277 113.141 42.925 1.00 48.85 54 LEU B CA 1
ATOM 5344 C C . LEU B 1 54 ? 16.637 113.770 41.585 1.00 50.91 54 LEU B C 1
ATOM 5345 O O . LEU B 1 54 ? 15.755 114.084 40.776 1.00 53.34 54 LEU B O 1
ATOM 5361 N N . GLU B 1 55 ? 17.935 113.956 41.327 1.00 53.76 55 GLU B N 1
ATOM 5362 C CA . GLU B 1 55 ? 18.359 114.500 40.041 1.00 59.91 55 GLU B CA 1
ATOM 5363 C C . GLU B 1 55 ? 17.855 113.647 38.888 1.00 5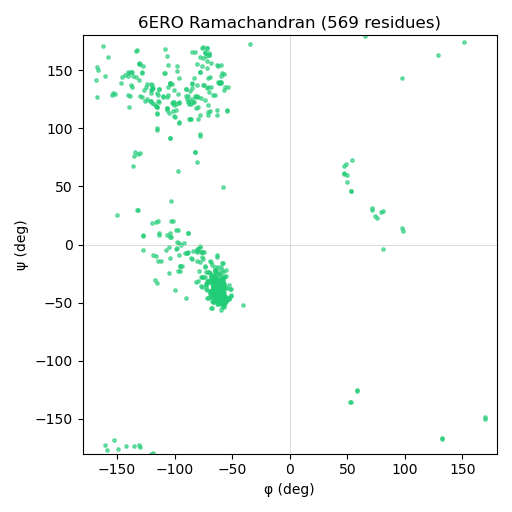8.93 55 GLU B C 1
ATOM 5364 O O . GLU B 1 55 ? 17.542 114.174 37.814 1.00 57.79 55 GLU B O 1
ATOM 5376 N N . ALA B 1 56 ? 17.771 112.337 39.089 1.00 59.43 56 ALA B N 1
ATOM 5377 C CA . ALA B 1 56 ? 17.321 111.422 38.052 1.00 63.27 56 ALA B CA 1
ATOM 5378 C C . ALA B 1 56 ? 15.803 111.392 37.910 1.00 65.09 56 ALA B C 1
ATOM 5379 O O . ALA B 1 56 ? 15.294 110.699 37.022 1.00 67.37 56 ALA B O 1
ATOM 5386 N N . GLY B 1 57 ? 15.075 112.117 38.758 1.00 64.46 57 GLY B N 1
ATOM 5387 C CA . GLY B 1 57 ? 13.638 112.258 38.635 1.00 63.34 57 GLY B CA 1
ATOM 5388 C C . GLY B 1 57 ? 12.793 111.361 39.512 1.00 62.39 57 GLY B C 1
ATOM 5389 O O . GLY B 1 57 ? 11.578 111.288 39.297 1.00 65.43 57 GLY B O 1
ATOM 5393 N N . ALA B 1 58 ? 13.385 110.682 40.490 1.00 59.69 58 ALA B N 1
ATOM 5394 C CA . ALA B 1 58 ? 12.629 109.793 41.356 1.00 55.91 58 ALA B CA 1
ATOM 5395 C C . ALA B 1 58 ? 11.907 110.575 42.451 1.00 56.43 58 ALA B C 1
ATOM 5396 O O . ALA B 1 58 ? 12.296 111.686 42.826 1.00 52.38 58 ALA B O 1
ATOM 5403 N N . LYS B 1 59 ? 10.831 109.978 42.958 1.00 55.46 59 LYS B N 1
ATOM 5404 C CA . LYS B 1 59 ? 10.160 110.450 44.163 1.00 57.87 59 LYS B CA 1
ATOM 5405 C C . LYS B 1 59 ? 10.617 109.562 45.312 1.00 52.77 59 LYS B C 1
ATOM 5406 O O . LYS B 1 59 ? 10.418 108.344 45.274 1.00 52.76 59 LYS B O 1
ATOM 5425 N N . VAL B 1 60 ? 11.239 110.168 46.320 1.00 49.65 60 VAL B N 1
ATOM 5426 C CA . VAL B 1 60 ? 12.014 109.441 47.317 1.00 46.00 60 VAL B CA 1
ATOM 5427 C C . VAL B 1 60 ? 11.431 109.684 48.700 1.00 46.22 60 VAL B C 1
ATOM 5428 O O . VAL B 1 60 ? 11.068 110.814 49.048 1.00 48.44 60 VAL B O 1
ATOM 5441 N N . VAL B 1 61 ? 11.353 108.616 49.488 1.00 45.47 61 VAL B N 1
ATOM 5442 C CA . VAL B 1 61 ? 11.133 108.698 50.926 1.00 46.51 61 VAL B CA 1
ATOM 5443 C C . VAL B 1 61 ? 12.385 108.157 51.597 1.00 46.15 61 VAL B C 1
ATOM 5444 O O . VAL B 1 61 ? 12.744 106.988 51.408 1.00 43.67 61 VAL B O 1
ATOM 5457 N N . ALA B 1 62 ? 13.052 109.003 52.373 1.00 44.91 62 ALA B N 1
ATOM 5458 C CA . ALA B 1 62 ? 14.252 108.602 53.092 1.00 45.03 62 ALA B CA 1
ATOM 5459 C C . ALA B 1 62 ? 13.846 108.018 54.440 1.00 43.99 62 ALA B C 1
ATOM 5460 O O . ALA B 1 62 ? 13.184 108.690 55.239 1.00 44.87 62 ALA B O 1
ATOM 5467 N N . LEU B 1 63 ? 14.225 106.763 54.679 1.00 43.35 63 LEU B N 1
ATOM 5468 C CA . LEU B 1 63 ? 14.038 106.115 55.976 1.00 43.63 63 LEU B CA 1
ATOM 5469 C C . LEU B 1 63 ? 15.406 106.087 56.649 1.00 43.35 63 LEU B C 1
ATOM 5470 O O . LEU B 1 63 ? 16.191 105.154 56.470 1.00 42.78 63 LEU B O 1
ATOM 5486 N N . GLU B 1 64 ? 15.691 107.121 57.437 1.00 43.93 64 GLU B N 1
ATOM 5487 C CA . GLU B 1 64 ? 17.002 107.305 58.047 1.00 43.89 64 GLU B CA 1
ATOM 5488 C C . GLU B 1 64 ? 16.958 106.882 59.511 1.00 46.68 64 GLU B C 1
ATOM 5489 O O . GLU B 1 64 ? 16.188 107.440 60.301 1.00 46.23 64 GLU B O 1
ATOM 5501 N N . SER B 1 65 ? 17.808 105.915 59.870 1.00 48.54 65 SER B N 1
ATOM 5502 C CA . SER B 1 65 ? 17.862 105.404 61.236 1.00 52.82 65 SER B CA 1
ATOM 5503 C C . SER B 1 65 ? 18.586 106.349 62.188 1.00 50.95 65 SER B C 1
ATOM 5504 O O . SER B 1 65 ? 18.291 106.352 63.390 1.00 51.65 65 SER B O 1
ATOM 5512 N N . ASP B 1 66 ? 19.522 107.152 61.681 1.00 49.60 66 ASP B N 1
ATOM 5513 C CA . ASP B 1 66 ? 20.391 107.981 62.511 1.00 49.68 66 ASP B CA 1
ATOM 5514 C C . ASP B 1 66 ? 19.915 109.427 62.420 1.00 49.22 66 ASP B C 1
ATOM 5515 O O . ASP B 1 66 ? 20.012 110.055 61.360 1.00 46.83 66 ASP B O 1
ATOM 5524 N N . LYS B 1 67 ? 19.414 109.955 63.544 1.00 56.37 67 LYS B N 1
ATOM 5525 C CA . LYS B 1 67 ? 18.803 111.281 63.550 1.00 61.91 67 LYS B CA 1
ATOM 5526 C C . LYS B 1 67 ? 19.784 112.355 63.112 1.00 58.09 67 LYS B C 1
ATOM 5527 O O . LYS B 1 67 ? 19.371 113.392 62.581 1.00 58.95 67 LYS B O 1
ATOM 5546 N N . THR B 1 68 ? 21.079 112.151 63.368 1.00 58.00 68 THR B N 1
ATOM 5547 C CA . THR B 1 68 ? 22.055 113.204 63.118 1.00 59.32 68 THR B CA 1
ATOM 5548 C C . THR B 1 68 ? 22.166 113.551 61.639 1.00 57.34 68 THR B C 1
ATOM 5549 O O . THR B 1 68 ? 22.605 114.656 61.307 1.00 58.50 68 THR B O 1
ATOM 5560 N N . PHE B 1 69 ? 21.789 112.638 60.743 1.00 54.81 69 PHE B N 1
ATOM 5561 C CA . PHE B 1 69 ? 21.820 112.921 59.314 1.00 53.46 69 PHE B CA 1
ATOM 5562 C C . PHE B 1 69 ? 20.555 113.606 58.811 1.00 54.04 69 PHE B C 1
ATOM 5563 O O . PHE B 1 69 ? 20.548 114.101 57.680 1.00 53.64 69 PHE B O 1
ATOM 5580 N N . ILE B 1 70 ? 19.497 113.654 59.614 1.00 55.31 70 ILE B N 1
ATOM 5581 C CA . ILE B 1 70 ? 18.180 114.072 59.138 1.00 56.01 70 ILE B CA 1
ATOM 5582 C C . ILE B 1 70 ? 18.159 115.561 58.804 1.00 58.08 70 ILE B C 1
ATOM 5583 O O . ILE B 1 70 ? 17.576 115.938 57.777 1.00 58.05 70 ILE B O 1
ATOM 5599 N N . PRO B 1 71 ? 18.758 116.446 59.611 1.00 60.15 71 PRO B N 1
ATOM 5600 C CA . PRO B 1 71 ? 18.739 117.875 59.242 1.00 62.24 71 PRO B CA 1
ATOM 5601 C C . PRO B 1 71 ? 19.251 118.146 57.835 1.00 60.91 71 PRO B C 1
ATOM 5602 O O . PRO B 1 71 ? 18.624 118.909 57.088 1.00 61.96 71 PRO B O 1
ATOM 5613 N N . HIS B 1 72 ? 20.379 117.546 57.448 1.00 58.97 72 HIS B N 1
ATOM 5614 C CA . HIS B 1 72 ? 20.890 117.767 56.100 1.00 58.00 72 HIS B CA 1
ATOM 5615 C C . HIS B 1 72 ? 19.978 117.149 55.046 1.00 56.56 72 HIS B C 1
ATOM 5616 O O . HIS B 1 72 ? 19.747 117.750 53.991 1.00 57.06 72 HIS B O 1
ATOM 5630 N N . LEU B 1 73 ? 19.461 115.944 55.302 1.00 54.98 73 LEU B N 1
ATOM 5631 C CA . LEU B 1 73 ? 18.536 115.333 54.352 1.00 53.92 73 LEU B CA 1
ATOM 5632 C C . LEU B 1 73 ? 17.338 116.241 54.097 1.00 56.07 73 LEU B C 1
ATOM 5633 O O . LEU B 1 73 ? 16.920 116.422 52.948 1.00 56.22 73 LEU B O 1
ATOM 5649 N N . GLU B 1 74 ? 16.777 116.829 55.158 1.00 58.14 74 GLU B N 1
ATOM 5650 C CA . GLU B 1 74 ? 15.638 117.725 54.990 1.00 60.71 74 GLU B CA 1
ATOM 5651 C C . GLU B 1 74 ? 16.012 118.969 54.190 1.00 62.19 74 GLU B C 1
ATOM 5652 O O . GLU B 1 74 ? 15.170 119.518 53.471 1.00 63.82 74 GLU B O 1
ATOM 5664 N N . SER B 1 75 ? 17.267 119.421 54.289 1.00 61.91 75 SER B N 1
ATOM 5665 C CA . SER B 1 75 ? 17.710 120.554 53.480 1.00 63.27 75 SER B CA 1
ATOM 5666 C C . SER B 1 75 ? 17.669 120.226 51.992 1.00 62.11 75 SER B C 1
ATOM 5667 O O . SER B 1 75 ? 17.405 121.109 51.167 1.00 63.85 75 SER B O 1
ATOM 5675 N N . LEU B 1 76 ? 17.931 118.968 51.630 1.00 59.48 76 LEU B N 1
ATOM 5676 C CA . LEU B 1 76 ? 17.883 118.564 50.228 1.00 58.60 76 LEU B CA 1
ATOM 5677 C C . LEU B 1 76 ? 16.481 118.734 49.652 1.00 60.15 76 LEU B C 1
ATOM 5678 O O . LEU B 1 76 ? 16.319 119.078 48.476 1.00 61.05 76 LEU B O 1
ATOM 5694 N N . GLY B 1 77 ? 15.459 118.459 50.463 1.00 60.73 77 GLY B N 1
ATOM 5695 C CA . GLY B 1 77 ? 14.050 118.441 50.098 1.00 62.37 77 GLY B CA 1
ATOM 5696 C C . GLY B 1 77 ? 13.328 119.775 50.112 1.00 65.94 77 GLY B C 1
ATOM 5697 O O . GLY B 1 77 ? 12.163 119.827 49.710 1.00 67.82 77 GLY B O 1
ATOM 5701 N N . LYS B 1 78 ? 13.984 120.848 50.559 1.00 67.20 78 LYS B N 1
ATOM 5702 C CA . LYS B 1 78 ? 13.275 122.081 50.899 1.00 70.85 78 LYS B CA 1
ATOM 5703 C C . LYS B 1 78 ? 12.476 122.657 49.731 1.00 75.09 78 LYS B C 1
ATOM 5704 O O . LYS B 1 78 ? 11.344 123.120 49.920 1.00 79.41 78 LYS B O 1
ATOM 5723 N N . ASN B 1 79 ? 13.037 122.653 48.526 1.00 81.40 79 ASN B N 1
ATOM 5724 C CA . ASN B 1 79 ? 12.440 123.356 47.393 1.00 90.08 79 ASN B CA 1
ATOM 5725 C C . ASN B 1 79 ? 11.799 122.413 46.387 1.00 90.33 79 ASN B C 1
ATOM 5726 O O . ASN B 1 79 ? 11.393 122.858 45.307 1.00 93.32 79 ASN B O 1
ATOM 5737 N N . LEU B 1 80 ? 11.692 121.128 46.710 1.00 86.21 80 LEU B N 1
ATOM 5738 C CA . LEU B 1 80 ? 11.282 120.130 45.737 1.00 85.10 80 LEU B CA 1
ATOM 5739 C C . LEU B 1 80 ? 9.792 119.815 45.790 1.00 92.21 80 LEU B C 1
ATOM 5740 O O . LEU B 1 80 ? 9.292 119.126 44.896 1.00 93.08 80 LEU B O 1
ATOM 5756 N N . ASP B 1 81 ? 9.075 120.306 46.797 1.00 95.93 81 ASP B N 1
ATOM 5757 C CA . ASP B 1 81 ? 7.630 120.118 46.912 1.00 100.47 81 ASP B CA 1
ATOM 5758 C C . ASP B 1 81 ? 7.253 118.635 46.834 1.00 93.45 81 ASP B C 1
ATOM 5759 O O . ASP B 1 81 ? 6.703 118.145 45.847 1.00 97.36 81 ASP B O 1
ATOM 5768 N N . GLY B 1 82 ? 7.576 117.930 47.915 1.00 84.08 82 GLY B N 1
ATOM 5769 C CA . GLY B 1 82 ? 7.136 116.563 48.089 1.00 76.05 82 GLY B CA 1
ATOM 5770 C C . GLY B 1 82 ? 7.947 115.507 47.373 1.00 70.13 82 GLY B C 1
ATOM 5771 O O . GLY B 1 82 ? 7.663 114.315 47.551 1.00 65.82 82 GLY B O 1
ATOM 5775 N N . LYS B 1 83 ? 8.949 115.887 46.577 1.00 68.78 83 LYS B N 1
ATOM 5776 C CA . LYS B 1 83 ? 9.762 114.870 45.919 1.00 67.93 83 LYS B CA 1
ATOM 5777 C C . LYS B 1 83 ? 10.595 114.100 46.933 1.00 61.67 83 LYS B C 1
ATOM 5778 O O . LYS B 1 83 ? 10.841 112.903 46.749 1.00 58.05 83 LYS B O 1
ATOM 5797 N N . LEU B 1 84 ? 11.030 114.759 48.007 1.00 60.37 84 LEU B N 1
ATOM 5798 C CA . LEU B 1 84 ? 11.765 114.101 49.079 1.00 58.64 84 LEU B CA 1
ATOM 5799 C C . LEU B 1 84 ? 11.002 114.271 50.384 1.00 59.65 84 LEU B C 1
ATOM 5800 O O . LEU B 1 84 ? 10.583 115.381 50.724 1.00 61.82 84 LEU B O 1
ATOM 5816 N N . ARG B 1 85 ? 10.805 113.166 51.095 1.00 57.66 85 ARG B N 1
ATOM 5817 C CA . ARG B 1 85 ? 10.296 113.168 52.458 1.00 60.27 85 ARG B CA 1
ATOM 5818 C C . ARG B 1 85 ? 11.282 112.415 53.340 1.00 56.75 85 ARG B C 1
ATOM 5819 O O . ARG B 1 85 ? 11.771 111.347 52.960 1.00 54.05 85 ARG B O 1
ATOM 5840 N N . VAL B 1 86 ? 11.584 112.972 54.510 1.00 58.48 86 VAL B N 1
ATOM 5841 C CA . VAL B 1 86 ? 12.575 112.402 55.419 1.00 55.24 86 VAL B CA 1
ATOM 5842 C C . VAL B 1 86 ? 11.861 111.936 56.680 1.00 56.24 86 VAL B C 1
ATOM 5843 O O . VAL B 1 86 ? 11.203 112.732 57.362 1.00 59.02 86 VAL B O 1
ATOM 5856 N N . ILE B 1 87 ? 12.001 110.648 56.993 1.00 54.23 87 ILE B N 1
ATOM 5857 C CA . ILE B 1 87 ? 11.404 110.037 58.175 1.00 55.39 87 ILE B CA 1
ATOM 5858 C C . ILE B 1 87 ? 12.521 109.473 59.041 1.00 53.62 87 ILE B C 1
ATOM 5859 O O . ILE B 1 87 ? 13.434 108.814 58.531 1.00 51.18 87 ILE B O 1
ATOM 5875 N N . HIS B 1 88 ? 12.449 109.716 60.349 1.00 56.18 88 HIS B N 1
ATOM 5876 C CA . HIS B 1 88 ? 13.338 109.004 61.265 1.00 57.28 88 HIS B CA 1
ATOM 5877 C C . HIS B 1 88 ? 12.766 107.608 61.445 1.00 55.86 88 HIS B C 1
ATOM 5878 O O . HIS B 1 88 ? 11.886 107.370 62.273 1.00 56.68 88 HIS B O 1
ATOM 5892 N N . CYS B 1 89 ? 13.277 106.672 60.654 1.00 53.21 89 CYS B N 1
ATOM 5893 C CA . CYS B 1 89 ? 12.727 105.327 60.607 1.00 52.73 89 CYS B CA 1
ATOM 5894 C C . CYS B 1 89 ? 13.826 104.354 60.225 1.00 48.26 89 CYS B C 1
ATOM 5895 O O . CYS B 1 89 ? 14.535 104.577 59.240 1.00 48.81 89 CYS B O 1
ATOM 5903 N N . ASP B 1 90 ? 13.965 103.284 61.006 1.00 48.73 90 ASP B N 1
ATOM 5904 C CA . ASP B 1 90 ? 14.882 102.195 60.691 1.00 44.92 90 ASP B CA 1
ATOM 5905 C C . ASP B 1 90 ? 14.073 101.111 59.993 1.00 42.97 90 ASP B C 1
ATOM 5906 O O . ASP B 1 90 ? 13.284 100.405 60.631 1.00 43.73 90 ASP B O 1
ATOM 5915 N N . PHE B 1 91 ? 14.261 101.000 58.676 1.00 41.48 91 PHE B N 1
ATOM 5916 C CA . PHE B 1 91 ? 13.477 100.065 57.876 1.00 40.82 91 PHE B CA 1
ATOM 5917 C C . PHE B 1 91 ? 13.580 98.647 58.420 1.00 42.14 91 PHE B C 1
ATOM 5918 O O . PHE B 1 91 ? 12.594 97.901 58.421 1.00 41.25 91 PHE B O 1
ATOM 5935 N N . PHE B 1 92 ? 14.762 98.261 58.895 1.00 43.41 92 PHE B N 1
ATOM 5936 C CA . PHE B 1 92 ? 14.992 96.907 59.377 1.00 44.39 92 PHE B CA 1
ATOM 5937 C C . PHE B 1 92 ? 14.432 96.675 60.776 1.00 49.43 92 PHE B C 1
ATOM 5938 O O . PHE B 1 92 ? 14.518 95.548 61.280 1.00 50.04 92 PHE B O 1
ATOM 5955 N N . LYS B 1 93 ? 13.855 97.703 61.404 1.00 50.63 93 LYS B N 1
ATOM 5956 C CA . LYS B 1 93 ? 13.175 97.578 62.689 1.00 53.52 93 LYS B CA 1
ATOM 5957 C C . LYS B 1 93 ? 11.673 97.819 62.583 1.00 51.82 93 LYS B C 1
ATOM 5958 O O . LYS B 1 93 ? 11.002 97.941 63.614 1.00 56.95 93 LYS B O 1
ATOM 5977 N N . LEU B 1 94 ? 11.128 97.905 61.370 1.00 48.44 94 LEU B N 1
ATOM 5978 C CA . LEU B 1 94 ? 9.691 98.092 61.221 1.00 47.23 94 LEU B CA 1
ATOM 5979 C C . LEU B 1 94 ? 8.943 96.911 61.824 1.00 50.97 94 LEU B C 1
ATOM 5980 O O . LEU B 1 94 ? 9.331 95.754 61.642 1.00 48.05 94 LEU B O 1
ATOM 5996 N N . ASP B 1 95 ? 7.846 97.209 62.513 1.00 54.89 95 ASP B N 1
ATOM 5997 C CA . ASP B 1 95 ? 6.988 96.175 63.083 1.00 60.67 95 ASP B CA 1
ATOM 5998 C C . ASP B 1 95 ? 7.809 95.157 63.868 1.00 63.84 95 ASP B C 1
ATOM 5999 O O . ASP B 1 95 ? 8.363 95.477 64.921 1.00 67.38 95 ASP B O 1
ATOM 6008 N N . PRO B 1 104 ? 10.562 106.705 68.236 1.00 109.66 104 PRO B N 1
ATOM 6009 C CA . PRO B 1 104 ? 11.854 106.056 67.982 1.00 105.69 104 PRO B CA 1
ATOM 6010 C C . PRO B 1 104 ? 12.066 105.784 66.498 1.00 97.71 104 PRO B C 1
ATOM 6011 O O . PRO B 1 104 ? 11.193 106.107 65.694 1.00 103.01 104 PRO B O 1
ATOM 6015 N N . PRO B 1 105 ? 13.216 105.206 66.137 1.00 88.15 105 PRO B N 1
ATOM 6016 C CA . PRO B 1 105 ? 13.383 104.730 64.756 1.00 78.40 105 PRO B CA 1
ATOM 6017 C C . PRO B 1 105 ? 12.534 103.511 64.441 1.00 77.02 105 PRO B C 1
ATOM 6018 O O . PRO B 1 105 ? 12.227 103.280 63.266 1.00 70.73 105 PRO B O 1
ATOM 6029 N N . ALA B 1 106 ? 12.147 102.728 65.446 1.00 77.95 106 ALA B N 1
ATOM 6030 C CA . ALA B 1 106 ? 11.285 101.570 65.238 1.00 80.74 106 ALA B CA 1
ATOM 6031 C C . ALA B 1 106 ? 9.824 102.001 65.304 1.00 79.98 106 ALA B C 1
ATOM 6032 O O . ALA B 1 106 ? 9.389 102.585 66.303 1.00 86.34 106 ALA B O 1
ATOM 6039 N N . MET B 1 107 ? 9.077 101.724 64.238 1.00 73.51 107 MET B N 1
ATOM 6040 C CA . MET B 1 107 ? 7.679 102.126 64.133 1.00 72.20 107 MET B CA 1
ATOM 6041 C C . MET B 1 107 ? 6.913 101.006 63.435 1.00 68.05 107 MET B C 1
ATOM 6042 O O . MET B 1 107 ? 7.462 99.938 63.144 1.00 62.43 107 MET B O 1
ATOM 6056 N N . SER B 1 108 ? 5.640 101.263 63.137 1.00 68.42 108 SER B N 1
ATOM 6057 C CA . SER B 1 108 ? 4.803 100.323 62.404 1.00 66.45 108 SER B CA 1
ATOM 6058 C C . SER B 1 108 ? 4.666 100.760 60.952 1.00 63.56 108 SER B C 1
ATOM 6059 O O . SER B 1 108 ? 4.488 101.947 60.661 1.00 62.98 108 SER B O 1
ATOM 6067 N N . SER B 1 109 ? 4.747 99.786 60.041 1.00 58.88 109 SER B N 1
ATOM 6068 C CA . SER B 1 109 ? 4.610 100.085 58.620 1.00 57.68 109 SER B CA 1
ATOM 6069 C C . SER B 1 109 ? 3.202 100.551 58.272 1.00 60.05 109 SER B C 1
ATOM 6070 O O . SER B 1 109 ? 3.032 101.383 57.374 1.00 59.52 109 SER B O 1
ATOM 6078 N N . ARG B 1 110 ? 2.184 100.032 58.963 1.00 64.92 110 ARG B N 1
ATOM 6079 C CA . ARG B 1 110 ? 0.815 100.455 58.682 1.00 71.53 110 ARG B CA 1
ATOM 6080 C C . ARG B 1 110 ? 0.652 101.952 58.907 1.00 72.27 110 ARG B C 1
ATOM 6081 O O . ARG B 1 110 ? 0.034 102.648 58.093 1.00 73.44 110 ARG B O 1
ATOM 6102 N N . GLY B 1 111 ? 1.195 102.464 60.013 1.00 73.10 111 GLY B N 1
ATOM 6103 C CA . GLY B 1 111 ? 1.115 103.891 60.274 1.00 76.37 111 GLY B CA 1
ATOM 6104 C C . GLY B 1 111 ? 2.031 104.695 59.371 1.00 75.66 111 GLY B C 1
ATOM 6105 O O . GLY B 1 111 ? 1.669 105.783 58.915 1.00 78.14 111 GLY B O 1
ATOM 6109 N N . LEU B 1 112 ? 3.228 104.172 59.099 1.00 72.63 112 LEU B N 1
ATOM 6110 C CA . LEU B 1 112 ? 4.155 104.858 58.206 1.00 70.61 112 LEU B CA 1
ATOM 6111 C C . LEU B 1 112 ? 3.567 104.984 56.806 1.00 68.65 112 LEU B C 1
ATOM 6112 O O . LEU B 1 112 ? 3.519 106.081 56.235 1.00 69.70 112 LEU B O 1
ATOM 6128 N N . PHE B 1 113 ? 3.097 103.869 56.241 1.00 65.29 113 PHE B N 1
ATOM 6129 C CA . PHE B 1 113 ? 2.566 103.899 54.882 1.00 64.01 113 PHE B CA 1
ATOM 6130 C C . PHE B 1 113 ? 1.323 104.773 54.784 1.00 68.32 113 PHE B C 1
ATOM 6131 O O . PHE B 1 113 ? 1.070 105.368 53.730 1.00 67.96 113 PHE B O 1
ATOM 6148 N N . LYS B 1 114 ? 0.531 104.859 55.855 1.00 72.78 114 LYS B N 1
ATOM 6149 C CA . LYS B 1 114 ? -0.609 105.771 55.853 1.00 81.13 114 LYS B CA 1
ATOM 6150 C C . LYS B 1 114 ? -0.145 107.214 55.712 1.00 83.10 114 LYS B C 1
ATOM 6151 O O . LYS B 1 114 ? -0.656 107.965 54.873 1.00 86.33 114 LYS B O 1
ATOM 6170 N N . ASN B 1 115 ? 0.828 107.619 56.533 1.00 82.19 115 ASN B N 1
ATOM 6171 C CA . ASN B 1 115 ? 1.338 108.984 56.466 1.00 82.80 115 ASN B CA 1
ATOM 6172 C C . ASN B 1 115 ? 1.876 109.302 55.078 1.00 79.19 115 ASN B C 1
ATOM 6173 O O . ASN B 1 115 ? 1.707 110.420 54.578 1.00 80.38 115 ASN B O 1
ATOM 6184 N N . LEU B 1 116 ? 2.525 108.329 54.440 1.00 73.74 116 LEU B N 1
ATOM 6185 C CA . LEU B 1 116 ? 3.098 108.520 53.115 1.00 70.52 116 LEU B CA 1
ATOM 6186 C C . LEU B 1 116 ? 2.074 108.394 51.995 1.00 71.98 116 LEU B C 1
ATOM 6187 O O . LEU B 1 116 ? 2.418 108.656 50.837 1.00 71.29 116 LEU B O 1
ATOM 6203 N N . GLY B 1 117 ? 0.839 108.004 52.301 1.00 75.54 117 GLY B N 1
ATOM 6204 C CA . GLY B 1 117 ? -0.170 107.854 51.269 1.00 79.13 117 GLY B CA 1
ATOM 6205 C C . GLY B 1 117 ? 0.045 106.670 50.353 1.00 77.72 117 GLY B C 1
ATOM 6206 O O . GLY B 1 117 ? -0.332 106.727 49.178 1.00 79.16 117 GLY B O 1
ATOM 6210 N N . ILE B 1 118 ? 0.637 105.593 50.860 1.00 75.09 118 ILE B N 1
ATOM 6211 C CA . ILE B 1 118 ? 0.886 104.390 50.074 1.00 74.04 118 ILE B CA 1
ATOM 6212 C C . ILE B 1 118 ? -0.344 103.497 50.141 1.00 79.94 118 ILE B C 1
ATOM 6213 O O . ILE B 1 118 ? -0.885 103.245 51.225 1.00 78.28 118 ILE B O 1
ATOM 6229 N N . GLU B 1 119 ? -0.783 103.010 48.984 1.00 86.14 119 GLU B N 1
ATOM 6230 C CA . GLU B 1 119 ? -1.996 102.211 48.882 1.00 92.63 119 GLU B CA 1
ATOM 6231 C C . GLU B 1 119 ? -1.630 100.738 48.795 1.00 85.70 119 GLU B C 1
ATOM 6232 O O . GLU B 1 119 ? -0.749 100.355 48.017 1.00 84.42 119 GLU B O 1
ATOM 6244 N N . ALA B 1 120 ? -2.309 99.919 49.592 1.00 81.40 120 ALA B N 1
ATOM 6245 C CA . ALA B 1 120 ? -2.112 98.481 49.520 1.00 74.02 120 ALA B CA 1
ATOM 6246 C C . ALA B 1 120 ? -2.711 97.951 48.226 1.00 72.93 120 ALA B C 1
ATOM 6247 O O . ALA B 1 120 ? -3.757 98.422 47.770 1.00 75.18 120 ALA B O 1
ATOM 6254 N N . VAL B 1 121 ? -2.046 96.968 47.631 1.00 67.77 121 VAL B N 1
ATOM 6255 C CA . VAL B 1 121 ? -2.549 96.345 46.410 1.00 70.72 121 VAL B CA 1
ATOM 6256 C C . VAL B 1 121 ? -2.508 94.832 46.589 1.00 66.71 121 VAL B C 1
ATOM 6257 O O . VAL B 1 121 ? -1.702 94.324 47.384 1.00 64.10 121 VAL B O 1
ATOM 6270 N N . PRO B 1 122 ? -3.340 94.079 45.875 1.00 68.62 122 PRO B N 1
ATOM 6271 C CA . PRO B 1 122 ? -3.325 92.621 46.027 1.00 67.60 122 PRO B CA 1
ATOM 6272 C C . PRO B 1 122 ? -1.989 92.029 45.609 1.00 63.37 122 PRO B C 1
ATOM 6273 O O . PRO B 1 122 ? -1.244 92.610 44.817 1.00 61.88 122 PRO B O 1
ATOM 6284 N N . TRP B 1 123 ? -1.687 90.858 46.176 1.00 62.11 123 TRP B N 1
ATOM 6285 C CA . TRP B 1 123 ? -0.445 90.164 45.853 1.00 60.73 123 TRP B CA 1
ATOM 6286 C C . TRP B 1 123 ? -0.261 90.017 44.349 1.00 66.24 123 TRP B C 1
ATOM 6287 O O . TRP B 1 123 ? 0.858 90.129 43.836 1.00 62.35 123 TRP B O 1
ATOM 6308 N N . THR B 1 124 ? -1.350 89.756 43.624 1.00 72.84 124 THR B N 1
ATOM 6309 C CA . THR B 1 124 ? -1.254 89.511 42.190 1.00 79.61 124 THR B CA 1
ATOM 6310 C C . THR B 1 124 ? -0.991 90.785 41.395 1.00 76.26 124 THR B C 1
ATOM 6311 O O . THR B 1 124 ? -0.542 90.699 40.247 1.00 80.40 124 THR B O 1
ATOM 6322 N N . ALA B 1 125 ? -1.256 91.956 41.968 1.00 73.68 125 ALA B N 1
ATOM 6323 C CA . ALA B 1 125 ? -1.033 93.204 41.255 1.00 70.50 125 ALA B CA 1
ATOM 6324 C C . ALA B 1 125 ? 0.465 93.480 41.124 1.00 69.91 125 ALA B C 1
ATOM 6325 O O . ALA B 1 125 ? 1.306 92.823 41.743 1.00 63.33 125 ALA B O 1
ATOM 6332 N N . ASP B 1 126 ? 0.794 94.470 40.299 1.00 75.72 126 ASP B N 1
ATOM 6333 C CA . ASP B 1 126 ? 2.188 94.779 40.024 1.00 80.54 126 ASP B CA 1
ATOM 6334 C C . ASP B 1 126 ? 2.842 95.471 41.218 1.00 77.95 126 ASP B C 1
ATOM 6335 O O . ASP B 1 126 ? 2.178 95.965 42.135 1.00 77.51 126 ASP B O 1
ATOM 6344 N N . ILE B 1 127 ? 4.171 95.507 41.183 1.00 76.71 127 ILE B N 1
ATOM 6345 C CA . ILE B 1 127 ? 4.998 96.030 42.269 1.00 74.61 127 ILE B CA 1
ATOM 6346 C C . ILE B 1 127 ? 4.546 97.447 42.602 1.00 72.70 127 ILE B C 1
ATOM 6347 O O . ILE B 1 127 ? 4.669 98.341 41.754 1.00 73.78 127 ILE B O 1
ATOM 6363 N N . PRO B 1 128 ? 4.031 97.713 43.807 1.00 70.65 128 PRO B N 1
ATOM 6364 C CA . PRO B 1 128 ? 3.611 99.090 44.107 1.00 72.18 128 PRO B CA 1
ATOM 6365 C C . PRO B 1 128 ? 4.775 100.051 44.296 1.00 70.09 128 PRO B C 1
ATOM 6366 O O . PRO B 1 128 ? 4.639 101.232 43.952 1.00 69.22 128 PRO B O 1
ATOM 6377 N N . LEU B 1 129 ? 5.910 99.598 44.827 1.00 66.23 129 LEU B N 1
ATOM 6378 C CA . LEU B 1 129 ? 7.007 100.510 45.133 1.00 63.69 129 LEU B CA 1
ATOM 6379 C C . LEU B 1 129 ? 8.298 99.716 45.302 1.00 56.36 129 LEU B C 1
ATOM 6380 O O . LEU B 1 129 ? 8.300 98.483 45.338 1.00 53.65 129 LEU B O 1
ATOM 6396 N N . LYS B 1 130 ? 9.401 100.458 45.399 1.00 52.31 130 LYS B N 1
ATOM 6397 C CA . LYS B 1 130 ? 10.751 99.919 45.503 1.00 49.59 130 LYS B CA 1
ATOM 6398 C C . LYS B 1 130 ? 11.396 100.362 46.809 1.00 45.98 130 LYS B C 1
ATOM 6399 O O . LYS B 1 130 ? 11.274 101.525 47.207 1.00 44.43 130 LYS B O 1
ATOM 6418 N N . VAL B 1 131 ? 12.076 99.432 47.475 1.00 40.26 131 VAL B N 1
ATOM 6419 C CA . VAL B 1 131 ? 12.891 99.726 48.651 1.00 41.67 131 VAL B CA 1
ATOM 6420 C C . VAL B 1 131 ? 14.339 99.445 48.280 1.00 40.77 131 VAL B C 1
ATOM 6421 O O . VAL B 1 131 ? 14.653 98.358 47.780 1.00 39.46 131 VAL B O 1
ATOM 6434 N N . VAL B 1 132 ? 15.225 100.410 48.532 1.00 37.89 132 VAL B N 1
ATOM 6435 C CA . VAL B 1 132 ? 16.633 100.255 48.190 1.00 37.28 132 VAL B CA 1
ATOM 6436 C C . VAL B 1 132 ? 17.483 100.559 49.412 1.00 36.82 132 VAL B C 1
ATOM 6437 O O . VAL B 1 132 ? 17.138 101.406 50.244 1.00 37.55 132 VAL B O 1
ATOM 6450 N N . GLY B 1 133 ? 18.611 99.868 49.514 1.00 36.17 133 GLY B N 1
ATOM 6451 C CA . GLY B 1 133 ? 19.540 100.162 50.591 1.00 36.15 133 GLY B CA 1
ATOM 6452 C C . GLY B 1 133 ? 20.630 99.124 50.695 1.00 36.24 133 GLY B C 1
ATOM 6453 O O . GLY B 1 133 ? 21.064 98.547 49.693 1.00 35.71 133 GLY B O 1
ATOM 6457 N N . MET B 1 134 ? 21.081 98.918 51.924 1.00 39.43 134 MET B N 1
ATOM 6458 C CA . MET B 1 134 ? 22.175 98.012 52.226 1.00 39.57 134 MET B CA 1
ATOM 6459 C C . MET B 1 134 ? 21.815 97.285 53.514 1.00 36.59 134 MET B C 1
ATOM 6460 O O . MET B 1 134 ? 21.432 97.924 54.496 1.00 35.92 134 MET B O 1
ATOM 6474 N N . PHE B 1 135 ? 21.897 95.959 53.509 1.00 35.86 135 PHE B N 1
ATOM 6475 C CA . PHE B 1 135 ? 21.659 95.233 54.741 1.00 38.16 135 PHE B CA 1
ATOM 6476 C C . PHE B 1 135 ? 22.633 95.728 55.811 1.00 39.97 135 PHE B C 1
ATOM 6477 O O . PHE B 1 135 ? 23.774 96.086 55.501 1.00 43.98 135 PHE B O 1
ATOM 6494 N N . PRO B 1 136 ? 22.221 95.745 57.078 1.00 41.89 136 PRO B N 1
ATOM 6495 C CA . PRO B 1 136 ? 23.159 96.125 58.142 1.00 45.58 136 PRO B CA 1
ATOM 6496 C C . PRO B 1 136 ? 24.359 95.187 58.181 1.00 47.31 136 PRO B C 1
ATOM 6497 O O . PRO B 1 136 ? 24.226 93.969 58.042 1.00 43.44 136 PRO B O 1
ATOM 6508 N N . SER B 1 137 ? 25.540 95.776 58.389 1.00 49.25 137 SER B N 1
ATOM 6509 C CA . SER B 1 137 ? 26.791 95.039 58.228 1.00 51.39 137 SER B CA 1
ATOM 6510 C C . SER B 1 137 ? 26.856 93.809 59.126 1.00 48.83 137 SER B C 1
ATOM 6511 O O . SER B 1 137 ? 27.394 92.771 58.722 1.00 50.04 137 SER B O 1
ATOM 6519 N N . ARG B 1 138 ? 26.310 93.893 60.340 1.00 48.74 138 ARG B N 1
ATOM 6520 C CA . ARG B 1 138 ? 26.317 92.761 61.262 1.00 50.92 138 ARG B CA 1
ATOM 6521 C C . ARG B 1 138 ? 24.910 92.248 61.544 1.00 47.60 138 ARG B C 1
ATOM 6522 O O . ARG B 1 138 ? 24.692 91.564 62.548 1.00 46.71 138 ARG B O 1
ATOM 6543 N N . GLY B 1 139 ? 23.953 92.562 60.674 1.00 42.39 139 GLY B N 1
ATOM 6544 C CA . GLY B 1 139 ? 22.592 92.098 60.845 1.00 41.83 139 GLY B CA 1
ATOM 6545 C C . GLY B 1 139 ? 21.986 91.498 59.594 1.00 38.87 139 GLY B C 1
ATOM 6546 O O . GLY B 1 139 ? 20.767 91.567 59.408 1.00 38.24 139 GLY B O 1
ATOM 6550 N N . GLU B 1 140 ? 22.811 90.903 58.727 1.00 37.60 140 GLU B N 1
ATOM 6551 C CA . GLU B 1 140 ? 22.296 90.381 57.462 1.00 37.28 140 GLU B CA 1
ATOM 6552 C C . GLU B 1 140 ? 21.373 89.191 57.691 1.00 36.39 140 GLU B C 1
ATOM 6553 O O . GLU B 1 140 ? 20.275 89.127 57.126 1.00 35.40 140 GLU B O 1
ATOM 6565 N N . LYS B 1 141 ? 21.807 88.226 58.503 1.00 38.70 141 LYS B N 1
ATOM 6566 C CA . LYS B 1 141 ? 20.973 87.059 58.769 1.00 40.18 141 LYS B CA 1
ATOM 6567 C C . LYS B 1 141 ? 19.668 87.464 59.441 1.00 36.55 141 LYS B C 1
ATOM 6568 O O . LYS B 1 141 ? 18.592 86.979 59.076 1.00 35.96 141 LYS B O 1
ATOM 6587 N N . ARG B 1 142 ? 19.748 88.337 60.449 1.00 37.03 142 ARG B N 1
ATOM 6588 C CA . ARG B 1 142 ? 18.538 88.820 61.105 1.00 37.18 142 ARG B CA 1
ATOM 6589 C C . ARG B 1 142 ? 17.581 89.439 60.092 1.00 35.96 142 ARG B C 1
ATOM 6590 O O . ARG B 1 142 ? 16.374 89.173 60.114 1.00 35.79 142 ARG B O 1
ATOM 6611 N N . ALA B 1 143 ? 18.107 90.268 59.188 1.00 35.39 143 ALA B N 1
ATOM 6612 C CA . ALA B 1 143 ? 17.249 90.966 58.236 1.00 35.40 143 ALA B CA 1
ATOM 6613 C C . ALA B 1 143 ? 16.642 90.010 57.216 1.00 34.37 143 ALA B C 1
ATOM 6614 O O . ALA B 1 143 ? 15.467 90.145 56.856 1.00 34.48 143 ALA B O 1
ATOM 6621 N N . LEU B 1 144 ? 17.423 89.041 56.733 1.00 33.85 144 LEU B N 1
ATOM 6622 C CA . LEU B 1 144 ? 16.892 88.090 55.762 1.00 32.85 144 LEU B CA 1
ATOM 6623 C C . LEU B 1 144 ? 15.791 87.235 56.374 1.00 33.01 144 LEU B C 1
ATOM 6624 O O . LEU B 1 144 ? 14.787 86.933 55.716 1.00 32.78 144 LEU B O 1
ATOM 6640 N N . TRP B 1 145 ? 15.969 86.819 57.628 1.00 33.67 145 TRP B N 1
ATOM 6641 C CA . TRP B 1 145 ? 14.932 86.048 58.304 1.00 34.09 145 TRP B CA 1
ATOM 6642 C C . TRP B 1 145 ? 13.692 86.895 58.561 1.00 34.48 145 TRP B C 1
ATOM 6643 O O . TRP B 1 145 ? 12.566 86.428 58.358 1.00 34.64 145 TRP B O 1
ATOM 6664 N N . LYS B 1 146 ? 13.874 88.137 59.021 1.00 34.94 146 LYS B N 1
ATOM 6665 C CA . LYS B 1 146 ? 12.726 88.993 59.307 1.00 35.74 146 LYS B CA 1
ATOM 6666 C C . LYS B 1 146 ? 11.904 89.244 58.049 1.00 35.29 146 LYS B C 1
ATOM 6667 O O . LYS B 1 146 ? 10.670 89.164 58.073 1.00 36.81 146 LYS B O 1
ATOM 6686 N N . LEU B 1 147 ? 12.571 89.588 56.947 1.00 34.39 147 LEU B N 1
ATOM 6687 C CA . LEU B 1 147 ? 11.854 89.853 55.704 1.00 34.30 147 LEU B CA 1
ATOM 6688 C C . LEU B 1 147 ? 11.170 88.596 55.180 1.00 34.42 147 LEU B C 1
ATOM 6689 O O . LEU B 1 147 ? 10.070 88.669 54.620 1.00 34.89 147 LEU B O 1
ATOM 6705 N N . ALA B 1 148 ? 11.801 87.432 55.351 1.00 34.04 148 ALA B N 1
ATOM 6706 C CA . ALA B 1 148 ? 11.187 86.193 54.883 1.00 33.93 148 ALA B CA 1
ATOM 6707 C C . ALA B 1 148 ? 9.901 85.900 55.647 1.00 34.73 148 ALA B C 1
ATOM 6708 O O . ALA B 1 148 ? 8.873 85.566 55.046 1.00 35.34 148 ALA B O 1
ATOM 6715 N N . TYR B 1 149 ? 9.939 86.016 56.980 1.00 35.24 149 TYR B N 1
ATOM 6716 C CA . TYR B 1 149 ? 8.722 85.866 57.770 1.00 36.60 149 TYR B CA 1
ATOM 6717 C C . TYR B 1 149 ? 7.683 86.918 57.395 1.00 37.64 149 TYR B C 1
ATOM 6718 O O . TYR B 1 149 ? 6.487 86.612 57.309 1.00 38.84 149 TYR B O 1
ATOM 6736 N N . ASP B 1 150 ? 8.112 88.168 57.195 1.00 37.95 150 ASP B N 1
ATOM 6737 C CA . ASP B 1 150 ? 7.173 89.204 56.767 1.00 38.70 150 ASP B CA 1
ATOM 6738 C C . ASP B 1 150 ? 6.528 88.839 55.435 1.00 38.84 150 ASP B C 1
ATOM 6739 O O . ASP B 1 150 ? 5.312 88.985 55.260 1.00 40.51 150 ASP B O 1
ATOM 6748 N N . LEU B 1 151 ? 7.331 88.355 54.485 1.00 37.46 151 LEU B N 1
ATOM 6749 C CA . LEU B 1 151 ? 6.832 88.077 53.142 1.00 37.83 151 LEU B CA 1
ATOM 6750 C C . LEU B 1 151 ? 5.854 86.906 53.142 1.00 38.71 151 LEU B C 1
ATOM 6751 O O . LEU B 1 151 ? 4.726 87.030 52.649 1.00 40.34 151 LEU B O 1
ATOM 6767 N N . TYR B 1 152 ? 6.268 85.756 53.682 1.00 37.90 152 TYR B N 1
ATOM 6768 C CA . TYR B 1 152 ? 5.404 84.576 53.650 1.00 38.75 152 TYR B CA 1
ATOM 6769 C C . TYR B 1 152 ? 4.125 84.785 54.453 1.00 40.61 152 TYR B C 1
ATOM 6770 O O . TYR B 1 152 ? 3.097 84.171 54.147 1.00 42.01 152 TYR B O 1
ATOM 6788 N N . SER B 1 153 ? 4.159 85.642 55.474 1.00 36.84 153 SER B N 1
ATOM 6789 C CA . SER B 1 153 ? 2.969 85.942 56.263 1.00 38.47 153 SER B CA 1
ATOM 6790 C C . SER B 1 153 ? 2.165 87.107 55.702 1.00 41.90 153 SER B C 1
ATOM 6791 O O . SER B 1 153 ? 1.059 87.368 56.190 1.00 43.70 153 SER B O 1
ATOM 6799 N N . CYS B 1 154 ? 2.687 87.804 54.694 1.00 42.82 154 CYS B N 1
ATOM 6800 C CA . CYS B 1 154 ? 2.045 88.997 54.144 1.00 45.71 154 CYS B CA 1
ATOM 6801 C C . CYS B 1 154 ? 1.731 90.006 55.244 1.00 46.55 154 CYS B C 1
ATOM 6802 O O . CYS B 1 154 ? 0.643 90.582 55.306 1.00 48.84 154 CYS B O 1
ATOM 6810 N N . THR B 1 155 ? 2.706 90.230 56.111 1.00 46.95 155 THR B N 1
ATOM 6811 C CA . THR B 1 155 ? 2.604 91.235 57.157 1.00 47.04 155 THR B CA 1
ATOM 6812 C C . THR B 1 155 ? 3.711 92.266 56.955 1.00 47.04 155 THR B C 1
ATOM 6813 O O . THR B 1 155 ? 4.496 92.192 56.005 1.00 46.43 155 THR B O 1
ATOM 6824 N N . SER B 1 156 ? 3.755 93.250 57.849 1.00 48.72 156 SER B N 1
ATOM 6825 C CA . SER B 1 156 ? 4.673 94.369 57.687 1.00 49.44 156 SER B CA 1
ATOM 6826 C C . SER B 1 156 ? 4.486 94.974 56.298 1.00 48.24 156 SER B C 1
ATOM 6827 O O . SER B 1 156 ? 3.348 95.148 55.849 1.00 48.36 156 SER B O 1
ATOM 6835 N N . ILE B 1 157 ? 5.582 95.277 55.597 1.00 44.14 157 ILE B N 1
ATOM 6836 C CA . ILE B 1 157 ? 5.467 95.957 54.309 1.00 45.46 157 ILE B CA 1
ATOM 6837 C C . ILE B 1 157 ? 4.731 95.095 53.291 1.00 44.29 157 ILE B C 1
ATOM 6838 O O . ILE B 1 157 ? 4.012 95.616 52.431 1.00 45.92 157 ILE B O 1
ATOM 6854 N N . TYR B 1 158 ? 4.873 93.771 53.378 1.00 43.08 158 TYR B N 1
ATOM 6855 C CA . TYR B 1 158 ? 4.276 92.894 52.378 1.00 42.88 158 TYR B CA 1
ATOM 6856 C C . TYR B 1 158 ? 2.771 92.758 52.535 1.00 49.10 158 TYR B C 1
ATOM 6857 O O . TYR B 1 158 ? 2.132 92.127 51.687 1.00 49.16 158 TYR B O 1
ATOM 6875 N N . LYS B 1 159 ? 2.193 93.319 53.596 1.00 53.64 159 LYS B N 1
ATOM 6876 C CA . LYS B 1 159 ? 0.746 93.459 53.661 1.00 62.57 159 LYS B CA 1
ATOM 6877 C C . LYS B 1 159 ? 0.222 94.350 52.540 1.00 62.15 159 LYS B C 1
ATOM 6878 O O . LYS B 1 159 ? -0.972 94.300 52.227 1.00 65.38 159 LYS B O 1
ATOM 6897 N N . PHE B 1 160 ? 1.090 95.168 51.937 1.00 59.25 160 PHE B N 1
ATOM 6898 C CA . PHE B 1 160 ? 0.702 96.126 50.908 1.00 58.86 16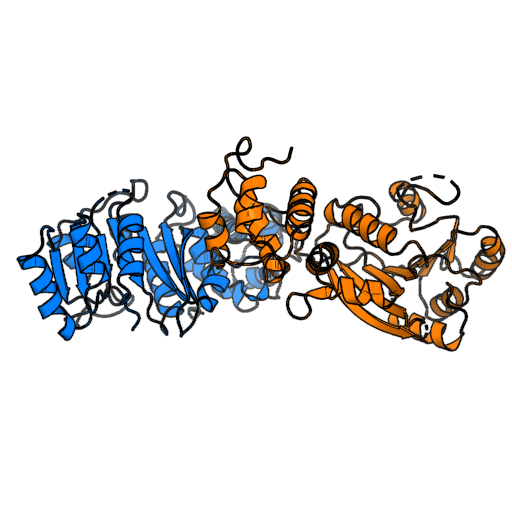0 PHE B CA 1
ATOM 6899 C C . PHE B 1 160 ? 0.941 95.621 49.490 1.00 58.30 160 PHE B C 1
ATOM 6900 O O . PHE B 1 160 ? 0.604 96.328 48.535 1.00 61.23 160 PHE B O 1
ATOM 6917 N N . GLY B 1 161 ? 1.520 94.433 49.322 1.00 54.88 161 GLY B N 1
ATOM 6918 C CA . GLY B 1 161 ? 1.724 93.849 48.015 1.00 53.33 161 GLY B CA 1
ATOM 6919 C C . GLY B 1 161 ? 3.135 93.332 47.853 1.00 48.02 161 GLY B C 1
ATOM 6920 O O . GLY B 1 161 ? 3.902 93.221 48.815 1.00 47.39 161 GLY B O 1
ATOM 6924 N N . ARG B 1 162 ? 3.489 93.017 46.605 1.00 48.02 162 ARG B N 1
ATOM 6925 C CA . ARG B 1 162 ? 4.785 92.424 46.276 1.00 45.51 162 ARG B CA 1
ATOM 6926 C C . ARG B 1 162 ? 5.829 93.535 46.185 1.00 45.91 162 ARG B C 1
ATOM 6927 O O . ARG B 1 162 ? 6.214 93.996 45.108 1.00 46.81 162 ARG B O 1
ATOM 6948 N N . ILE B 1 163 ? 6.301 93.961 47.358 1.00 44.63 163 ILE B N 1
ATOM 6949 C CA . ILE B 1 163 ? 7.294 95.027 47.443 1.00 44.64 163 ILE B CA 1
ATOM 6950 C C . ILE B 1 163 ? 8.607 94.552 46.835 1.00 41.92 163 ILE B C 1
ATOM 6951 O O . ILE B 1 163 ? 9.117 93.480 47.184 1.00 41.19 163 ILE B O 1
ATOM 6967 N N . GLU B 1 164 ? 9.162 95.346 45.920 1.00 44.88 164 GLU B N 1
ATOM 6968 C CA . GLU B 1 164 ? 10.502 95.082 45.410 1.00 42.83 164 GLU B CA 1
ATOM 6969 C C . GLU B 1 164 ? 11.541 95.636 46.379 1.00 41.02 164 GLU B C 1
ATOM 6970 O O . GLU B 1 164 ? 11.495 96.815 46.744 1.00 43.13 164 GLU B O 1
ATOM 6982 N N . VAL B 1 165 ? 12.490 94.791 46.775 1.00 37.80 165 VAL B N 1
ATOM 6983 C CA . VAL B 1 165 ? 13.543 95.157 47.720 1.00 37.94 165 VAL B CA 1
ATOM 6984 C C . VAL B 1 165 ? 14.890 94.972 47.028 1.00 36.99 165 VAL B C 1
ATOM 6985 O O . VAL B 1 165 ? 15.206 93.870 46.561 1.00 40.12 165 VAL B O 1
ATOM 6998 N N . ASN B 1 166 ? 15.684 96.044 46.976 1.00 36.63 166 ASN B N 1
ATOM 6999 C CA . ASN B 1 166 ? 17.039 96.018 46.431 1.00 36.17 166 ASN B CA 1
ATOM 7000 C C . ASN B 1 166 ? 18.018 96.322 47.556 1.00 33.63 166 ASN B C 1
ATOM 7001 O O . ASN B 1 166 ? 17.968 97.407 48.144 1.00 36.30 166 ASN B O 1
ATOM 7012 N N . MET B 1 167 ? 18.910 95.375 47.852 1.00 35.83 167 MET B N 1
ATOM 7013 C CA . MET B 1 167 ? 19.812 95.504 48.990 1.00 34.55 167 MET B CA 1
ATOM 7014 C C . MET B 1 167 ? 21.218 95.048 48.632 1.00 35.98 167 MET B C 1
ATOM 7015 O O . MET B 1 167 ? 21.399 94.020 47.974 1.00 36.82 167 MET B O 1
ATOM 7029 N N . PHE B 1 168 ? 22.210 95.821 49.072 1.00 38.28 168 PHE B N 1
ATOM 7030 C CA . PHE B 1 168 ? 23.586 95.347 49.058 1.00 37.07 168 PHE B CA 1
ATOM 7031 C C . PHE B 1 168 ? 23.770 94.289 50.140 1.00 34.64 168 PHE B C 1
ATOM 7032 O O . PHE B 1 168 ? 23.329 94.471 51.280 1.00 34.93 168 PHE B O 1
ATOM 7049 N N . ILE B 1 169 ? 24.435 93.191 49.784 1.00 34.14 169 ILE B N 1
ATOM 7050 C CA . ILE B 1 169 ? 24.674 92.083 50.698 1.00 35.75 169 ILE B CA 1
ATOM 7051 C C . ILE B 1 169 ? 26.109 91.600 50.517 1.00 34.80 169 ILE B C 1
ATOM 7052 O O . ILE B 1 169 ? 26.674 91.668 49.422 1.00 35.66 169 ILE B O 1
ATOM 7068 N N . GLY B 1 170 ? 26.698 91.117 51.606 1.00 38.13 170 GLY B N 1
ATOM 7069 C CA . GLY B 1 170 ? 28.032 90.556 51.555 1.00 37.44 170 GLY B CA 1
ATOM 7070 C C . GLY B 1 170 ? 28.064 89.234 50.804 1.00 39.08 170 GLY B C 1
ATOM 7071 O O . GLY B 1 170 ? 27.046 88.594 50.549 1.00 38.43 170 GLY B O 1
ATOM 7075 N N . GLU B 1 171 ? 29.283 88.824 50.441 1.00 44.84 171 GLU B N 1
ATOM 7076 C CA . GLU B 1 171 ? 29.454 87.688 49.540 1.00 47.47 171 GLU B CA 1
ATOM 7077 C C . GLU B 1 171 ? 29.017 86.377 50.185 1.00 43.93 171 GLU B C 1
ATOM 7078 O O . GLU B 1 171 ? 28.388 85.541 49.528 1.00 42.51 171 GLU B O 1
ATOM 7090 N N . LYS B 1 172 ? 29.355 86.171 51.460 1.00 44.64 172 LYS B N 1
ATOM 7091 C CA . LYS B 1 172 ? 29.028 84.914 52.132 1.00 49.72 172 LYS B CA 1
ATOM 7092 C C . LYS B 1 172 ? 27.524 84.658 52.146 1.00 44.97 172 LYS B C 1
ATOM 7093 O O . LYS B 1 172 ? 27.063 83.569 51.786 1.00 43.60 172 LYS B O 1
ATOM 7112 N N . GLU B 1 173 ? 26.737 85.649 52.569 1.00 41.95 173 GLU B N 1
ATOM 7113 C CA . GLU B 1 173 ? 25.294 85.450 52.611 1.00 41.06 173 GLU B CA 1
ATOM 7114 C C . GLU B 1 173 ? 24.701 85.392 51.210 1.00 39.18 173 GLU B C 1
ATOM 7115 O O . GLU B 1 173 ? 23.711 84.687 50.987 1.00 39.38 173 GLU B O 1
ATOM 7127 N N . PHE B 1 174 ? 25.290 86.114 50.253 1.00 39.06 174 PHE B N 1
ATOM 7128 C CA . PHE B 1 174 ? 24.836 86.007 48.870 1.00 38.50 174 PHE B CA 1
ATOM 7129 C C . PHE B 1 174 ? 24.988 84.579 48.360 1.00 39.74 174 PHE B C 1
ATOM 7130 O O . PHE B 1 174 ? 24.044 83.993 47.816 1.00 39.03 174 PHE B O 1
ATOM 7147 N N . GLN B 1 175 ? 26.172 83.993 48.546 1.00 38.85 175 GLN B N 1
ATOM 7148 C CA . GLN B 1 175 ? 26.407 82.639 48.056 1.00 40.04 175 GLN B CA 1
ATOM 7149 C C . GLN B 1 175 ? 25.496 81.629 48.746 1.00 42.19 175 GLN B C 1
ATOM 7150 O O . GLN B 1 175 ? 25.028 80.675 48.113 1.00 45.05 175 GLN B O 1
ATOM 7164 N N . LYS B 1 176 ? 25.229 81.814 50.041 1.00 44.67 176 LYS B N 1
ATOM 7165 C CA . LYS B 1 176 ? 24.269 80.937 50.707 1.00 46.13 176 LYS B CA 1
ATOM 7166 C C . LYS B 1 176 ? 22.876 81.126 50.125 1.00 41.24 176 LYS B C 1
ATOM 7167 O O . LYS B 1 176 ? 22.138 80.156 49.916 1.00 38.98 176 LYS B O 1
ATOM 7186 N N . LEU B 1 177 ? 22.504 82.372 49.849 1.00 38.32 177 LEU B N 1
ATOM 7187 C CA . LEU B 1 177 ? 21.169 82.649 49.341 1.00 38.16 177 LEU B CA 1
ATOM 7188 C C . LEU B 1 177 ? 20.951 81.997 47.979 1.00 39.71 177 LEU B C 1
ATOM 7189 O O . LEU B 1 177 ? 19.846 81.531 47.674 1.00 40.92 177 LEU B O 1
ATOM 7205 N N . MET B 1 178 ? 21.997 81.945 47.152 1.00 40.83 178 MET B N 1
ATOM 7206 C CA . MET B 1 178 ? 21.912 81.444 45.785 1.00 45.26 178 MET B CA 1
ATOM 7207 C C . MET B 1 178 ? 22.311 79.981 45.652 1.00 44.97 178 MET B C 1
ATOM 7208 O O . MET B 1 178 ? 22.308 79.453 44.535 1.00 49.08 178 MET B O 1
ATOM 7222 N N . ALA B 1 179 ? 22.655 79.316 46.749 1.00 41.88 179 ALA B N 1
ATOM 7223 C CA . ALA B 1 179 ? 23.124 77.943 46.663 1.00 43.64 179 ALA B CA 1
ATOM 7224 C C . ALA B 1 179 ? 21.985 77.003 46.274 1.00 47.61 179 ALA B C 1
ATOM 7225 O O . ALA B 1 179 ? 20.799 77.331 46.381 1.00 46.94 179 ALA B O 1
ATOM 7232 N N . ASP B 1 180 ? 22.365 75.811 45.831 1.00 52.34 180 ASP B N 1
ATOM 7233 C CA . ASP B 1 180 ? 21.402 74.811 45.394 1.00 53.50 180 ASP B CA 1
ATOM 7234 C C . ASP B 1 180 ? 22.058 73.437 45.466 1.00 50.96 180 ASP B C 1
ATOM 7235 O O . ASP B 1 180 ? 23.206 73.331 45.914 1.00 51.22 180 ASP B O 1
ATOM 7244 N N . PRO B 1 181 ? 21.380 72.363 45.053 1.00 50.08 181 PRO B N 1
ATOM 7245 C CA . PRO B 1 181 ? 22.019 71.039 45.115 1.00 50.89 181 PRO B CA 1
ATOM 7246 C C . PRO B 1 181 ? 23.320 70.945 44.336 1.00 55.61 181 PRO B C 1
ATOM 7247 O O . PRO B 1 181 ? 24.148 70.082 44.652 1.00 55.35 181 PRO B O 1
ATOM 7258 N N . GLY B 1 182 ? 23.532 71.804 43.335 1.00 58.29 182 GLY B N 1
ATOM 7259 C CA . GLY B 1 182 ? 24.770 71.759 42.575 1.00 67.27 182 GLY B CA 1
ATOM 7260 C C . GLY B 1 182 ? 25.986 72.173 43.380 1.00 74.26 182 GLY B C 1
ATOM 7261 O O . GLY B 1 182 ? 27.101 71.727 43.097 1.00 76.73 182 GLY B O 1
ATOM 7265 N N . ASN B 1 183 ? 25.793 73.024 44.386 1.00 74.66 183 ASN B N 1
ATOM 7266 C CA . ASN B 1 183 ? 26.855 73.426 45.308 1.00 80.43 183 ASN B CA 1
ATOM 7267 C C . ASN B 1 183 ? 26.304 73.245 46.717 1.00 77.18 183 ASN B C 1
ATOM 7268 O O . ASN B 1 183 ? 25.895 74.211 47.375 1.00 75.44 183 ASN B O 1
ATOM 7279 N N . PRO B 1 184 ? 26.278 72.004 47.209 1.00 76.28 184 PRO B N 1
ATOM 7280 C CA . PRO B 1 184 ? 25.526 71.711 48.438 1.00 74.04 184 PRO B CA 1
ATOM 7281 C C . PRO B 1 184 ? 26.112 72.332 49.692 1.00 73.08 184 PRO B C 1
ATOM 7282 O O . PRO B 1 184 ? 25.365 72.565 50.651 1.00 74.62 184 PRO B O 1
ATOM 7293 N N . ASP B 1 185 ? 27.421 72.598 49.727 1.00 71.51 185 ASP B N 1
ATOM 7294 C CA . ASP B 1 185 ? 28.068 72.961 50.984 1.00 66.65 185 ASP B CA 1
ATOM 7295 C C . ASP B 1 185 ? 27.400 74.162 51.638 1.00 58.31 185 ASP B C 1
ATOM 7296 O O . ASP B 1 185 ? 27.438 74.297 52.866 1.00 56.69 185 ASP B O 1
ATOM 7305 N N . LEU B 1 186 ? 26.778 75.034 50.843 1.00 52.10 186 LEU B N 1
ATOM 7306 C CA . LEU B 1 186 ? 26.094 76.212 51.353 1.00 49.65 186 LEU B CA 1
ATOM 7307 C C . LEU B 1 186 ? 24.578 76.108 51.289 1.00 44.40 186 LEU B C 1
ATOM 7308 O O . LEU B 1 186 ? 23.890 77.007 51.786 1.00 41.19 186 LEU B O 1
ATOM 7324 N N . TYR B 1 187 ? 24.043 75.038 50.711 1.00 41.53 187 TYR B N 1
ATOM 7325 C CA . TYR B 1 187 ? 22.606 74.914 50.509 1.00 39.09 187 TYR B CA 1
ATOM 7326 C C . TYR B 1 187 ? 21.919 74.686 51.850 1.00 38.80 187 TYR B C 1
ATOM 7327 O O . TYR B 1 187 ? 22.199 73.696 52.534 1.00 41.08 187 TYR B O 1
ATOM 7345 N N . HIS B 1 188 ? 21.019 75.594 52.227 1.00 37.55 188 HIS B N 1
ATOM 7346 C CA . HIS B 1 188 ? 20.362 75.519 53.529 1.00 38.23 188 HIS B CA 1
ATOM 7347 C C . HIS B 1 188 ? 18.993 76.196 53.437 1.00 34.69 188 HIS B C 1
ATOM 7348 O O . HIS B 1 188 ? 18.500 76.502 52.346 1.00 35.33 188 HIS B O 1
ATOM 7362 N N . VAL B 1 189 ? 18.378 76.419 54.603 1.00 34.33 189 VAL B N 1
ATOM 7363 C CA . VAL B 1 189 ? 16.960 76.772 54.678 1.00 36.56 189 VAL B CA 1
ATOM 7364 C C . VAL B 1 189 ? 16.674 78.082 53.952 1.00 33.28 189 VAL B C 1
ATOM 7365 O O . VAL B 1 189 ? 15.678 78.193 53.227 1.00 34.24 189 VAL B O 1
ATOM 7378 N N . LEU B 1 190 ? 17.512 79.106 54.150 1.00 35.62 190 LEU B N 1
ATOM 7379 C CA . LEU B 1 190 ? 17.236 80.391 53.506 1.00 34.35 190 LEU B CA 1
ATOM 7380 C C . LEU B 1 190 ? 17.384 80.319 51.991 1.00 34.63 190 LEU B C 1
ATOM 7381 O O . LEU B 1 190 ? 16.719 81.073 51.272 1.00 33.33 190 LEU B O 1
ATOM 7397 N N . SER B 1 191 ? 18.249 79.442 51.484 1.00 34.99 191 SER B N 1
ATOM 7398 C CA . SER B 1 191 ? 18.322 79.243 50.040 1.00 35.87 191 SER B CA 1
ATOM 7399 C C . SER B 1 191 ? 16.954 78.869 49.487 1.00 33.66 191 SER B C 1
ATOM 7400 O O . SER B 1 191 ? 16.490 79.438 48.492 1.00 36.90 191 SER B O 1
ATOM 7408 N N . VAL B 1 192 ? 16.297 77.900 50.125 1.00 33.36 192 VAL B N 1
ATOM 7409 C CA . VAL B 1 192 ? 14.982 77.451 49.680 1.00 31.64 192 VAL B CA 1
ATOM 7410 C C . VAL B 1 192 ? 13.945 78.547 49.875 1.00 33.09 192 VAL B C 1
ATOM 7411 O O . VAL B 1 192 ? 13.172 78.864 48.963 1.00 34.20 192 VAL B O 1
ATOM 7424 N N . ILE B 1 193 ? 13.910 79.134 51.072 1.00 31.83 193 ILE B N 1
ATOM 7425 C CA . ILE B 1 193 ? 12.870 80.101 51.407 1.00 33.94 193 ILE B CA 1
ATOM 7426 C C . ILE B 1 193 ? 12.896 81.266 50.426 1.00 33.02 193 ILE B C 1
ATOM 7427 O O . ILE B 1 193 ? 11.865 81.650 49.859 1.00 34.69 193 ILE B O 1
ATOM 7443 N N . TRP B 1 194 ? 14.078 81.825 50.180 1.00 33.24 194 TRP B N 1
ATOM 7444 C CA . TRP B 1 194 ? 14.144 83.018 49.343 1.00 33.27 194 TRP B CA 1
ATOM 7445 C C . TRP B 1 194 ? 14.068 82.704 47.853 1.00 34.91 194 TRP B C 1
ATOM 7446 O O . TRP B 1 194 ? 13.538 83.517 47.091 1.00 35.30 194 TRP B O 1
ATOM 7467 N N . GLN B 1 195 ? 14.573 81.549 47.405 1.00 36.34 195 GLN B N 1
ATOM 7468 C CA . GLN B 1 195 ? 14.448 81.227 45.986 1.00 37.02 195 GLN B CA 1
ATOM 7469 C C . GLN B 1 195 ? 13.009 80.900 45.615 1.00 35.97 195 GLN B C 1
ATOM 7470 O O . GLN B 1 195 ? 12.583 81.183 44.489 1.00 36.43 195 GLN B O 1
ATOM 7484 N N . LEU B 1 196 ? 12.244 80.321 46.544 1.00 36.40 196 LEU B N 1
ATOM 7485 C CA . LEU B 1 196 ? 10.825 80.108 46.293 1.00 38.76 196 LEU B CA 1
ATOM 7486 C C . LEU B 1 196 ? 10.049 81.414 46.338 1.00 35.95 196 LEU B C 1
ATOM 7487 O O . LEU B 1 196 ? 9.072 81.579 45.598 1.00 37.76 196 LEU B O 1
ATOM 7503 N N . ALA B 1 197 ? 10.460 82.341 47.200 1.00 35.52 197 ALA B N 1
ATOM 7504 C CA . ALA B 1 197 ? 9.712 83.576 47.388 1.00 38.75 197 ALA B CA 1
ATOM 7505 C C . ALA B 1 197 ? 9.942 84.557 46.247 1.00 38.91 197 ALA B C 1
ATOM 7506 O O . ALA B 1 197 ? 9.019 85.279 45.854 1.00 40.10 197 ALA B O 1
ATOM 7513 N N . CYS B 1 198 ? 11.157 84.596 45.702 1.00 38.99 198 CYS B N 1
ATOM 7514 C CA . CYS B 1 198 ? 11.561 85.689 44.834 1.00 38.61 198 CYS B CA 1
ATOM 7515 C C . CYS B 1 198 ? 12.380 85.189 43.661 1.00 43.41 198 CYS B C 1
ATOM 7516 O O . CYS B 1 198 ? 13.123 84.209 43.763 1.00 40.63 198 CYS B O 1
ATOM 7524 N N . GLU B 1 199 ? 12.244 85.895 42.546 1.00 48.57 199 GLU B N 1
ATOM 7525 C CA . GLU B 1 199 ? 13.279 85.896 41.528 1.00 57.29 199 GLU B CA 1
ATOM 7526 C C . GLU B 1 199 ? 14.361 86.856 42.000 1.00 50.82 199 GLU B C 1
ATOM 7527 O O . GLU B 1 199 ? 14.089 88.038 42.245 1.00 52.89 199 GLU B O 1
ATOM 7539 N N . ILE B 1 200 ? 15.562 86.333 42.212 1.00 46.67 200 ILE B N 1
ATOM 7540 C CA . ILE B 1 200 ? 16.671 87.104 42.756 1.00 42.22 200 ILE B CA 1
ATOM 7541 C C . ILE B 1 200 ? 17.648 87.379 41.625 1.00 39.82 200 ILE B C 1
ATOM 7542 O O . ILE B 1 200 ? 18.083 86.452 40.931 1.00 41.28 200 ILE B O 1
ATOM 7558 N N . LYS B 1 201 ? 17.992 88.652 41.440 1.00 38.09 201 LYS B N 1
ATOM 7559 C CA . LYS B 1 201 ? 18.887 89.071 40.376 1.00 41.25 201 LYS B CA 1
ATOM 7560 C C . LYS B 1 201 ? 19.962 89.971 40.959 1.00 39.96 201 LYS B C 1
ATOM 7561 O O . LYS B 1 201 ? 19.686 90.788 41.842 1.00 42.47 201 LYS B O 1
ATOM 7580 N N . VAL B 1 202 ? 21.182 89.819 40.458 1.00 40.25 202 VAL B N 1
ATOM 7581 C CA . VAL B 1 202 ? 22.285 90.703 40.810 1.00 38.24 202 VAL B CA 1
ATOM 7582 C C . VAL B 1 202 ? 22.220 91.912 39.888 1.00 38.71 202 VAL B C 1
ATOM 7583 O O . VAL B 1 202 ? 22.268 91.770 38.663 1.00 41.08 202 VAL B O 1
ATOM 7596 N N . LEU B 1 203 ? 22.097 93.102 40.477 1.00 38.75 203 LEU B N 1
ATOM 7597 C CA . LEU B 1 203 ? 22.062 94.341 39.709 1.00 41.65 203 LEU B CA 1
ATOM 7598 C C . LEU B 1 203 ? 23.411 95.041 39.623 1.00 42.29 203 LEU B C 1
ATOM 7599 O O . LEU B 1 203 ? 23.619 95.833 38.697 1.00 45.87 203 LEU B O 1
ATOM 7615 N N . HIS B 1 204 ? 24.320 94.785 40.562 1.00 43.75 204 HIS B N 1
ATOM 7616 C CA . HIS B 1 204 ? 25.594 95.491 40.615 1.00 44.30 204 HIS B CA 1
ATOM 7617 C C . HIS B 1 204 ? 26.521 94.769 41.584 1.00 42.47 204 HIS B C 1
ATOM 7618 O O . HIS B 1 204 ? 26.058 94.100 42.510 1.00 41.26 204 HIS B O 1
ATOM 7632 N N . MET B 1 205 ? 27.828 94.897 41.348 1.00 46.22 205 MET B N 1
ATOM 7633 C CA . MET B 1 205 ? 28.854 94.379 42.249 1.00 47.45 205 MET B CA 1
ATOM 7634 C C . MET B 1 205 ? 29.879 95.461 42.553 1.00 52.98 205 MET B C 1
ATOM 7635 O O . MET B 1 205 ? 30.431 96.071 41.633 1.00 53.42 205 MET B O 1
ATOM 7649 N N . GLU B 1 206 ? 30.135 95.693 43.840 1.00 56.75 206 GLU B N 1
ATOM 7650 C CA . GLU B 1 206 ? 31.051 96.738 44.276 1.00 63.49 206 GLU B CA 1
ATOM 7651 C C . GLU B 1 206 ? 32.138 96.141 45.164 1.00 71.69 206 GLU B C 1
ATOM 7652 O O . GLU B 1 206 ? 31.817 95.457 46.152 1.00 70.68 206 GLU B O 1
ATOM 7664 N N . PRO B 1 207 ? 33.433 96.345 44.850 1.00 77.74 207 PRO B N 1
ATOM 7665 C CA . PRO B 1 207 ? 34.473 95.904 45.788 1.00 82.35 207 PRO B CA 1
ATOM 7666 C C . PRO B 1 207 ? 34.769 96.938 46.874 1.00 84.42 207 PRO B C 1
ATOM 7667 O O . PRO B 1 207 ? 34.025 97.029 47.851 1.00 84.18 207 PRO B O 1
ATOM 7678 N N . GLY B 1 211 ? 34.992 93.948 51.753 1.00 77.86 211 GLY B N 1
ATOM 7679 C CA . GLY B 1 211 ? 34.676 92.764 50.976 1.00 76.42 211 GLY B CA 1
ATOM 7680 C C . GLY B 1 211 ? 33.746 93.053 49.814 1.00 72.57 211 GLY B C 1
ATOM 7681 O O . GLY B 1 211 ? 33.225 94.161 49.679 1.00 73.15 211 GLY B O 1
ATOM 7684 N N . LYS B 1 212 ? 33.535 92.045 48.973 1.00 68.38 212 LYS B N 1
ATOM 7685 C CA . LYS B 1 212 ? 32.683 92.199 47.802 1.00 64.65 212 LYS B CA 1
ATOM 7686 C C . LYS B 1 212 ? 31.224 92.345 48.225 1.00 55.47 212 LYS B C 1
ATOM 7687 O O . LYS B 1 212 ? 30.715 91.542 49.013 1.00 53.01 212 LYS B O 1
ATOM 7706 N N . LEU B 1 213 ? 30.546 93.354 47.680 1.00 51.06 213 LEU B N 1
ATOM 7707 C CA . LEU B 1 213 ? 29.132 93.592 47.946 1.00 43.66 213 LEU B CA 1
ATOM 7708 C C . LEU B 1 213 ? 28.314 93.380 46.682 1.00 43.43 213 LEU B C 1
ATOM 7709 O O . LEU B 1 213 ? 28.665 93.890 45.613 1.00 45.94 213 LEU B O 1
ATOM 7725 N N . TYR B 1 214 ? 27.211 92.652 46.822 1.00 40.21 214 TYR B N 1
ATOM 7726 C CA . TYR B 1 214 ? 26.287 92.365 45.736 1.00 39.34 214 TYR B CA 1
ATOM 7727 C C . TYR B 1 214 ? 24.989 93.121 45.970 1.00 37.23 214 TYR B C 1
ATOM 7728 O O . TYR B 1 214 ? 24.391 93.004 47.044 1.00 37.56 214 TYR B O 1
ATOM 7746 N N . LEU B 1 215 ? 24.546 93.878 44.970 1.00 38.04 215 LEU B N 1
ATOM 7747 C CA . LEU B 1 215 ? 23.217 94.478 44.997 1.00 37.75 215 LEU B CA 1
ATOM 7748 C C . LEU B 1 215 ? 22.238 93.467 44.412 1.00 36.73 215 LEU B C 1
ATOM 7749 O O . LEU B 1 215 ? 22.241 93.226 43.201 1.00 38.71 215 LEU B O 1
ATOM 7765 N N . ILE B 1 216 ? 21.402 92.865 45.265 1.00 35.75 216 ILE B N 1
ATOM 7766 C CA . ILE B 1 216 ? 20.430 91.875 44.815 1.00 35.49 216 ILE B CA 1
ATOM 7767 C C . ILE B 1 216 ? 19.044 92.495 44.789 1.00 35.15 216 ILE B C 1
ATOM 7768 O O . ILE B 1 216 ? 18.664 93.261 45.686 1.00 37.09 216 ILE B O 1
ATOM 7784 N N . GLN B 1 217 ? 18.297 92.169 43.740 1.00 37.59 217 GLN B N 1
ATOM 7785 C CA . GLN B 1 217 ? 16.912 92.580 43.568 1.00 40.65 217 GLN B CA 1
ATOM 7786 C C . GLN B 1 217 ? 16.012 91.415 43.961 1.00 38.14 217 GLN B C 1
ATOM 7787 O O . GLN B 1 217 ? 16.126 90.322 43.396 1.00 41.20 217 GLN B O 1
ATOM 7801 N N . MET B 1 218 ? 15.128 91.643 44.929 1.00 36.70 218 MET B N 1
ATOM 7802 C CA . MET B 1 218 ? 14.247 90.601 45.455 1.00 37.96 218 MET B CA 1
ATOM 7803 C C . MET B 1 218 ? 12.806 90.982 45.126 1.00 36.83 218 MET B C 1
ATOM 7804 O O . MET B 1 218 ? 12.207 91.811 45.817 1.00 37.05 218 MET B O 1
ATOM 7818 N N . ILE B 1 219 ? 12.249 90.384 44.080 1.00 37.15 219 ILE B N 1
ATOM 7819 C CA . ILE B 1 219 ? 10.868 90.629 43.672 1.00 37.26 219 ILE B CA 1
ATOM 7820 C C . ILE B 1 219 ? 10.033 89.407 44.044 1.00 38.95 219 ILE B C 1
ATOM 7821 O O . ILE B 1 219 ? 10.282 88.315 43.516 1.00 37.44 219 ILE B O 1
ATOM 7837 N N . PRO B 1 220 ? 9.041 89.536 44.927 1.00 39.51 220 PRO B N 1
ATOM 7838 C CA . PRO B 1 220 ? 8.200 88.378 45.266 1.00 40.22 220 PRO B CA 1
ATOM 7839 C C . PRO B 1 220 ? 7.466 87.830 44.048 1.00 41.70 220 PRO B C 1
ATOM 7840 O O . PRO B 1 220 ? 6.969 88.580 43.205 1.00 43.50 220 PRO B O 1
ATOM 7851 N N . ARG B 1 221 ? 7.396 86.502 43.968 1.00 41.60 221 ARG B N 1
ATOM 7852 C CA . ARG B 1 221 ? 6.729 85.835 42.857 1.00 42.77 221 ARG B CA 1
ATOM 7853 C C . ARG B 1 221 ? 5.215 85.920 42.996 1.00 43.82 221 ARG B C 1
ATOM 7854 O O . ARG B 1 221 ? 4.666 85.719 44.083 1.00 44.50 221 ARG B O 1
ATOM 7875 N N . GLN B 1 222 ? 4.537 86.206 41.879 1.00 46.69 222 GLN B N 1
ATOM 7876 C CA . GLN B 1 222 ? 3.076 86.168 41.878 1.00 51.68 222 GLN B CA 1
ATOM 7877 C C . GLN B 1 222 ? 2.544 84.801 42.282 1.00 50.96 222 GLN B C 1
ATOM 7878 O O . GLN B 1 222 ? 1.456 84.709 42.859 1.00 52.43 222 GLN B O 1
ATOM 7892 N N . ASN B 1 223 ? 3.270 83.729 41.963 1.00 51.40 223 ASN B N 1
ATOM 7893 C CA . ASN B 1 223 ? 2.786 82.376 42.199 1.00 54.84 223 ASN B CA 1
ATOM 7894 C C . ASN B 1 223 ? 3.402 81.732 43.438 1.00 49.67 223 ASN B C 1
ATOM 7895 O O . ASN B 1 223 ? 3.394 80.502 43.555 1.00 48.59 223 ASN B O 1
ATOM 7906 N N . LEU B 1 224 ? 3.935 82.531 44.367 1.00 45.00 224 LEU B N 1
ATOM 7907 C CA . LEU B 1 224 ? 4.432 81.962 45.617 1.00 42.17 224 LEU B CA 1
ATOM 7908 C C . LEU B 1 224 ? 3.321 81.227 46.354 1.00 41.94 224 LEU B C 1
ATOM 7909 O O . LEU B 1 224 ? 3.465 80.053 46.715 1.00 43.92 224 LEU B O 1
ATOM 7925 N N . PHE B 1 225 ? 2.204 81.908 46.590 1.00 41.68 225 PHE B N 1
ATOM 7926 C CA . PHE B 1 225 ? 1.112 81.345 47.367 1.00 43.15 225 PHE B CA 1
ATOM 7927 C C . PHE B 1 225 ? 0.197 80.511 46.484 1.00 45.33 225 PHE B C 1
ATOM 7928 O O . PHE B 1 225 ? -0.125 80.893 45.356 1.00 47.83 225 PHE B O 1
ATOM 7945 N N . THR B 1 226 ? -0.223 79.367 47.017 1.00 45.48 226 THR B N 1
ATOM 7946 C CA . THR B 1 226 ? -1.102 78.452 46.305 1.00 48.25 226 THR B CA 1
ATOM 7947 C C . THR B 1 226 ? -2.269 78.096 47.212 1.00 51.74 226 THR B C 1
ATOM 7948 O O . THR B 1 226 ? -2.398 78.655 48.306 1.00 50.68 226 THR B O 1
ATOM 7959 N N . LYS B 1 227 ? -3.135 77.180 46.786 1.00 56.82 227 LYS B N 1
ATOM 7960 C CA . LYS B 1 227 ? -4.226 76.785 47.667 1.00 63.84 227 LYS B CA 1
ATOM 7961 C C . LYS B 1 227 ? -3.691 76.108 48.926 1.00 58.70 227 LYS B C 1
ATOM 7962 O O . LYS B 1 227 ? -4.363 76.116 49.963 1.00 61.56 227 LYS B O 1
ATOM 7981 N N . ASN B 1 228 ? -2.492 75.516 48.855 1.00 53.89 228 ASN B N 1
ATOM 7982 C CA . ASN B 1 228 ? -1.944 74.723 49.951 1.00 49.22 228 ASN B CA 1
ATOM 7983 C C . ASN B 1 228 ? -0.729 75.345 50.632 1.00 47.65 228 ASN B C 1
ATOM 7984 O O . ASN B 1 228 ? -0.356 74.889 51.720 1.00 45.44 228 ASN B O 1
ATOM 7995 N N . LEU B 1 229 ? -0.096 76.356 50.038 1.00 46.18 229 LEU B N 1
ATOM 7996 C CA . LEU B 1 229 ? 0.900 77.167 50.736 1.00 44.80 229 LEU B CA 1
ATOM 7997 C C . LEU B 1 229 ? 0.333 78.575 50.825 1.00 44.86 229 LEU B C 1
ATOM 7998 O O . LEU B 1 229 ? 0.190 79.256 49.803 1.00 45.65 229 LEU B O 1
ATOM 8014 N N . THR B 1 230 ? 0.009 79.003 52.035 1.00 44.63 230 THR B N 1
ATOM 8015 C CA . THR B 1 230 ? -0.712 80.243 52.276 1.00 47.86 230 THR B CA 1
ATOM 8016 C C . THR B 1 230 ? -0.042 81.033 53.384 1.00 45.70 230 THR B C 1
ATOM 8017 O O . THR B 1 230 ? 0.811 80.514 54.112 1.00 44.33 230 THR B O 1
ATOM 8028 N N . PRO B 1 231 ? -0.415 82.305 53.545 1.00 48.02 231 PRO B N 1
ATOM 8029 C CA . PRO B 1 231 ? 0.066 83.073 54.705 1.00 47.30 231 PRO B CA 1
ATOM 8030 C C . PRO B 1 231 ? -0.407 82.519 56.038 1.00 49.36 231 PRO B C 1
ATOM 8031 O O . PRO B 1 231 ? 0.059 82.994 57.082 1.00 48.15 231 PRO B O 1
ATOM 8042 N N . MET B 1 232 ? -1.323 81.549 56.041 1.00 50.93 232 MET B N 1
ATOM 8043 C CA . MET B 1 232 ? -1.823 80.967 57.278 1.00 56.35 232 MET B CA 1
ATOM 8044 C C . MET B 1 232 ? -1.098 79.691 57.691 1.00 53.89 232 MET B C 1
ATOM 8045 O O . MET B 1 232 ? -1.186 79.307 58.863 1.00 56.67 232 MET B O 1
ATOM 8059 N N . ASN B 1 233 ? -0.392 79.021 56.773 1.00 50.24 233 ASN B N 1
ATOM 8060 C CA . ASN B 1 233 ? 0.287 77.772 57.100 1.00 47.30 233 ASN B CA 1
ATOM 8061 C C . ASN B 1 233 ? 1.766 77.773 56.728 1.00 43.80 233 ASN B C 1
ATOM 8062 O O . ASN B 1 233 ? 2.414 76.726 56.840 1.00 41.53 233 ASN B O 1
ATOM 8073 N N . TYR B 1 234 ? 2.321 78.913 56.302 1.00 42.20 234 TYR B N 1
ATOM 8074 C CA . TYR B 1 234 ? 3.731 78.957 55.928 1.00 40.24 234 TYR B CA 1
ATOM 8075 C C . TYR B 1 234 ? 4.635 78.504 57.070 1.00 40.33 234 TYR B C 1
ATOM 8076 O O . TYR B 1 234 ? 5.750 78.028 56.825 1.00 36.69 234 TYR B O 1
ATOM 8094 N N . ASN B 1 235 ? 4.198 78.681 58.321 1.00 41.00 235 ASN B N 1
ATOM 8095 C CA . ASN B 1 235 ? 5.039 78.290 59.450 1.00 43.08 235 ASN B CA 1
ATOM 8096 C C . ASN B 1 235 ? 5.263 76.786 59.477 1.00 42.46 235 ASN B C 1
ATOM 8097 O O . ASN B 1 235 ? 6.341 76.325 59.873 1.00 42.28 235 ASN B O 1
ATOM 8108 N N . ILE B 1 236 ? 4.266 76.009 59.055 1.00 41.40 236 ILE B N 1
ATOM 8109 C CA . ILE B 1 236 ? 4.438 74.565 58.974 1.00 41.22 236 ILE B CA 1
ATOM 8110 C C . ILE B 1 236 ? 5.461 74.223 57.900 1.00 40.48 236 ILE B C 1
ATOM 8111 O O . ILE B 1 236 ? 6.259 73.291 58.056 1.00 41.16 236 ILE B O 1
ATOM 8127 N N . PHE B 1 237 ? 5.463 74.979 56.800 1.00 39.63 237 PHE B N 1
ATOM 8128 C CA . PHE B 1 237 ? 6.468 74.791 55.759 1.00 39.06 237 PHE B CA 1
ATOM 8129 C C . PHE B 1 237 ? 7.856 75.158 56.269 1.00 36.53 237 PHE B C 1
ATOM 8130 O O . PHE B 1 237 ? 8.817 74.403 56.077 1.00 35.22 237 PHE B O 1
ATOM 8147 N N . PHE B 1 238 ? 7.979 76.310 56.940 1.00 36.37 238 PHE B N 1
ATOM 8148 C CA . PHE B 1 238 ? 9.261 76.689 57.530 1.00 36.28 238 PHE B CA 1
ATOM 8149 C C . PHE B 1 238 ? 9.748 75.630 58.511 1.00 37.18 238 PHE B C 1
ATOM 8150 O O . PHE B 1 238 ? 10.938 75.298 58.541 1.00 37.06 238 PHE B O 1
ATOM 8167 N N . HIS B 1 239 ? 8.841 75.092 59.328 1.00 38.29 239 HIS B N 1
ATOM 8168 C CA . HIS B 1 239 ? 9.223 74.046 60.270 1.00 39.98 239 HIS B CA 1
ATOM 8169 C C . HIS B 1 239 ? 9.746 72.813 59.544 1.00 39.67 239 HIS B C 1
ATOM 8170 O O . HIS B 1 239 ? 10.753 72.222 59.954 1.00 39.52 239 HIS B O 1
ATOM 8184 N N . LEU B 1 240 ? 9.064 72.400 58.473 1.00 36.86 240 LEU B N 1
ATOM 8185 C CA . LEU B 1 240 ? 9.531 71.270 57.675 1.00 40.45 240 LEU B CA 1
ATOM 8186 C C . LEU B 1 240 ? 10.944 71.509 57.152 1.00 38.08 240 LEU B C 1
ATOM 8187 O O . LEU B 1 240 ? 11.793 70.611 57.203 1.00 36.21 240 LEU B O 1
ATOM 8203 N N . LEU B 1 241 ? 11.216 72.711 56.637 1.00 39.02 241 LEU B N 1
ATOM 8204 C CA . LEU B 1 241 ? 12.541 73.000 56.095 1.00 34.52 241 LEU B CA 1
ATOM 8205 C C . LEU B 1 241 ? 13.605 72.962 57.187 1.00 35.69 241 LEU B C 1
ATOM 8206 O O . LEU B 1 241 ? 14.684 72.390 56.994 1.00 36.87 241 LEU B O 1
ATOM 8222 N N . LYS B 1 242 ? 13.330 73.589 58.336 1.00 36.03 242 LYS B N 1
ATOM 8223 C CA . LYS B 1 242 ? 14.298 73.603 59.428 1.00 37.04 242 LYS B CA 1
ATOM 8224 C C . LYS B 1 242 ? 14.587 72.192 59.917 1.00 38.32 242 LYS B C 1
ATOM 8225 O O . LYS B 1 242 ? 15.734 71.855 60.233 1.00 40.50 242 LYS B O 1
ATOM 8244 N N . HIS B 1 243 ? 13.548 71.361 60.000 1.00 38.96 243 HIS B N 1
ATOM 8245 C CA . HIS B 1 243 ? 13.720 69.973 60.408 1.00 41.42 243 HIS B CA 1
ATOM 8246 C C . HIS B 1 243 ? 14.624 69.229 59.435 1.00 42.59 243 HIS B C 1
ATOM 8247 O O . HIS B 1 243 ? 15.587 68.567 59.841 1.00 47.02 243 HIS B O 1
ATOM 8261 N N . CYS B 1 244 ? 14.328 69.332 58.138 1.00 41.59 244 CYS B N 1
ATOM 8262 C CA . CYS B 1 244 ? 15.087 68.599 57.129 1.00 42.90 244 CYS B CA 1
ATOM 8263 C C . CYS B 1 244 ? 16.547 69.034 57.099 1.00 40.06 244 CYS B C 1
ATOM 8264 O O . CYS B 1 244 ? 17.455 68.195 57.087 1.00 44.07 244 CYS B O 1
ATOM 8272 N N . PHE B 1 245 ? 16.800 70.342 57.073 1.00 38.91 245 PHE B N 1
ATOM 8273 C CA . PHE B 1 245 ? 18.177 70.805 56.970 1.00 41.09 245 PHE B CA 1
ATOM 8274 C C . PHE B 1 245 ? 18.944 70.702 58.282 1.00 47.21 245 PHE B C 1
ATOM 8275 O O . PHE B 1 245 ? 20.159 70.925 58.285 1.00 48.31 245 PHE B O 1
ATOM 8292 N N . GLY B 1 246 ? 18.280 70.350 59.385 1.00 52.54 246 GLY B N 1
ATOM 8293 C CA . GLY B 1 246 ? 19.012 70.008 60.594 1.00 58.84 246 GLY B CA 1
ATOM 8294 C C . GLY B 1 246 ? 19.892 68.788 60.407 1.00 64.93 246 GLY B C 1
ATOM 8295 O O . GLY B 1 246 ? 20.943 68.671 61.042 1.00 65.40 246 GLY B O 1
ATOM 8299 N N . ARG B 1 247 ? 19.471 67.855 59.533 1.00 67.40 247 ARG B N 1
ATOM 8300 C CA . ARG B 1 247 ? 20.287 66.709 59.117 1.00 71.24 247 ARG B CA 1
ATOM 8301 C C . ARG B 1 247 ? 20.141 66.595 57.595 1.00 69.66 247 ARG B C 1
ATOM 8302 O O . ARG B 1 247 ? 19.434 65.724 57.082 1.00 71.93 247 ARG B O 1
ATOM 8323 N N . ARG B 1 248 ? 20.821 67.487 56.865 1.00 72.83 248 ARG B N 1
ATOM 8324 C CA . ARG B 1 248 ? 20.606 67.573 55.424 1.00 70.63 248 ARG B CA 1
ATOM 8325 C C . ARG B 1 248 ? 21.209 66.393 54.674 1.00 71.08 248 ARG B C 1
ATOM 8326 O O . ARG B 1 248 ? 20.778 66.104 53.552 1.00 72.16 248 ARG B O 1
ATOM 8347 N N . SER B 1 249 ? 22.209 65.723 55.246 1.00 73.27 249 SER B N 1
ATOM 8348 C CA . SER B 1 249 ? 22.768 64.542 54.603 1.00 73.54 249 SER B CA 1
ATOM 8349 C C . SER B 1 249 ? 21.880 63.321 54.796 1.00 70.72 249 SER B C 1
ATOM 8350 O O . SER B 1 249 ? 22.060 62.320 54.094 1.00 69.33 249 SER B O 1
ATOM 8358 N N . ALA B 1 250 ? 20.935 63.383 55.729 1.00 66.42 250 ALA B N 1
ATOM 8359 C CA . ALA B 1 250 ? 20.030 62.273 55.960 1.00 66.01 250 ALA B CA 1
ATOM 8360 C C . ALA B 1 250 ? 18.988 62.221 54.846 1.00 60.67 250 ALA B C 1
ATOM 8361 O O . ALA B 1 250 ? 18.868 63.133 54.021 1.00 59.16 250 ALA B O 1
ATOM 8368 N N . THR B 1 251 ? 18.230 61.133 54.824 1.00 60.24 251 THR B N 1
ATOM 8369 C CA . THR B 1 251 ? 17.198 60.958 53.816 1.00 59.34 251 THR B CA 1
ATOM 8370 C C . THR B 1 251 ? 15.957 61.773 54.159 1.00 56.32 251 THR B C 1
ATOM 8371 O O . THR B 1 251 ? 15.630 61.992 55.329 1.00 55.59 251 THR B O 1
ATOM 8382 N N . VAL B 1 252 ? 15.267 62.228 53.111 1.00 54.63 252 VAL B N 1
ATOM 8383 C CA . VAL B 1 252 ? 13.991 62.913 53.296 1.00 51.92 252 VAL B CA 1
ATOM 8384 C C . VAL B 1 252 ? 13.012 62.010 54.035 1.00 52.72 252 VAL B C 1
ATOM 8385 O O . VAL B 1 252 ? 12.221 62.473 54.866 1.00 51.05 252 VAL B O 1
ATOM 8398 N N . ILE B 1 253 ? 13.042 60.711 53.739 1.00 55.37 253 ILE B N 1
ATOM 8399 C CA . ILE B 1 253 ? 12.097 59.789 54.359 1.00 56.36 253 ILE B CA 1
ATOM 8400 C C . ILE B 1 253 ? 12.334 59.706 55.863 1.00 56.85 253 ILE B C 1
ATOM 8401 O O . ILE B 1 253 ? 11.382 59.628 56.648 1.00 56.18 253 ILE B O 1
ATOM 8417 N N . ASP B 1 254 ? 13.598 59.726 56.291 1.00 58.10 254 ASP B N 1
ATOM 8418 C CA . ASP B 1 254 ? 13.888 59.752 57.721 1.00 58.51 254 ASP B CA 1
ATOM 8419 C C . ASP B 1 254 ? 13.210 60.940 58.390 1.00 55.50 254 ASP B C 1
ATOM 8420 O O . ASP B 1 254 ? 12.593 60.803 59.453 1.00 55.35 254 ASP B O 1
ATOM 8428 N N . HIS B 1 255 ? 13.305 62.117 57.772 1.00 53.14 255 HIS B N 1
ATOM 8429 C CA . HIS B 1 255 ? 12.710 63.311 58.360 1.00 50.28 255 HIS B CA 1
ATOM 8430 C C . HIS B 1 255 ? 11.191 63.237 58.347 1.00 48.93 255 HIS B C 1
ATOM 8431 O O . HIS B 1 255 ? 10.537 63.612 59.329 1.00 47.75 255 HIS B O 1
ATOM 8445 N N . LEU B 1 256 ? 10.610 62.755 57.247 1.00 49.17 256 LEU B N 1
ATOM 8446 C CA . LEU B 1 256 ? 9.157 62.699 57.148 1.00 48.28 256 LEU B CA 1
ATOM 8447 C C . LEU B 1 256 ? 8.552 61.860 58.262 1.00 53.14 256 LEU B C 1
ATOM 8448 O O . LEU B 1 256 ? 7.423 62.123 58.691 1.00 51.10 256 LEU B O 1
ATOM 8464 N N . ARG B 1 257 ? 9.278 60.854 58.746 1.00 57.76 257 ARG B N 1
ATOM 8465 C CA . ARG B 1 257 ? 8.721 59.993 59.780 1.00 64.38 257 ARG B CA 1
ATOM 8466 C C . ARG B 1 257 ? 8.472 60.743 61.081 1.00 59.38 257 ARG B C 1
ATOM 8467 O O . ARG B 1 257 ? 7.616 60.323 61.864 1.00 59.08 257 ARG B O 1
ATOM 8488 N N . SER B 1 258 ? 9.173 61.852 61.316 1.00 56.65 258 SER B N 1
ATOM 8489 C CA . SER B 1 258 ? 8.947 62.688 62.488 1.00 56.28 258 SER B CA 1
ATOM 8490 C C . SER B 1 258 ? 8.185 63.968 62.162 1.00 53.78 258 SER B C 1
ATOM 8491 O O . SER B 1 258 ? 8.093 64.856 63.016 1.00 54.51 258 SER B O 1
ATOM 8499 N N . LEU B 1 259 ? 7.650 64.089 60.948 1.00 51.71 259 LEU B N 1
ATOM 8500 C CA . LEU B 1 259 ? 6.889 65.263 60.540 1.00 49.53 259 LEU B CA 1
ATOM 8501 C C . LEU B 1 259 ? 5.429 64.967 60.247 1.00 49.56 259 LEU B C 1
ATOM 8502 O O . LEU B 1 259 ? 4.582 65.833 60.481 1.00 49.33 259 LEU B O 1
ATOM 8518 N N . THR B 1 260 ? 5.110 63.777 59.737 1.00 50.26 260 THR B N 1
ATOM 8519 C CA . THR B 1 260 ? 3.751 63.437 59.366 1.00 47.89 260 THR B CA 1
ATOM 8520 C C . THR B 1 260 ? 3.529 61.960 59.652 1.00 52.18 260 THR B C 1
ATOM 8521 O O . THR B 1 260 ? 4.458 61.160 59.472 1.00 52.30 260 THR B O 1
ATOM 8532 N N . PRO B 1 261 ? 2.329 61.564 60.093 1.00 56.61 261 PRO B N 1
ATOM 8533 C CA . PRO B 1 261 ? 2.016 60.133 60.182 1.00 59.10 261 PRO B CA 1
ATOM 8534 C C . PRO B 1 261 ? 1.715 59.497 58.839 1.00 58.96 261 PRO B C 1
ATOM 8535 O O . PRO B 1 261 ? 1.635 58.263 58.759 1.00 59.24 261 PRO B O 1
ATOM 8546 N N . LEU B 1 262 ? 1.548 60.294 57.788 1.00 59.93 262 LEU B N 1
ATOM 8547 C CA . LEU B 1 262 ? 1.184 59.755 56.490 1.00 62.14 262 LEU B CA 1
ATOM 8548 C C . LEU B 1 262 ? 2.337 58.935 55.921 1.00 59.58 262 LEU B C 1
ATOM 8549 O O . LEU B 1 262 ? 3.506 59.119 56.275 1.00 60.24 262 LEU B O 1
ATOM 8565 N N . ASP B 1 263 ? 1.991 58.019 55.021 1.00 57.71 263 ASP B N 1
ATOM 8566 C CA . ASP B 1 263 ? 2.976 57.111 54.447 1.00 56.49 263 ASP B CA 1
ATOM 8567 C C . ASP B 1 263 ? 4.026 57.880 53.665 1.00 53.96 263 ASP B C 1
ATOM 8568 O O . ASP B 1 263 ? 3.720 58.508 52.648 1.00 52.40 263 ASP B O 1
ATOM 8577 N N . ALA B 1 264 ? 5.270 57.819 54.142 1.00 54.93 264 ALA B N 1
ATOM 8578 C CA . ALA B 1 264 ? 6.328 58.637 53.560 1.00 53.90 264 ALA B CA 1
ATOM 8579 C C . ALA B 1 264 ? 6.598 58.246 52.111 1.00 54.98 264 ALA B C 1
ATOM 8580 O O . ALA B 1 264 ? 6.912 59.105 51.281 1.00 53.40 264 ALA B O 1
ATOM 8587 N N . ARG B 1 265 ? 6.485 56.956 51.786 1.00 58.72 265 ARG B N 1
ATOM 8588 C CA . ARG B 1 265 ? 6.740 56.517 50.416 1.00 65.32 265 ARG B CA 1
ATOM 8589 C C . ARG B 1 265 ? 5.711 57.082 49.445 1.00 61.77 265 ARG B C 1
ATOM 8590 O O . ARG B 1 265 ? 6.069 57.604 48.383 1.00 62.58 265 ARG B O 1
ATOM 8610 N N . ASP B 1 266 ? 4.425 56.988 49.786 1.00 60.31 266 ASP B N 1
ATOM 8611 C CA . ASP B 1 266 ? 3.404 57.557 48.914 1.00 59.24 266 ASP B CA 1
ATOM 8612 C C . ASP B 1 266 ? 3.654 59.043 48.696 1.00 54.06 266 ASP B C 1
ATOM 8613 O O . ASP B 1 266 ? 3.490 59.551 47.582 1.00 50.53 266 ASP B O 1
ATOM 8622 N N . ILE B 1 267 ? 4.050 59.756 49.752 1.00 51.45 267 ILE B N 1
ATOM 8623 C CA . ILE B 1 267 ? 4.359 61.180 49.625 1.00 49.26 267 ILE B CA 1
ATOM 8624 C C . ILE B 1 267 ? 5.486 61.395 48.622 1.00 47.79 267 ILE B C 1
ATOM 8625 O O . ILE B 1 267 ? 5.341 62.135 47.642 1.00 47.59 267 ILE B O 1
ATOM 8641 N N . LEU B 1 268 ? 6.633 60.749 48.853 1.00 49.95 268 LEU B N 1
ATOM 8642 C CA . LEU B 1 268 ? 7.791 60.980 47.996 1.00 50.50 268 LEU B CA 1
ATOM 8643 C C . LEU B 1 268 ? 7.486 60.609 46.558 1.00 51.30 268 LEU B C 1
ATOM 8644 O O . LEU B 1 268 ? 7.995 61.236 45.623 1.00 50.60 268 LEU B O 1
ATOM 8660 N N . MET B 1 269 ? 6.659 59.587 46.377 1.00 52.88 269 MET B N 1
ATOM 8661 C CA . MET B 1 269 ? 6.300 59.112 45.051 1.00 53.95 269 MET B CA 1
ATOM 8662 C C . MET B 1 269 ? 5.618 60.202 44.232 1.00 51.34 269 MET B C 1
ATOM 8663 O O . MET B 1 269 ? 5.876 60.338 43.029 1.00 51.60 269 MET B O 1
ATOM 8677 N N . GLN B 1 270 ? 4.749 60.995 44.865 1.00 50.40 270 GLN B N 1
ATOM 8678 C CA . GLN B 1 270 ? 4.051 62.052 44.139 1.00 51.65 270 GLN B CA 1
ATOM 8679 C C . GLN B 1 270 ? 5.025 63.047 43.523 1.00 53.21 270 GLN B C 1
ATOM 8680 O O . GLN B 1 270 ? 4.743 63.611 42.459 1.00 55.27 270 GLN B O 1
ATOM 8694 N N . ILE B 1 271 ? 6.167 63.280 44.170 1.00 51.55 271 ILE B N 1
ATOM 8695 C CA . ILE B 1 271 ? 7.156 64.230 43.675 1.00 49.75 271 ILE B CA 1
ATOM 8696 C C . ILE B 1 271 ? 8.291 63.543 42.924 1.00 50.18 271 ILE B C 1
ATOM 8697 O O . ILE B 1 271 ? 9.314 64.176 42.648 1.00 50.67 271 ILE B O 1
ATOM 8713 N N . GLY B 1 272 ? 8.141 62.262 42.593 1.00 53.66 272 GLY B N 1
ATOM 8714 C CA . GLY B 1 272 ? 9.107 61.602 41.735 1.00 55.57 272 GLY B CA 1
ATOM 8715 C C . GLY B 1 272 ? 10.436 61.270 42.379 1.00 54.74 272 GLY B C 1
ATOM 8716 O O . GLY B 1 272 ? 11.438 61.141 41.668 1.00 56.25 272 GLY B O 1
ATOM 8720 N N . LYS B 1 273 ? 10.478 61.119 43.699 1.00 53.07 273 LYS B N 1
ATOM 8721 C CA . LYS B 1 273 ? 11.719 60.849 44.410 1.00 52.34 273 LYS B CA 1
ATOM 8722 C C . LYS B 1 273 ? 11.752 59.413 44.918 1.00 53.62 273 LYS B C 1
ATOM 8723 O O . LYS B 1 273 ? 10.716 58.823 45.239 1.00 54.15 273 LYS B O 1
ATOM 8742 N N . GLN B 1 274 ? 12.954 58.846 44.963 1.00 55.83 274 GLN B N 1
ATOM 8743 C CA . GLN B 1 274 ? 13.145 57.507 45.496 1.00 58.39 274 GLN B CA 1
ATOM 8744 C C . GLN B 1 274 ? 13.296 57.556 47.015 1.00 53.86 274 GLN B C 1
ATOM 8745 O O . GLN B 1 274 ? 13.533 58.606 47.616 1.00 51.33 274 GLN B O 1
ATOM 8759 N N . GLU B 1 275 ? 13.179 56.379 47.633 1.00 55.84 275 GLU B N 1
ATOM 8760 C CA . GLU B 1 275 ? 13.235 56.281 49.087 1.00 56.09 275 GLU B CA 1
ATOM 8761 C C . GLU B 1 275 ? 14.548 56.811 49.649 1.00 54.13 275 GLU B C 1
ATOM 8762 O O . GLU B 1 275 ? 14.576 57.332 50.770 1.00 55.11 275 GLU B O 1
ATOM 8774 N N . ASP B 1 276 ? 15.642 56.679 48.903 1.00 54.64 276 ASP B N 1
ATOM 8775 C CA . ASP B 1 276 ? 16.956 57.097 49.374 1.00 54.01 276 ASP B CA 1
ATOM 8776 C C . ASP B 1 276 ? 17.264 58.557 49.055 1.00 52.50 276 ASP B C 1
ATOM 8777 O O . ASP B 1 276 ? 18.406 58.990 49.241 1.00 50.44 276 ASP B O 1
ATOM 8786 N N . GLU B 1 277 ? 16.276 59.322 48.591 1.00 51.97 277 GLU B N 1
ATOM 8787 C CA . GLU B 1 277 ? 16.488 60.733 48.293 1.00 50.32 277 GLU B CA 1
ATOM 8788 C C . GLU B 1 277 ? 17.020 61.466 49.519 1.00 47.56 277 GLU B C 1
ATOM 8789 O O . GLU B 1 277 ? 16.527 61.288 50.636 1.00 46.83 277 GLU B O 1
ATOM 8801 N N . LYS B 1 278 ? 18.032 62.298 49.297 1.00 47.14 278 LYS B N 1
ATOM 8802 C CA . LYS B 1 278 ? 18.679 63.070 50.346 1.00 50.11 278 LYS B CA 1
ATOM 8803 C C . LYS B 1 278 ? 18.114 64.486 50.375 1.00 46.25 278 LYS B C 1
ATOM 8804 O O . LYS B 1 278 ? 17.724 65.036 49.344 1.00 45.04 278 LYS B O 1
ATOM 8823 N N . VAL B 1 279 ? 18.095 65.082 51.569 1.00 43.58 279 VAL B N 1
ATOM 8824 C CA . VAL B 1 279 ? 17.595 66.450 51.708 1.00 44.34 279 VAL B CA 1
ATOM 8825 C C . VAL B 1 279 ? 18.358 67.390 50.783 1.00 44.75 279 VAL B C 1
ATOM 8826 O O . VAL B 1 279 ? 17.764 68.201 50.060 1.00 43.83 279 VAL B O 1
ATOM 8839 N N . VAL B 1 280 ? 19.689 67.290 50.784 1.00 45.54 280 VAL B N 1
ATOM 8840 C CA . VAL B 1 280 ? 20.510 68.238 50.041 1.00 48.60 280 VAL B CA 1
ATOM 8841 C C . VAL B 1 280 ? 20.344 68.087 48.533 1.00 48.40 280 VAL B C 1
ATOM 8842 O O . VAL B 1 280 ? 20.741 68.984 47.781 1.00 50.48 280 VAL B O 1
ATOM 8855 N N . ASN B 1 281 ? 19.766 66.980 48.067 1.00 47.83 281 ASN B N 1
ATOM 8856 C CA . ASN B 1 281 ? 19.503 66.786 46.647 1.00 50.05 281 ASN B CA 1
ATOM 8857 C C . ASN B 1 281 ? 18.145 67.323 46.216 1.00 45.20 281 ASN B C 1
ATOM 8858 O O . ASN B 1 281 ? 17.857 67.343 45.014 1.00 46.38 281 ASN B O 1
ATOM 8869 N N . MET B 1 282 ? 17.318 67.759 47.162 1.00 42.62 282 MET B N 1
ATOM 8870 C CA . MET B 1 282 ? 16.007 68.313 46.857 1.00 41.73 282 MET B CA 1
ATOM 8871 C C . MET B 1 282 ? 16.146 69.765 46.422 1.00 41.10 282 MET B C 1
ATOM 8872 O O . MET B 1 282 ? 16.774 70.571 47.118 1.00 41.31 282 MET B O 1
ATOM 8886 N N . HIS B 1 283 ? 15.568 70.097 45.275 1.00 42.01 283 HIS B N 1
ATOM 8887 C CA . HIS B 1 283 ? 15.521 71.480 44.833 1.00 42.04 283 HIS B CA 1
ATOM 8888 C C . HIS B 1 283 ? 14.436 72.238 45.592 1.00 41.72 283 HIS B C 1
ATOM 8889 O O . HIS B 1 283 ? 13.536 71.632 46.179 1.00 39.67 283 HIS B O 1
ATOM 8903 N N . PRO B 1 284 ? 14.498 73.571 45.599 1.00 41.72 284 PRO B N 1
ATOM 8904 C CA . PRO B 1 284 ? 13.461 74.336 46.311 1.00 42.06 284 PRO B CA 1
ATOM 8905 C C . PRO B 1 284 ? 12.045 73.941 45.927 1.00 39.10 284 PRO B C 1
ATOM 8906 O O . PRO B 1 284 ? 11.189 73.780 46.807 1.00 38.04 284 PRO B O 1
ATOM 8917 N N . GLN B 1 285 ? 11.776 73.767 44.632 1.00 40.09 285 GLN B N 1
ATOM 8918 C CA . GLN B 1 285 ? 10.432 73.397 44.200 1.00 44.45 285 GLN B CA 1
ATOM 8919 C C . GLN B 1 285 ? 10.051 72.007 44.694 1.00 42.43 285 GLN B C 1
ATOM 8920 O O . GLN B 1 285 ? 8.864 71.728 44.898 1.00 41.90 285 GLN B O 1
ATOM 8934 N N . ASP B 1 286 ? 11.031 71.118 44.875 1.00 42.72 286 ASP B N 1
ATOM 8935 C CA . ASP B 1 286 ? 10.732 69.805 45.444 1.00 41.91 286 ASP B CA 1
ATOM 8936 C C . ASP B 1 286 ? 10.208 69.937 46.868 1.00 40.61 286 ASP B C 1
ATOM 8937 O O . ASP B 1 286 ? 9.251 69.256 47.255 1.00 41.28 286 ASP B O 1
ATOM 8946 N N . PHE B 1 287 ? 10.828 70.806 47.669 1.00 39.30 287 PHE B N 1
ATOM 8947 C CA . PHE B 1 287 ? 10.334 71.036 49.022 1.00 38.28 287 PHE B CA 1
ATOM 8948 C C . PHE B 1 287 ? 8.925 71.607 48.997 1.00 38.58 287 PHE B C 1
ATOM 8949 O O . PHE B 1 287 ? 8.068 71.196 49.787 1.00 41.56 287 PHE B O 1
ATOM 8966 N N . LYS B 1 288 ? 8.661 72.552 48.091 1.00 38.97 288 LYS B N 1
ATOM 8967 C CA . LYS B 1 288 ? 7.334 73.157 48.033 1.00 40.97 288 LYS B CA 1
ATOM 8968 C C . LYS B 1 288 ? 6.274 72.119 47.684 1.00 41.51 288 LYS B C 1
ATOM 8969 O O . LYS B 1 288 ? 5.243 72.021 48.359 1.00 43.03 288 LYS B O 1
ATOM 8988 N N . THR B 1 289 ? 6.517 71.320 46.643 1.00 42.12 289 THR B N 1
ATOM 8989 C CA . THR B 1 289 ? 5.539 70.303 46.264 1.00 45.09 289 THR B CA 1
ATOM 8990 C C . THR B 1 289 ? 5.422 69.231 47.340 1.00 45.16 289 THR B C 1
ATOM 8991 O O . THR B 1 289 ? 4.327 68.708 47.585 1.00 46.78 289 THR B O 1
ATOM 9002 N N . LEU B 1 290 ? 6.538 68.880 47.982 1.00 43.87 290 LEU B N 1
ATOM 9003 C CA . LEU B 1 290 ? 6.484 67.959 49.113 1.00 44.10 290 LEU B CA 1
ATOM 9004 C C . LEU B 1 290 ? 5.516 68.470 50.172 1.00 41.94 290 LEU B C 1
ATOM 9005 O O . LEU B 1 290 ? 4.664 67.723 50.669 1.00 43.86 290 LEU B O 1
ATOM 9021 N N . PHE B 1 291 ? 5.649 69.746 50.541 1.00 40.09 291 PHE B N 1
ATOM 9022 C CA . PHE B 1 291 ? 4.767 70.340 51.541 1.00 40.33 291 PHE B CA 1
ATOM 9023 C C . PHE B 1 291 ? 3.321 70.339 51.064 1.00 41.94 291 PHE B C 1
ATOM 9024 O O . PHE B 1 291 ? 2.404 69.989 51.817 1.00 42.18 291 PHE B O 1
ATOM 9041 N N . GLU B 1 292 ? 3.100 70.733 49.807 1.00 42.02 292 GLU B N 1
ATOM 9042 C CA . GLU B 1 292 ? 1.744 70.794 49.269 1.00 44.78 292 GLU B CA 1
ATOM 9043 C C . GLU B 1 292 ? 1.104 69.416 49.199 1.00 47.78 292 GLU B C 1
ATOM 9044 O O . GLU B 1 292 ? -0.112 69.286 49.384 1.00 49.92 292 GLU B O 1
ATOM 9056 N N . THR B 1 293 ? 1.896 68.380 48.924 1.00 47.09 293 THR B N 1
ATOM 9057 C CA . THR B 1 293 ? 1.337 67.037 48.836 1.00 48.49 293 THR B CA 1
ATOM 9058 C C . THR B 1 293 ? 0.772 66.594 50.178 1.00 49.65 293 THR B C 1
ATOM 9059 O O . THR B 1 293 ? -0.285 65.956 50.237 1.00 51.68 293 THR B O 1
ATOM 9070 N N . ILE B 1 294 ? 1.470 66.919 51.267 1.00 48.59 294 ILE B N 1
ATOM 9071 C CA . ILE B 1 294 ? 0.999 66.558 52.601 1.00 49.30 294 ILE B CA 1
ATOM 9072 C C . ILE B 1 294 ? -0.206 67.409 52.988 1.00 51.81 294 ILE B C 1
ATOM 9073 O O . ILE B 1 294 ? -1.215 66.900 53.492 1.00 51.80 294 ILE B O 1
ATOM 9089 N N . GLU B 1 295 ? -0.117 68.718 52.750 1.00 50.91 295 GLU B N 1
ATOM 9090 C CA . GLU B 1 295 ? -1.185 69.639 53.127 1.00 54.90 295 GLU B CA 1
ATOM 9091 C C . GLU B 1 295 ? -2.510 69.301 52.450 1.00 59.87 295 GLU B C 1
ATOM 9092 O O . GLU B 1 295 ? -3.577 69.599 53.000 1.00 62.67 295 GLU B O 1
ATOM 9104 N N . ARG B 1 296 ? -2.471 68.689 51.262 1.00 60.27 296 ARG B N 1
ATOM 9105 C CA . ARG B 1 296 ? -3.704 68.444 50.516 1.00 67.07 296 ARG B CA 1
ATOM 9106 C C . ARG B 1 296 ? -4.652 67.516 51.267 1.00 73.40 296 ARG B C 1
ATOM 9107 O O . ARG B 1 296 ? -5.874 67.618 51.104 1.00 75.29 296 ARG B O 1
ATOM 9128 N N . SER B 1 297 ? -4.119 66.610 52.082 1.00 78.33 297 SER B N 1
ATOM 9129 C CA . SER B 1 297 ? -4.938 65.580 52.708 1.00 85.35 297 SER B CA 1
ATOM 9130 C C . SER B 1 297 ? -6.026 66.220 53.566 1.00 91.66 297 SER B C 1
ATOM 9131 O O . SER B 1 297 ? -5.881 67.343 54.056 1.00 90.15 297 SER B O 1
ATOM 9139 N N . LYS B 1 298 ? -7.126 65.490 53.754 1.00 98.66 298 LYS B N 1
ATOM 9140 C CA . LYS B 1 298 ? -8.314 66.043 54.390 1.00 104.59 298 LYS B CA 1
ATOM 9141 C C . LYS B 1 298 ? -8.404 65.700 55.871 1.00 101.23 298 LYS B C 1
ATOM 9142 O O . LYS B 1 298 ? -9.381 66.082 56.522 1.00 106.01 298 LYS B O 1
ATOM 9161 N N . ASP B 1 299 ? -7.416 64.998 56.417 1.00 92.33 299 ASP B N 1
ATOM 9162 C CA . ASP B 1 299 ? -7.453 64.536 57.805 1.00 86.36 299 ASP B CA 1
ATOM 9163 C C . ASP B 1 299 ? -6.689 65.507 58.709 1.00 82.81 299 ASP B C 1
ATOM 9164 O O . ASP B 1 299 ? -5.671 65.181 59.317 1.00 77.79 299 ASP B O 1
ATOM 9173 N N . CYS B 1 300 ? -7.216 66.734 58.764 1.00 88.97 300 CYS B N 1
ATOM 9174 C CA . CYS B 1 300 ? -6.577 67.845 59.468 1.00 94.03 300 CYS B CA 1
ATOM 9175 C C . CYS B 1 300 ? -5.953 67.459 60.807 1.00 95.05 300 CYS B C 1
ATOM 9176 O O . CYS B 1 300 ? -4.781 67.753 61.065 1.00 92.66 300 CYS B O 1
ATOM 9184 N N . ALA B 1 301 ? -6.725 66.810 61.681 1.00 99.10 301 ALA B N 1
ATOM 9185 C CA . ALA B 1 301 ? -6.182 66.339 62.952 1.00 99.97 301 ALA B CA 1
ATOM 9186 C C . ALA B 1 301 ? -5.025 65.364 62.769 1.00 101.78 301 ALA B C 1
ATOM 9187 O O . ALA B 1 301 ? -4.247 65.163 63.709 1.00 99.67 301 ALA B O 1
ATOM 9194 N N . TYR B 1 302 ? -4.888 64.761 61.587 1.00 100.95 302 TYR B N 1
ATOM 9195 C CA . TYR B 1 302 ? -3.956 63.661 61.359 1.00 100.47 302 TYR B CA 1
ATOM 9196 C C . TYR B 1 302 ? -2.908 63.983 60.297 1.00 90.71 302 TYR B C 1
ATOM 9197 O O . TYR B 1 302 ? -2.255 63.069 59.788 1.00 94.59 302 TYR B O 1
ATOM 9214 N N . LYS B 1 303 ? -2.688 65.256 59.980 1.00 79.42 303 LYS B N 1
ATOM 9215 C CA . LYS B 1 303 ? -1.856 65.586 58.828 1.00 67.20 303 LYS B CA 1
ATOM 9216 C C . LYS B 1 303 ? -0.424 65.951 59.196 1.00 59.90 303 LYS B C 1
ATOM 9217 O O . LYS B 1 303 ? 0.511 65.534 58.506 1.00 57.86 303 LYS B O 1
ATOM 9236 N N . TRP B 1 304 ? -0.224 66.675 60.290 1.00 57.17 304 TRP B N 1
ATOM 9237 C CA . TRP B 1 304 ? 1.100 67.075 60.736 1.00 54.78 304 TRP B CA 1
ATOM 9238 C C . TRP B 1 304 ? 1.238 66.722 62.207 1.00 55.65 304 TRP B C 1
ATOM 9239 O O . TRP B 1 304 ? 0.247 66.650 62.939 1.00 60.94 304 TRP B O 1
ATOM 9260 N N . LEU B 1 305 ? 2.477 66.534 62.641 1.00 54.40 305 LEU B N 1
ATOM 9261 C CA . LEU B 1 305 ? 2.751 66.348 64.056 1.00 57.28 305 LEU B CA 1
ATOM 9262 C C . LEU B 1 305 ? 3.095 67.670 64.721 1.00 61.09 305 LEU B C 1
ATOM 9263 O O . LEU B 1 305 ? 3.002 67.784 65.949 1.00 61.04 305 LEU B O 1
ATOM 9279 N N . TYR B 1 306 ? 3.472 68.661 63.920 1.00 64.87 306 TYR B N 1
ATOM 9280 C CA . TYR B 1 306 ? 3.753 70.011 64.382 1.00 72.00 306 TYR B CA 1
ATOM 9281 C C . TYR B 1 306 ? 2.449 70.755 64.649 1.00 80.60 306 TYR B C 1
ATOM 9282 O O . TYR B 1 306 ? 1.582 70.830 63.771 1.00 83.04 306 TYR B O 1
ATOM 9300 N N . ASP B 1 307 ? 2.300 71.297 65.852 1.00 83.99 307 ASP B N 1
ATOM 9301 C CA . ASP B 1 307 ? 1.088 72.038 66.195 1.00 88.84 307 ASP B CA 1
ATOM 9302 C C . ASP B 1 307 ? 1.420 73.219 67.100 1.00 87.95 307 ASP B C 1
ATOM 9303 O O . ASP B 1 307 ? 1.702 74.318 66.618 1.00 86.04 307 ASP B O 1
#

GO terms:
  GO:0006391 transcription initiation at mitochondrial promoter (P, IDA)
  GO:0005739 mitochondrion (C, HTP)
  GO:0005759 mitochondrial matrix (C, TAS)
  GO:0042645 mitochondrial nucleoid (C, IDA)
  GO:0005739 mitochondrion (C, IDA)
  GO:0034246 mitochondrial transcription factor activity (F, IDA)
  GO:0006390 mitochondrial transcription (P, IDA)
  GO:0005759 mitochondrial matrix (C, IDA)
  GO:0003723 RNA binding (F, HDA)

Secondary structure (DSSP, 8-state):
------HHHHHHHHHHHH---EEEE--TT-HHHHHHHHTT--EEEEES-GGGHHHHHHHHHHSSS-EEEEE--GGGSS-SSS----SSS--HHHHHHHHT-----TTS----EEEEE--TT-HHHHHHHHHHHHHHT-GGGGGS--EEEEEEEHHHHHHHT--TTSGGG--HHHHHHHHHEEEEEEEEEEETTEEEEEEEEEE-TTS--SSS-TTTHHHHHHHHHHHHHTTTSBHHHHHTTT-SS-HHHHHHHTT--TT-BGGG--HHHHHHHHHHHHH--S-S-S----------/-----HHHHHHHHHHH--EEEEE--TT-HHHHHHHHTT-EEEEEES-GGGHHHHHHHTTTSSSSEEEEE--GGG-------HHHHHHHHTPPP--TTSPP--EEEEE--TT-HHHHHHHHHHHHHHT-GGGGGS--EEEEEEEHHHHHHHH--TTSGGG--HHHHHHHHHEEEEEEEEE---EEEEEEEE-TTS--SSS-TTTHHHHHHHHHHHHHTTTSBHHHHHTTT-SS-HHHHHHHTT--TT-BGGG--HHHHHHHHHHHHT-S-GGGT-S--

Foldseek 3Di:
DDEPDDLVVLLLVLCLVPCAEEEEEQNQLCSNVLNNLVVAHAYEYLHQDVVNVVVVVVSCVPTNYHYHYDNEHLLQEPPPDDDQDDRRHHHLVVVCVVVVQAADDQLDDANHEYEYADPQPCVLVSLVVVLLCCLLCGGVSVRYFYKYKYKYFDLVVCLLCDALVHLVSDALNVLSQVLQFDKDFPDWDQDPVHIITTIIGTGDSPSDDPQRHSVCVVLLSVLRLQQRVCQAAWSLVSVVQWFPDDSQVLQVVLPHHRRHTNRNAGSVSSVSSRSSQSPDPPDPDRTPDDDDGDRD/DEPDDLVVLLVVLVVCPEEEEEEANQLCSNVLNVVVSPYQYEYLHQDVVNQVNQVVSVVPVVRSYHYDNAHLLQEVVNHYHQVVVCVVVVQAADDQLDDARYEYEEAAPPPCNVVSLVVVLLCCLLCHGPSVRYFHKYKYKDADLVVCLLCDALVHLVSDALNVLSQVLQFDKDFDDWDPNIITTIIGTGDSPSDDPQRHSVCVVLLSVLRNQQRVCQQAWSLVSVVQWAVDDSQVLCVVLPDDRRHGNRNQGSVNSVSSSSSLSVDDPVVHRTPPD

Nearest PDB structures (foldseek):
  6ero-assembly1_A  TM=1.003E+00  e=9.975E-64  Homo sapiens
  6erq-assembly2_J  TM=9.922E-01  e=1.781E-55  Homo sapiens
  6ero-assembly2_B  TM=9.833E-01  e=1.115E-51  Homo sapiens
  6aax-assembly1_A  TM=7.904E-01  e=1.132E-16  Homo sapiens
  4gc5-assembly1_A  TM=7.690E-01  e=1.200E-16  Mus musculus

Solvent-accessible surface area: 27012 Å² total; per-residue (Å²): 135,42,52,10,93,74,102,197,17,0,80,44,0,2,119,48,2,49,103,132,24,0,1,4,5,15,5,0,47,0,51,10,0,54,4,0,2,96,43,59,5,114,1,0,0,0,0,16,53,138,111,50,24,90,90,0,99,55,15,22,184,116,54,145,14,176,26,89,28,49,45,0,12,7,29,108,2,32,53,201,102,64,55,79,147,133,123,39,8,42,32,4,166,31,2,0,167,123,17,56,21,140,63,47,89,43,92,31,115,56,37,4,27,0,0,6,25,0,42,61,240,11,16,70,194,7,1,9,46,8,0,53,12,0,0,21,33,66,12,3,4,112,19,2,15,0,13,0,1,0,1,0,10,54,146,16,16,84,30,1,73,4,42,14,12,60,38,136,70,0,25,9,0,0,0,0,1,34,12,0,1,107,15,92,4,28,17,15,45,62,37,132,122,35,64,31,4,0,0,35,1,41,1,77,109,104,0,40,51,188,18,0,35,46,168,21,33,54,33,0,4,14,0,0,20,40,0,19,40,114,80,89,18,40,0,13,56,0,0,158,64,3,6,61,37,94,9,117,65,10,1,94,112,25,66,43,100,91,96,23,88,0,23,44,0,75,14,99,29,0,16,39,0,0,14,19,0,25,129,33,185,154,44,108,128,62,30,66,94,129,108,124,41,133,48,144,99,82,11,82,81,98,202,24,0,83,58,0,1,122,61,7,105,179,26,4,1,4,6,39,5,0,44,0,37,10,0,41,3,0,24,125,30,60,3,78,0,0,0,0,1,30,57,134,111,57,21,90,87,0,96,68,40,13,169,133,55,140,37,111,11,62,26,42,37,0,18,6,26,114,2,99,130,41,45,58,55,4,174,30,5,0,168,124,14,60,21,140,66,45,74,40,69,32,111,53,36,6,53,0,0,6,28,0,48,78,242,14,22,112,203,6,0,63,61,6,1,76,16,0,0,20,30,65,12,3,4,122,20,2,17,0,6,0,0,0,3,0,14,64,142,11,26,83,50,2,74,6,53,24,63,106,53,123,66,0,82,8,19,2,0,0,0,38,12,0,1,85,15,115,62,50,42,97,56,138,104,90,29,14,0,0,25,0,40,0,83,74,44,0,39,32,186,27,0,34,47,168,14,32,57,32,0,1,55,0,0,94,59,0,5,62,122,71,96,18,36,0,20,56,1,0,161,57,2,3,52,38,82,12,81,53,13,2,9,39,19,0,32,85,96,98,26,100,0,22,62,0,91,16,67,26,0,11,38,0,0,16,15,0,30,139,39,202,76,100,109,113,18,29,98,86,169